Protein AF-E2AI70-F1 (afdb_monomer_lite)

Radius of gyration: 27.31 Å; chains: 1; bounding box: 65×40×86 Å

Organism: Camponotus floridanus (NCBI:txid104421)

Secondary structure (DSSP, 8-state):
-HHHHHH-TTTTSHHHHHHHHHHHHHHHHHH-TT-HHHHHHHHHHHHH---HHHHHHHHHHHIIIIIHHHHHHHHHHHHHHSSPPPHHHHHHHTSS-HHHHHHHHHHHHHHHHHHHHS------TT------GGGTT-TTSPPPHHHHHHTSPPPPHHHHHHHHHHHHHHHHHHHTT---SSHHHHHS-GGGGGGTT--TTS---------HHHHHHHHHHHHHHHHHHGGG-EE-TTTSSPEE-HHHHHHHHHHHHHHHHTT--HHHHHHHHHHHHHHTT-HHHHHHHHTT-S-HHHHHHHHHHHHHHHHHHHHTTSTTHHHHHHHS-HHHHHHHHHH--TT----S--HHHHHHHHHHHHHHS-TTSTTHHHHHHHHHGGGGGTTT-

pLDDT: mean 89.43, std 11.58, range [38.06, 98.75]

Foldseek 3Di:
DVVVCVQWVPCPPLLNVLLVQLVVLQVVCQVPVQPCVSLVVSLVSLLVRPDLLLSLLSLLCCCVPHQLVLLVQLLVVCLAQQFQDAQVVCCVRRVYGLVSVLSSLVSLLSSLCSNQVSPPDDPPDDPDDDGRVVPVPCPPDDDRSSVSSSPDQGFDNVLSVVSNLSSLLSSLRSVLVDGDHRCCPLQDDPLCVVSRSDNRNDDDDDDLDDDPNSLVVLLVSLLSSLLSLVVVWDQDPPPSPDIDSPSSVVSLVSSLVSCVVNVHDSLSSLLSNLLSCQLAQVNVVSVVSLVVHDCLQVSLVSLLLSLLQVVLVVLVPDPPNVVLLVPADPVLSVVSVVSPDPPRHRPDHDLVSSLVSLVSSLVRHDPPDPCNVSSVSSNVSSCVNVPPD

InterPro domains:
  IPR029257 Rab3GAP regulatory subunit, C-terminal [PF14656] (3-366)

Structure (mmCIF, N/CA/C/O backbone):
data_AF-E2AI70-F1
#
_entry.id   AF-E2AI70-F1
#
loop_
_atom_site.group_PDB
_atom_site.id
_atom_site.type_symbol
_atom_site.label_atom_id
_atom_site.label_alt_id
_atom_site.label_comp_id
_atom_site.label_asym_id
_atom_site.label_entity_id
_atom_site.label_seq_id
_atom_site.pdbx_PDB_ins_code
_atom_site.Cartn_x
_atom_site.Cartn_y
_atom_site.Cartn_z
_atom_site.occupancy
_atom_site.B_iso_or_equiv
_atom_site.auth_seq_id
_atom_site.auth_comp_id
_atom_site.auth_asym_id
_atom_site.auth_atom_id
_atom_site.pdbx_PDB_model_num
ATOM 1 N N . MET A 1 1 ? 0.900 7.758 -43.934 1.00 62.84 1 MET A N 1
ATOM 2 C CA . MET A 1 1 ? 1.069 6.686 -42.921 1.00 62.84 1 MET A CA 1
ATOM 3 C C . MET A 1 1 ? 1.049 5.273 -43.522 1.00 62.84 1 MET A C 1
ATOM 5 O O . MET A 1 1 ? 1.915 4.486 -43.168 1.00 62.84 1 MET A O 1
ATOM 9 N N . ILE A 1 2 ? 0.138 4.951 -44.454 1.00 80.44 2 ILE A N 1
ATOM 10 C CA . ILE A 1 2 ? 0.057 3.621 -45.108 1.00 80.44 2 ILE A CA 1
ATOM 11 C C . ILE A 1 2 ? 1.351 3.249 -45.855 1.00 80.44 2 ILE A C 1
ATOM 13 O O . ILE A 1 2 ? 1.856 2.144 -45.692 1.00 80.44 2 ILE A O 1
ATOM 17 N N . LEU A 1 3 ? 1.932 4.191 -46.607 1.00 86.50 3 LEU A N 1
ATOM 18 C CA . LEU A 1 3 ? 3.192 3.972 -47.328 1.00 86.50 3 LEU A CA 1
ATOM 19 C C . LEU A 1 3 ? 4.359 3.647 -46.378 1.00 86.50 3 LEU A C 1
ATOM 21 O O . LEU A 1 3 ? 5.107 2.710 -46.621 1.00 86.50 3 LEU A O 1
ATOM 25 N N . LEU A 1 4 ? 4.468 4.364 -45.254 1.00 85.44 4 LEU A N 1
ATOM 26 C CA . LEU A 1 4 ? 5.532 4.152 -44.266 1.00 85.44 4 LEU A CA 1
ATOM 27 C C . LEU A 1 4 ? 5.428 2.763 -43.615 1.00 85.44 4 LEU A C 1
ATOM 29 O O . LEU A 1 4 ? 6.420 2.053 -43.532 1.00 85.44 4 LEU A O 1
ATOM 33 N N . LYS A 1 5 ? 4.214 2.335 -43.239 1.00 84.12 5 LYS A N 1
ATOM 34 C CA . LYS A 1 5 ? 3.962 0.987 -42.697 1.00 84.12 5 LYS A CA 1
ATOM 35 C C . LYS A 1 5 ? 4.274 -0.135 -43.688 1.00 84.12 5 LYS A C 1
ATOM 37 O O . LYS A 1 5 ? 4.626 -1.225 -43.261 1.00 84.12 5 LYS A O 1
ATOM 42 N N . ARG A 1 6 ? 4.154 0.121 -44.994 1.00 85.06 6 ARG A N 1
ATOM 43 C CA . ARG A 1 6 ? 4.525 -0.849 -46.033 1.00 85.06 6 ARG A CA 1
ATOM 44 C C . ARG A 1 6 ? 6.040 -1.049 -46.116 1.00 85.06 6 ARG A C 1
ATOM 46 O O . ARG A 1 6 ? 6.473 -2.166 -46.365 1.00 85.06 6 ARG A O 1
ATOM 53 N N . HIS A 1 7 ? 6.818 0.015 -45.924 1.00 86.19 7 HIS A N 1
ATOM 54 C CA . HIS A 1 7 ? 8.282 -0.042 -45.985 1.00 86.19 7 HIS A CA 1
ATOM 55 C C . HIS A 1 7 ? 8.934 -0.416 -44.648 1.00 86.19 7 HIS A C 1
ATOM 57 O O . HIS A 1 7 ? 10.004 -1.008 -44.660 1.00 86.19 7 HIS A O 1
ATOM 63 N N . PHE A 1 8 ? 8.277 -0.121 -43.522 1.00 88.62 8 PHE A N 1
ATOM 64 C CA . PHE A 1 8 ? 8.762 -0.418 -42.170 1.00 88.62 8 PHE A CA 1
ATOM 65 C C . PHE A 1 8 ? 7.737 -1.229 -41.359 1.00 88.62 8 PHE A C 1
ATOM 67 O O . PHE A 1 8 ? 7.207 -0.739 -40.353 1.00 88.62 8 PHE A O 1
ATOM 74 N N . PRO A 1 9 ? 7.378 -2.443 -41.816 1.00 86.75 9 PRO A N 1
ATOM 75 C CA . PRO A 1 9 ? 6.335 -3.247 -41.187 1.00 86.75 9 PRO A CA 1
ATOM 76 C C . PRO A 1 9 ? 6.704 -3.744 -39.784 1.00 86.75 9 PRO A C 1
ATOM 78 O O . PRO A 1 9 ? 5.795 -4.079 -39.026 1.00 86.75 9 PRO A O 1
ATOM 81 N N . TYR A 1 10 ? 7.990 -3.787 -39.422 1.00 87.88 10 TYR A N 1
ATOM 82 C CA . TYR A 1 10 ? 8.460 -4.313 -38.140 1.00 87.88 10 TYR A CA 1
ATOM 83 C C . TYR A 1 10 ? 8.815 -3.196 -37.154 1.00 87.88 10 TYR A C 1
ATOM 85 O O . TYR A 1 10 ? 8.355 -3.205 -36.009 1.00 87.88 10 TYR A O 1
ATOM 93 N N . SER A 1 11 ? 9.541 -2.178 -37.615 1.00 87.25 11 SER A N 1
ATOM 94 C CA . SER A 1 11 ? 9.932 -1.017 -36.810 1.00 87.25 11 SER A CA 1
ATOM 95 C C . SER A 1 11 ? 8.734 -0.163 -36.378 1.00 87.25 11 SER A C 1
ATOM 97 O O . SER A 1 11 ? 8.759 0.450 -35.314 1.00 87.25 11 SER A O 1
ATOM 99 N N . LEU A 1 12 ? 7.654 -0.144 -37.172 1.00 89.56 12 LEU A N 1
ATOM 100 C CA . LEU A 1 12 ? 6.421 0.587 -36.851 1.00 89.56 12 LEU A CA 1
ATOM 101 C C . LEU A 1 12 ? 5.353 -0.280 -36.170 1.00 89.56 12 LEU A C 1
ATOM 103 O O . LEU A 1 12 ? 4.186 0.124 -36.095 1.00 89.56 12 LEU A O 1
ATOM 107 N N . THR A 1 13 ? 5.719 -1.469 -35.683 1.00 91.00 13 THR A N 1
ATOM 108 C CA . THR A 1 13 ? 4.822 -2.246 -34.821 1.00 91.00 13 THR A CA 1
ATOM 109 C C . THR A 1 13 ? 4.569 -1.498 -33.516 1.00 91.00 13 THR A C 1
ATOM 111 O O . THR A 1 13 ? 5.444 -0.808 -32.987 1.00 91.00 13 THR A O 1
ATOM 114 N N . SER A 1 14 ? 3.359 -1.640 -32.970 1.00 92.38 14 SER A N 1
ATOM 115 C CA . SER A 1 14 ? 2.953 -0.896 -31.775 1.00 92.38 14 SER A CA 1
ATOM 116 C C . SER A 1 14 ? 3.891 -1.141 -30.594 1.00 92.38 14 SER A C 1
ATOM 118 O O . SER A 1 14 ? 4.254 -0.195 -29.907 1.00 92.38 14 SER A O 1
ATOM 120 N N . SER A 1 15 ? 4.330 -2.383 -30.369 1.00 92.88 15 SER A N 1
ATOM 121 C CA . SER A 1 15 ? 5.247 -2.698 -29.270 1.00 92.88 15 SER A CA 1
ATOM 122 C C . SER A 1 15 ? 6.613 -2.046 -29.439 1.00 92.88 15 SER A C 1
ATOM 124 O O . SER A 1 15 ? 7.088 -1.442 -28.485 1.00 92.88 15 SER A O 1
ATOM 126 N N . VAL A 1 16 ? 7.205 -2.086 -30.640 1.00 93.25 16 VAL A N 1
ATOM 127 C CA . VAL A 1 16 ? 8.501 -1.440 -30.904 1.00 93.25 16 VAL A CA 1
ATOM 128 C C . VAL A 1 16 ? 8.404 0.069 -30.685 1.00 93.25 16 VAL A C 1
ATOM 130 O O . VAL A 1 16 ? 9.244 0.641 -29.991 1.00 93.25 16 VAL A O 1
ATOM 133 N N . LEU A 1 17 ? 7.365 0.717 -31.218 1.00 94.69 17 LEU A N 1
ATOM 134 C CA . LEU A 1 17 ? 7.170 2.159 -31.054 1.00 94.69 17 LEU A CA 1
ATOM 135 C C . LEU A 1 17 ? 6.955 2.553 -29.590 1.00 94.69 17 LEU A C 1
ATOM 137 O O . LEU A 1 17 ? 7.599 3.482 -29.110 1.00 94.69 17 LEU A O 1
ATOM 141 N N . LEU A 1 18 ? 6.083 1.841 -28.872 1.00 96.81 18 LEU A N 1
ATOM 142 C CA . LEU A 1 18 ? 5.790 2.131 -27.468 1.00 96.81 18 LEU A CA 1
ATOM 143 C C . LEU A 1 18 ? 6.990 1.835 -26.561 1.00 96.81 18 LEU A C 1
ATOM 145 O O . LEU A 1 18 ? 7.245 2.603 -25.640 1.00 96.81 18 LEU A O 1
ATOM 149 N N . ALA A 1 19 ? 7.767 0.784 -26.836 1.00 96.31 19 ALA A N 1
ATOM 150 C CA . ALA A 1 19 ? 8.992 0.492 -26.097 1.00 96.31 19 ALA A CA 1
ATOM 151 C C . ALA A 1 19 ? 10.021 1.621 -26.248 1.00 96.31 19 ALA A C 1
ATOM 153 O O . ALA A 1 19 ? 10.526 2.117 -25.244 1.00 96.31 19 ALA A O 1
ATOM 154 N N . ASN A 1 20 ? 10.278 2.078 -27.480 1.00 95.75 20 ASN A N 1
ATOM 155 C CA . ASN A 1 20 ? 11.178 3.210 -27.717 1.00 95.75 20 ASN A CA 1
ATOM 156 C C . ASN A 1 20 ? 10.644 4.499 -27.073 1.00 95.75 20 ASN A C 1
ATOM 158 O O . ASN A 1 20 ? 11.392 5.194 -26.396 1.00 95.75 20 ASN A O 1
ATOM 162 N N . LEU A 1 21 ? 9.348 4.796 -27.207 1.00 97.44 21 LEU A N 1
ATOM 163 C CA . LEU A 1 21 ? 8.745 5.987 -26.602 1.00 97.44 21 LEU A CA 1
ATOM 164 C C . LEU A 1 21 ? 8.841 5.974 -25.068 1.00 97.44 21 LEU A C 1
ATOM 166 O O . LEU A 1 21 ? 9.202 6.980 -24.461 1.00 97.44 21 LEU A O 1
ATOM 170 N N . CYS A 1 22 ? 8.549 4.833 -24.440 1.00 98.19 22 CYS A N 1
ATOM 171 C CA . CYS A 1 22 ? 8.723 4.637 -23.002 1.00 98.19 22 CYS A CA 1
ATOM 172 C C . CYS A 1 22 ? 10.175 4.904 -22.585 1.00 98.19 22 CYS A C 1
ATOM 174 O O . CYS A 1 22 ? 10.420 5.578 -21.583 1.00 98.19 22 CYS A O 1
ATOM 176 N N . TRP A 1 23 ? 11.131 4.379 -23.354 1.00 97.69 23 TRP A N 1
ATOM 177 C CA . TRP A 1 23 ? 12.553 4.545 -23.086 1.00 97.69 23 TRP A CA 1
ATOM 178 C C . TRP A 1 23 ? 13.006 6.000 -23.206 1.00 97.69 23 TRP A C 1
ATOM 180 O O . TRP A 1 23 ? 13.725 6.480 -22.337 1.00 97.69 23 TRP A O 1
ATOM 190 N N . GLU A 1 24 ? 12.537 6.733 -24.215 1.00 97.12 24 GLU A N 1
ATOM 191 C CA . GLU A 1 24 ? 12.862 8.154 -24.384 1.00 97.12 24 GLU A CA 1
ATOM 192 C C . GLU A 1 24 ? 12.335 9.013 -23.228 1.00 97.12 24 GLU A C 1
ATOM 194 O O . GLU A 1 24 ? 13.057 9.875 -22.714 1.00 97.12 24 GLU A O 1
ATOM 199 N N . PHE A 1 25 ? 11.113 8.751 -22.748 1.00 98.31 25 PHE A N 1
ATOM 200 C CA . PHE A 1 25 ? 10.596 9.409 -21.544 1.00 98.31 25 PHE A CA 1
ATOM 201 C C . PHE A 1 25 ? 11.452 9.091 -20.311 1.00 98.31 25 PHE A C 1
ATOM 203 O O . PHE A 1 25 ? 11.839 10.005 -19.580 1.00 98.31 25 PHE A O 1
ATOM 210 N N . ALA A 1 26 ? 11.815 7.822 -20.108 1.00 97.62 26 ALA A N 1
ATOM 211 C CA . ALA A 1 26 ? 12.660 7.405 -18.991 1.00 97.62 26 ALA A CA 1
ATOM 212 C C . ALA A 1 26 ? 14.079 7.998 -19.060 1.00 97.62 26 ALA A C 1
ATOM 214 O O . ALA A 1 26 ? 14.616 8.435 -18.044 1.00 97.62 26 ALA A O 1
ATOM 215 N N . MET A 1 27 ? 14.675 8.075 -20.251 1.00 96.38 27 MET 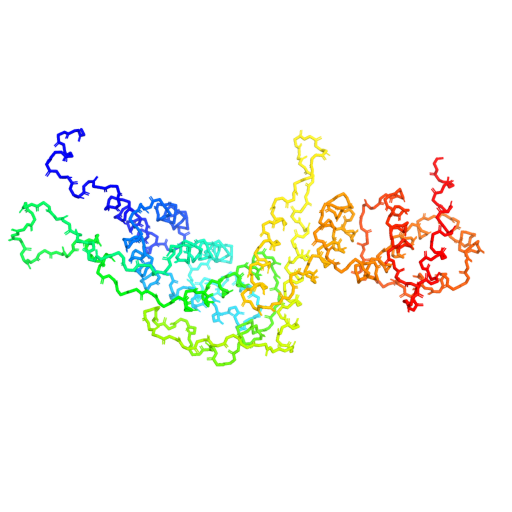A N 1
ATOM 216 C CA . MET A 1 27 ? 15.980 8.697 -20.479 1.00 96.38 27 MET A CA 1
ATOM 217 C C . MET A 1 27 ? 15.944 10.204 -20.233 1.00 96.38 27 MET A C 1
ATOM 219 O O . MET A 1 27 ? 16.897 10.763 -19.689 1.00 96.38 27 MET A O 1
ATOM 223 N N . SER A 1 28 ? 14.845 10.858 -20.607 1.00 97.19 28 SER A N 1
ATOM 224 C CA . SER A 1 28 ? 14.633 12.286 -20.365 1.00 97.19 28 SER A CA 1
ATOM 225 C C . SER A 1 28 ? 14.475 12.568 -18.870 1.00 97.19 28 SER A C 1
ATOM 227 O O . SER A 1 28 ? 15.169 13.435 -18.343 1.00 97.19 28 SER A O 1
ATOM 229 N N . TRP A 1 29 ? 13.689 11.750 -18.161 1.00 97.50 29 TRP A N 1
ATOM 230 C CA . TRP A 1 29 ? 13.629 11.763 -16.697 1.00 97.50 29 TRP A CA 1
ATOM 231 C C . TRP A 1 29 ? 14.994 11.483 -16.051 1.00 97.50 29 TRP A C 1
ATOM 233 O O . TRP A 1 29 ? 15.366 12.106 -15.066 1.00 97.50 29 TRP A O 1
ATOM 243 N N . ASN A 1 30 ? 15.802 10.574 -16.597 1.00 94.94 30 ASN A N 1
ATOM 244 C CA . ASN A 1 30 ? 17.109 10.268 -16.017 1.00 94.94 30 ASN A CA 1
ATOM 245 C C . ASN A 1 30 ? 18.107 11.441 -16.109 1.00 94.94 30 ASN A C 1
ATOM 247 O O . ASN A 1 30 ? 19.029 11.505 -15.295 1.00 94.94 30 ASN A O 1
ATOM 251 N N . LYS A 1 31 ? 17.939 12.356 -17.076 1.00 95.81 31 LYS A N 1
ATOM 252 C CA . LYS A 1 31 ? 18.736 13.593 -17.174 1.00 95.81 31 LYS A CA 1
ATOM 253 C C . LYS A 1 31 ? 18.362 14.600 -16.086 1.00 95.81 31 LYS A C 1
ATOM 255 O O . LYS A 1 31 ? 19.244 15.295 -15.590 1.00 95.81 31 LYS A O 1
ATOM 260 N N . ASP A 1 32 ? 17.086 14.657 -15.717 1.00 95.44 32 ASP A N 1
ATOM 261 C CA . ASP A 1 32 ? 16.565 15.497 -14.640 1.00 95.44 32 ASP A CA 1
ATOM 262 C C . ASP A 1 32 ? 15.496 14.738 -13.845 1.00 95.44 32 ASP A C 1
ATOM 264 O O . ASP A 1 32 ? 14.312 14.702 -14.190 1.00 95.44 32 ASP A O 1
ATOM 268 N N . VAL A 1 33 ? 15.940 14.125 -12.747 1.00 95.00 33 VAL A N 1
ATOM 269 C CA . VAL A 1 33 ? 15.117 13.217 -11.936 1.00 95.00 33 VAL A CA 1
ATOM 270 C C . VAL A 1 33 ? 13.951 13.913 -11.241 1.00 95.00 33 VAL A C 1
ATOM 272 O O . VAL A 1 33 ? 13.034 13.235 -10.775 1.00 95.00 33 VAL A O 1
ATOM 275 N N . THR A 1 34 ? 13.978 15.245 -11.181 1.00 95.88 34 THR A N 1
ATOM 276 C CA . THR A 1 34 ? 12.924 16.056 -10.571 1.00 95.88 34 THR A CA 1
ATOM 277 C C . THR A 1 34 ? 11.664 16.119 -11.440 1.00 95.88 34 THR A C 1
ATOM 279 O O . THR A 1 34 ? 10.573 16.349 -10.916 1.00 95.88 34 THR A O 1
ATOM 282 N N . GLN A 1 35 ? 11.782 15.836 -12.746 1.00 97.00 35 GLN A N 1
ATOM 283 C CA . GLN A 1 35 ? 10.675 15.827 -13.709 1.00 97.00 35 GLN A CA 1
ATOM 284 C C . GLN A 1 35 ? 9.889 14.513 -13.654 1.00 97.00 35 GLN A C 1
ATOM 286 O O . GLN A 1 35 ? 9.910 13.699 -14.579 1.00 97.00 35 GLN A O 1
ATOM 291 N N . LEU A 1 36 ? 9.194 14.285 -12.541 1.00 97.69 36 LEU A N 1
ATOM 292 C CA . LEU A 1 36 ? 8.466 13.038 -12.291 1.00 97.69 36 LEU A CA 1
ATOM 293 C C . LEU A 1 36 ? 7.308 12.793 -13.269 1.00 97.69 36 LEU A C 1
ATOM 295 O O . LEU A 1 36 ? 6.988 11.637 -13.530 1.00 97.69 36 LEU A O 1
ATOM 299 N N . ASP A 1 37 ? 6.766 13.836 -13.901 1.00 97.94 37 ASP A N 1
ATOM 300 C CA . ASP A 1 37 ? 5.758 13.698 -14.961 1.00 97.94 37 ASP A CA 1
ATOM 301 C C . ASP A 1 37 ? 6.278 12.894 -16.163 1.00 97.94 37 ASP A C 1
ATOM 303 O O . ASP A 1 37 ? 5.529 12.136 -16.781 1.00 97.94 37 ASP A O 1
ATOM 307 N N . LEU A 1 38 ? 7.578 12.991 -16.473 1.00 98.25 38 LEU A N 1
ATOM 308 C CA . LEU A 1 38 ? 8.202 12.184 -17.525 1.00 98.25 38 LEU A CA 1
ATOM 309 C C . LEU A 1 38 ? 8.271 10.707 -17.128 1.00 98.25 38 LEU A C 1
ATOM 311 O O . LEU A 1 38 ? 8.020 9.835 -17.960 1.00 98.25 38 LEU A O 1
ATOM 315 N N . LEU A 1 39 ? 8.559 10.412 -15.857 1.00 98.19 39 LEU A N 1
ATOM 316 C CA . LEU A 1 39 ? 8.493 9.044 -15.348 1.00 98.19 39 LEU A CA 1
ATOM 317 C C . LEU A 1 39 ? 7.048 8.527 -15.386 1.00 98.19 39 LEU A C 1
ATOM 319 O O . LEU A 1 39 ? 6.813 7.418 -15.859 1.00 98.19 39 LEU A O 1
ATOM 323 N N . ALA A 1 40 ? 6.069 9.332 -14.969 1.00 98.38 40 ALA A N 1
ATOM 324 C CA . ALA A 1 40 ? 4.652 8.984 -15.050 1.00 98.38 40 ALA A CA 1
ATOM 325 C C . ALA A 1 40 ? 4.207 8.686 -16.496 1.00 98.38 40 ALA A C 1
ATOM 327 O O . ALA A 1 40 ? 3.505 7.698 -16.747 1.00 98.38 40 ALA A O 1
ATOM 328 N N . ALA A 1 41 ? 4.660 9.492 -17.462 1.00 98.50 41 ALA A N 1
ATOM 329 C CA . ALA A 1 41 ? 4.426 9.268 -18.884 1.00 98.50 41 ALA A CA 1
ATOM 330 C C . ALA A 1 41 ? 5.072 7.959 -19.363 1.00 98.50 41 ALA A C 1
ATOM 332 O O . ALA A 1 41 ? 4.399 7.154 -20.011 1.00 98.50 41 ALA A O 1
ATOM 333 N N . ALA A 1 42 ? 6.326 7.691 -18.980 1.00 98.50 42 ALA A N 1
ATOM 334 C CA . ALA A 1 42 ? 7.005 6.434 -19.292 1.00 98.50 42 ALA A CA 1
ATOM 335 C C . ALA A 1 42 ? 6.204 5.223 -18.788 1.00 98.50 42 ALA A C 1
ATOM 337 O O . ALA A 1 42 ? 5.941 4.303 -19.557 1.00 98.50 42 ALA A O 1
ATOM 338 N N . LEU A 1 43 ? 5.737 5.244 -17.535 1.00 98.31 43 LEU A N 1
ATOM 339 C CA . LEU A 1 43 ? 4.942 4.153 -16.953 1.00 98.31 43 LEU A CA 1
ATOM 340 C C . LEU A 1 43 ? 3.578 3.981 -17.631 1.00 98.31 43 LEU A C 1
ATOM 342 O O . LEU A 1 43 ? 3.110 2.856 -17.818 1.00 98.31 43 LEU A O 1
ATOM 346 N N . THR A 1 44 ? 2.954 5.085 -18.044 1.00 98.06 44 THR A N 1
ATOM 347 C CA . THR A 1 44 ? 1.705 5.048 -18.813 1.00 98.06 44 THR A CA 1
ATOM 348 C C . THR A 1 44 ? 1.919 4.344 -20.150 1.00 98.06 44 THR A C 1
ATOM 350 O O . THR A 1 44 ? 1.141 3.459 -20.497 1.00 98.06 44 THR A O 1
ATOM 353 N N . VAL A 1 45 ? 2.996 4.674 -20.870 1.00 98.06 45 VAL A N 1
ATOM 354 C CA . VAL A 1 45 ? 3.354 4.026 -22.142 1.00 98.06 45 VAL A CA 1
ATOM 355 C C . VAL A 1 45 ? 3.743 2.560 -21.932 1.00 98.06 45 VAL A C 1
ATOM 357 O O . VAL A 1 45 ? 3.267 1.696 -22.668 1.00 98.06 45 VAL A O 1
ATOM 360 N N . LEU A 1 46 ? 4.544 2.261 -20.904 1.00 97.44 46 LEU A N 1
ATOM 361 C CA . LEU A 1 46 ? 4.984 0.911 -20.540 1.00 97.44 46 LEU A CA 1
ATOM 362 C C . LEU A 1 46 ? 3.800 -0.050 -20.389 1.00 97.44 46 LEU A C 1
ATOM 364 O O . LEU A 1 46 ? 3.797 -1.140 -20.966 1.00 97.44 46 LEU A O 1
ATOM 368 N N . ARG A 1 47 ? 2.756 0.376 -19.666 1.00 96.12 47 ARG A N 1
ATOM 369 C CA . ARG A 1 47 ? 1.543 -0.426 -19.448 1.00 96.12 47 ARG A CA 1
ATOM 370 C C . ARG A 1 47 ? 0.863 -0.818 -20.763 1.00 96.12 47 ARG A C 1
ATOM 372 O O . ARG A 1 47 ? 0.333 -1.925 -20.859 1.00 96.12 47 ARG A O 1
ATOM 379 N N . GLN A 1 48 ? 0.925 0.052 -21.771 1.00 96.12 48 GLN A N 1
ATOM 380 C CA . GLN A 1 48 ? 0.266 -0.133 -23.065 1.00 96.12 48 GLN A CA 1
ATOM 381 C C . GLN A 1 48 ? 1.038 -1.022 -24.042 1.00 96.12 48 GLN A C 1
ATOM 383 O O . GLN A 1 48 ? 0.480 -1.359 -25.082 1.00 96.12 48 GLN A O 1
ATOM 388 N N . ILE A 1 49 ? 2.290 -1.412 -23.758 1.00 94.25 49 ILE A N 1
ATOM 389 C CA . ILE A 1 49 ? 3.075 -2.274 -24.660 1.00 94.25 49 ILE A CA 1
ATOM 390 C C . ILE A 1 49 ? 2.354 -3.629 -24.832 1.00 94.25 49 ILE A C 1
ATOM 392 O O . ILE A 1 49 ? 2.192 -4.351 -23.850 1.00 94.25 49 ILE A O 1
ATOM 396 N N . PRO A 1 50 ? 1.924 -4.021 -26.049 1.00 91.31 50 PRO A N 1
ATOM 397 C CA . PRO A 1 50 ? 1.153 -5.260 -26.212 1.00 91.31 50 PRO A CA 1
ATOM 398 C C . PRO A 1 50 ? 1.974 -6.548 -26.048 1.00 91.31 50 PRO A C 1
ATOM 400 O O . PRO A 1 50 ? 1.494 -7.524 -25.481 1.00 91.31 50 PRO A O 1
ATOM 403 N N . MET A 1 51 ? 3.212 -6.568 -26.552 1.00 89.56 51 MET A N 1
ATOM 404 C CA . MET A 1 51 ? 4.107 -7.722 -26.450 1.00 89.56 51 MET A CA 1
ATOM 405 C C . MET A 1 51 ? 4.664 -7.852 -25.030 1.00 89.56 51 MET A C 1
ATOM 407 O O . MET A 1 51 ? 5.504 -7.047 -24.624 1.00 89.56 51 MET A O 1
ATOM 411 N N . LYS A 1 52 ? 4.229 -8.895 -24.312 1.00 88.88 52 LYS A N 1
ATOM 412 C CA . LYS A 1 52 ? 4.638 -9.202 -22.929 1.00 88.88 52 LYS A CA 1
ATOM 413 C C . LYS A 1 52 ? 6.159 -9.299 -22.769 1.00 88.88 52 LYS A C 1
ATOM 415 O O . LYS A 1 52 ? 6.765 -8.521 -22.049 1.00 88.88 52 LYS A O 1
ATOM 420 N N . ASN A 1 53 ? 6.824 -10.140 -23.567 1.00 87.31 53 ASN A N 1
ATOM 421 C CA . ASN A 1 53 ? 8.285 -10.302 -23.508 1.00 87.31 53 ASN A CA 1
ATOM 422 C C . ASN A 1 53 ? 9.067 -8.986 -23.703 1.00 87.31 53 ASN A C 1
ATOM 424 O O . ASN A 1 53 ? 10.075 -8.762 -23.038 1.00 87.31 53 ASN A O 1
ATOM 428 N N . MET A 1 54 ? 8.596 -8.104 -24.590 1.00 91.38 54 MET A N 1
ATOM 429 C CA . MET A 1 54 ? 9.183 -6.782 -24.780 1.00 91.38 54 MET A CA 1
ATOM 430 C C . MET A 1 54 ? 8.919 -5.886 -23.571 1.00 91.38 54 MET A C 1
ATOM 432 O O . MET A 1 54 ? 9.851 -5.249 -23.097 1.00 91.38 54 MET A O 1
ATOM 436 N N . LYS A 1 55 ? 7.683 -5.850 -23.056 1.00 93.81 55 LYS A N 1
ATOM 437 C CA . LYS A 1 55 ? 7.327 -5.085 -21.853 1.00 93.81 55 LYS A CA 1
ATOM 438 C C . LYS A 1 55 ? 8.186 -5.504 -20.662 1.00 93.81 55 LYS A C 1
ATOM 440 O O . LYS A 1 55 ? 8.819 -4.643 -20.061 1.00 93.81 55 LYS A O 1
ATOM 445 N N . HIS A 1 56 ? 8.283 -6.804 -20.397 1.00 92.81 56 HIS A N 1
ATOM 446 C CA . HIS A 1 56 ? 9.143 -7.375 -19.361 1.00 92.81 56 HIS A CA 1
ATOM 447 C C . HIS A 1 56 ? 10.607 -6.969 -19.535 1.00 92.81 56 HIS A C 1
ATOM 449 O O . HIS A 1 56 ? 11.248 -6.514 -18.592 1.00 92.81 56 HIS A O 1
ATOM 455 N N . GLY A 1 57 ? 11.130 -7.057 -20.759 1.00 93.56 57 GLY A N 1
ATOM 456 C CA . GLY A 1 57 ? 12.480 -6.608 -21.080 1.00 93.56 57 GLY A CA 1
ATOM 457 C C . GLY A 1 57 ? 12.714 -5.121 -20.812 1.00 93.56 57 GLY A C 1
ATOM 458 O O . GLY A 1 57 ? 13.731 -4.739 -20.232 1.00 93.56 57 GLY A O 1
ATOM 459 N N . VAL A 1 58 ? 11.747 -4.271 -21.173 1.00 96.38 58 VAL A N 1
ATOM 460 C CA . VAL A 1 58 ? 11.776 -2.843 -20.832 1.00 96.38 58 VAL A CA 1
ATOM 461 C C . VAL A 1 58 ? 11.733 -2.658 -19.312 1.00 96.38 58 VAL A C 1
ATOM 463 O O . VAL A 1 58 ? 12.507 -1.857 -18.795 1.00 96.38 58 VAL A O 1
ATOM 466 N N . CYS A 1 59 ? 10.918 -3.419 -18.575 1.00 96.81 59 CYS A N 1
ATOM 467 C CA . CYS A 1 59 ? 10.908 -3.389 -17.111 1.00 96.81 59 CYS A CA 1
ATOM 468 C C . CYS A 1 59 ? 12.275 -3.755 -16.513 1.00 96.81 59 CYS A C 1
ATOM 470 O O . CYS A 1 59 ? 12.783 -3.007 -15.679 1.00 96.81 59 CYS A O 1
ATOM 472 N N . CYS A 1 60 ? 12.911 -4.839 -16.968 1.00 95.81 60 CYS A N 1
ATOM 473 C CA . CYS A 1 60 ? 14.261 -5.223 -16.545 1.00 95.81 60 CYS A CA 1
ATOM 474 C C . CYS A 1 60 ? 15.269 -4.080 -16.753 1.00 95.81 60 CYS A C 1
ATOM 476 O O . CYS A 1 60 ? 16.018 -3.738 -15.835 1.00 95.81 60 CYS A O 1
ATOM 478 N N . LEU A 1 61 ? 15.256 -3.446 -17.930 1.00 96.88 61 LEU A N 1
ATOM 479 C CA . LEU A 1 61 ? 16.151 -2.331 -18.247 1.00 96.88 61 LEU A CA 1
ATOM 480 C C . LEU A 1 61 ? 15.861 -1.091 -17.389 1.00 96.88 61 LEU A C 1
ATOM 482 O O . LEU A 1 61 ? 16.788 -0.518 -16.817 1.00 96.88 61 LEU A O 1
ATOM 486 N N . LEU A 1 62 ? 14.592 -0.691 -17.250 1.00 97.62 62 LEU A N 1
ATOM 487 C CA . LEU A 1 62 ? 14.181 0.451 -16.421 1.00 97.62 62 LEU A CA 1
ATOM 488 C C . LEU A 1 62 ? 14.567 0.252 -14.952 1.00 97.62 62 LEU A C 1
ATOM 490 O O . LEU A 1 62 ? 15.086 1.175 -14.314 1.00 97.62 62 LEU A O 1
ATOM 494 N N . TRP A 1 63 ? 14.343 -0.955 -14.425 1.00 97.62 63 TRP A N 1
ATOM 495 C CA . TRP A 1 63 ? 14.739 -1.329 -13.074 1.00 97.62 63 TRP A CA 1
ATOM 496 C C . TRP A 1 63 ? 16.241 -1.143 -12.885 1.00 97.62 63 TRP A C 1
ATOM 498 O O . TRP A 1 63 ? 16.658 -0.332 -12.057 1.00 97.62 63 TRP A O 1
ATOM 508 N N . THR A 1 64 ? 17.046 -1.845 -13.684 1.00 95.50 64 THR A N 1
ATOM 509 C CA . THR A 1 64 ? 18.502 -1.900 -13.525 1.00 95.50 64 THR A CA 1
ATOM 510 C C . THR A 1 64 ? 19.168 -0.547 -13.762 1.00 95.50 64 THR A C 1
ATOM 512 O O . THR A 1 64 ? 20.093 -0.189 -13.031 1.00 95.50 64 THR A O 1
ATOM 515 N N . LEU A 1 65 ? 18.697 0.228 -14.743 1.00 95.19 65 LEU A N 1
ATOM 516 C CA . LEU A 1 65 ? 19.385 1.441 -15.190 1.00 95.19 65 LEU A CA 1
ATOM 517 C C . LEU A 1 65 ? 18.878 2.729 -14.530 1.00 95.19 65 LEU A C 1
ATOM 519 O O . LEU A 1 65 ? 19.666 3.662 -14.363 1.00 95.19 65 LEU A O 1
ATOM 523 N N . HIS A 1 66 ? 17.601 2.811 -14.136 1.00 93.88 66 HIS A N 1
ATOM 524 C CA . HIS A 1 66 ? 17.003 4.098 -13.751 1.00 93.88 66 HIS A CA 1
ATOM 525 C C . HIS A 1 66 ? 16.288 4.113 -12.394 1.00 93.88 66 HIS A C 1
ATOM 527 O O . HIS A 1 66 ? 16.321 5.145 -11.715 1.00 93.88 66 HIS A O 1
ATOM 533 N N . ILE A 1 67 ? 15.659 3.007 -11.983 1.00 97.25 67 ILE A N 1
ATOM 534 C CA . ILE A 1 67 ? 14.795 2.971 -10.788 1.00 97.25 67 ILE A CA 1
ATOM 535 C C . ILE A 1 67 ? 15.538 2.424 -9.563 1.00 97.25 67 ILE A C 1
ATOM 537 O O . ILE A 1 67 ? 15.537 3.068 -8.509 1.00 97.25 67 ILE A O 1
ATOM 541 N N . LYS A 1 68 ? 16.214 1.273 -9.700 1.00 97.56 68 LYS A N 1
ATOM 542 C CA . LYS A 1 68 ? 16.801 0.495 -8.594 1.00 97.56 68 LYS A CA 1
ATOM 543 C C . LYS A 1 68 ? 17.644 1.344 -7.646 1.00 97.56 68 LYS A C 1
ATOM 545 O O . LYS A 1 68 ? 17.373 1.375 -6.451 1.00 97.56 68 LYS A O 1
ATOM 550 N N . LYS A 1 69 ? 18.628 2.080 -8.175 1.00 96.06 69 LYS A N 1
ATOM 551 C CA . LYS A 1 69 ? 19.578 2.867 -7.367 1.00 96.06 69 LYS A CA 1
ATOM 552 C C . LYS A 1 69 ? 18.887 3.931 -6.506 1.00 96.06 69 LYS A C 1
ATOM 554 O O . LYS A 1 69 ? 19.281 4.152 -5.363 1.00 96.06 69 LYS A O 1
ATOM 559 N N . ARG A 1 70 ? 17.867 4.602 -7.048 1.00 96.25 70 ARG A N 1
ATOM 560 C CA . ARG A 1 70 ? 17.128 5.654 -6.331 1.00 96.25 70 ARG A CA 1
ATOM 561 C C . ARG A 1 70 ? 16.194 5.066 -5.280 1.00 96.25 70 ARG A C 1
ATOM 563 O O . ARG A 1 70 ? 16.178 5.557 -4.154 1.00 96.25 70 ARG A O 1
ATOM 570 N N . LEU A 1 71 ? 15.484 3.985 -5.610 1.00 98.38 71 LEU A N 1
ATOM 571 C CA . LEU A 1 71 ? 14.662 3.269 -4.633 1.00 98.38 71 LEU A CA 1
ATOM 572 C C . LEU A 1 71 ? 15.518 2.689 -3.495 1.00 98.38 71 LEU A C 1
ATOM 574 O O . LEU A 1 71 ? 15.127 2.777 -2.337 1.00 98.38 71 LEU A O 1
ATOM 578 N N . GLU A 1 72 ? 16.711 2.174 -3.798 1.00 98.25 72 GLU A N 1
ATOM 579 C CA . GLU A 1 72 ? 17.669 1.684 -2.804 1.00 98.25 72 GLU A CA 1
ATOM 580 C C . GLU A 1 72 ? 18.145 2.789 -1.853 1.00 98.25 72 GLU A C 1
ATOM 582 O O . GLU A 1 72 ? 18.171 2.590 -0.636 1.00 98.25 72 GLU A O 1
ATOM 587 N N . ALA A 1 73 ? 18.490 3.968 -2.381 1.00 97.88 73 ALA A N 1
ATOM 588 C CA . ALA A 1 73 ? 18.880 5.117 -1.565 1.00 97.88 73 ALA A CA 1
ATOM 589 C C . ALA A 1 73 ? 17.739 5.559 -0.631 1.00 97.88 73 ALA A C 1
ATOM 591 O O . ALA A 1 73 ? 17.952 5.720 0.575 1.00 97.88 73 ALA A O 1
ATOM 592 N N . ALA A 1 74 ? 16.516 5.663 -1.164 1.00 98.25 74 ALA A N 1
ATOM 593 C CA . ALA A 1 74 ? 15.319 5.962 -0.383 1.00 98.25 74 ALA A CA 1
ATOM 594 C C . ALA A 1 74 ? 15.080 4.920 0.718 1.00 98.25 74 ALA A C 1
ATOM 596 O O . ALA A 1 74 ? 14.902 5.274 1.885 1.00 98.25 74 ALA A O 1
ATOM 597 N N . ALA A 1 75 ? 15.155 3.635 0.368 1.00 98.38 75 ALA A N 1
ATOM 598 C CA . ALA A 1 75 ? 14.967 2.525 1.289 1.00 98.38 75 ALA A CA 1
ATOM 599 C C . ALA A 1 75 ? 15.993 2.553 2.429 1.00 98.38 75 ALA A C 1
ATOM 601 O O . ALA A 1 75 ? 15.613 2.453 3.594 1.00 98.38 75 ALA A O 1
ATOM 602 N N . LYS A 1 76 ? 17.282 2.759 2.128 1.00 97.88 76 LYS A N 1
ATOM 603 C CA . LYS A 1 76 ? 18.345 2.859 3.143 1.00 97.88 76 LYS A CA 1
ATOM 604 C C . LYS A 1 76 ? 18.131 4.048 4.080 1.00 97.88 76 LYS A C 1
ATOM 606 O O . LYS A 1 76 ? 18.231 3.888 5.300 1.00 97.88 76 LYS A O 1
ATOM 611 N N . LEU A 1 77 ? 17.811 5.222 3.535 1.00 97.81 77 LEU A N 1
ATOM 612 C CA . LEU A 1 77 ? 17.623 6.436 4.327 1.00 97.81 77 LEU A CA 1
ATOM 613 C C . LEU A 1 77 ? 16.378 6.343 5.221 1.00 97.81 77 LEU A C 1
ATOM 615 O O . LEU A 1 77 ? 16.461 6.600 6.424 1.00 97.81 77 LEU A O 1
ATOM 619 N N . MET A 1 78 ? 15.246 5.899 4.673 1.00 98.31 78 MET A N 1
ATOM 620 C CA . MET A 1 78 ? 14.017 5.682 5.441 1.00 98.31 78 MET A CA 1
ATOM 621 C C . MET A 1 78 ? 14.168 4.548 6.455 1.00 98.31 78 MET A C 1
ATOM 623 O O . MET A 1 78 ? 13.643 4.657 7.561 1.00 98.31 78 MET A O 1
ATOM 627 N N . ASN A 1 79 ? 14.941 3.500 6.149 1.00 97.88 79 ASN A N 1
ATOM 628 C CA . ASN A 1 79 ? 15.246 2.448 7.115 1.00 97.88 79 ASN A CA 1
ATOM 629 C C . ASN A 1 79 ? 16.034 2.984 8.317 1.00 97.88 79 ASN A C 1
ATOM 631 O O . ASN A 1 79 ? 15.750 2.640 9.464 1.00 97.88 79 ASN A O 1
ATOM 635 N N . LYS A 1 80 ? 16.996 3.875 8.063 1.00 97.38 80 LYS A N 1
ATOM 636 C CA . LYS A 1 80 ? 17.789 4.528 9.108 1.00 97.38 80 LYS A CA 1
ATOM 637 C C . LYS A 1 80 ? 16.956 5.488 9.961 1.00 97.38 80 LYS A C 1
ATOM 639 O O . LYS A 1 80 ? 17.098 5.486 11.180 1.00 97.38 80 LYS A O 1
ATOM 644 N N . LEU A 1 81 ? 16.123 6.321 9.336 1.00 97.38 81 LEU A N 1
ATOM 645 C CA . LEU A 1 81 ? 15.365 7.377 10.024 1.00 97.38 81 LEU A CA 1
ATOM 646 C C . LEU A 1 81 ? 14.042 6.895 10.626 1.00 97.38 81 LEU A C 1
ATOM 648 O O . LEU A 1 81 ? 13.526 7.515 11.554 1.00 97.38 81 LEU A O 1
ATOM 652 N N . GLY A 1 82 ? 13.480 5.823 10.075 1.00 97.88 82 GLY A N 1
ATOM 653 C CA . GLY A 1 82 ? 12.188 5.269 10.451 1.00 97.88 82 GLY A CA 1
ATOM 654 C C . GLY A 1 82 ? 10.976 6.122 10.066 1.00 97.88 82 GLY A C 1
ATOM 655 O O . GLY A 1 82 ? 9.931 6.012 10.700 1.00 97.88 82 GLY A O 1
ATOM 656 N N . LYS A 1 83 ? 11.117 7.022 9.088 1.00 97.50 83 LYS A N 1
ATOM 657 C CA . LYS A 1 83 ? 10.070 7.923 8.572 1.00 97.50 83 LYS A CA 1
ATOM 658 C C . LYS A 1 83 ? 10.527 8.568 7.260 1.00 97.50 83 LYS A C 1
ATOM 660 O O . LYS A 1 83 ? 11.692 8.405 6.886 1.00 97.50 83 LYS A O 1
ATOM 665 N N . LEU A 1 84 ? 9.651 9.346 6.617 1.00 96.75 84 LEU A N 1
ATOM 666 C CA . LEU A 1 84 ? 10.030 10.214 5.499 1.00 96.75 84 LEU A CA 1
ATOM 667 C C . LEU A 1 84 ? 11.168 11.169 5.931 1.00 96.75 84 LEU A C 1
ATOM 669 O O . LEU A 1 84 ? 11.052 11.821 6.981 1.00 96.75 84 LEU A O 1
ATOM 673 N N . PRO A 1 85 ? 12.294 11.234 5.198 1.00 95.25 85 PRO A N 1
ATOM 674 C CA . PRO A 1 85 ? 13.376 12.155 5.517 1.00 95.25 85 PRO A CA 1
ATOM 675 C C . PRO A 1 85 ? 12.926 13.600 5.276 1.00 95.25 85 PRO A C 1
ATOM 677 O O . PRO A 1 85 ? 12.061 13.868 4.450 1.00 95.25 85 PRO A O 1
ATOM 680 N N . LYS A 1 86 ? 13.519 14.552 6.004 1.00 93.75 86 LYS A N 1
ATOM 681 C CA . LYS A 1 86 ? 13.270 15.977 5.741 1.00 93.75 86 LYS A CA 1
ATOM 682 C C . LYS A 1 86 ? 13.888 16.373 4.402 1.00 93.75 86 LYS A C 1
ATOM 684 O O . LYS A 1 86 ? 14.956 15.862 4.066 1.00 93.75 86 LYS A O 1
ATOM 689 N N . GLU A 1 87 ? 13.296 17.360 3.738 1.00 93.62 87 GLU A N 1
ATOM 690 C CA . GLU A 1 87 ? 13.690 17.847 2.410 1.00 93.62 87 GLU A CA 1
ATOM 691 C C . GLU A 1 87 ? 15.210 17.962 2.201 1.00 93.62 87 GLU A C 1
ATOM 693 O O . GLU A 1 87 ? 15.742 17.384 1.259 1.00 93.62 87 GLU A O 1
ATOM 698 N N . ARG A 1 88 ? 15.945 18.608 3.120 1.00 94.56 88 ARG A N 1
ATOM 699 C CA . ARG A 1 88 ? 17.412 18.746 3.019 1.00 94.56 88 ARG A CA 1
ATOM 700 C C . ARG A 1 88 ? 18.142 17.404 2.867 1.00 94.56 88 ARG A C 1
ATOM 702 O O . ARG A 1 88 ? 19.079 17.315 2.083 1.00 94.56 88 ARG A O 1
ATOM 709 N N . LEU A 1 89 ? 17.746 16.388 3.635 1.00 93.00 89 LEU A N 1
ATOM 710 C CA . LEU A 1 89 ? 18.356 15.056 3.565 1.00 93.00 89 LEU A CA 1
ATOM 711 C C . LEU A 1 89 ? 17.905 14.304 2.307 1.00 93.00 89 LEU A C 1
ATOM 713 O O . LEU A 1 89 ? 18.728 13.635 1.693 1.00 93.00 89 LEU A O 1
ATOM 717 N N . CYS A 1 90 ? 16.639 14.443 1.893 1.00 92.81 90 CYS A N 1
ATOM 718 C CA . CYS A 1 90 ? 16.158 13.874 0.628 1.00 92.81 90 CYS A CA 1
ATOM 719 C C . CYS A 1 90 ? 16.950 14.427 -0.565 1.00 92.81 90 CYS A C 1
ATOM 721 O O . CYS A 1 90 ? 17.461 13.658 -1.380 1.00 92.81 90 CYS A O 1
ATOM 723 N N . MET A 1 91 ? 17.124 15.750 -0.627 1.00 94.12 91 MET A N 1
ATOM 724 C CA . MET A 1 91 ? 17.875 16.410 -1.695 1.00 94.12 91 MET A CA 1
ATOM 725 C C . MET A 1 91 ? 19.338 15.968 -1.715 1.00 94.12 91 MET A C 1
ATOM 727 O O . MET A 1 91 ? 19.891 15.741 -2.786 1.00 94.12 91 MET A O 1
ATOM 731 N N . GLN A 1 92 ? 19.957 15.812 -0.543 1.00 93.94 92 GLN A N 1
ATOM 732 C CA . GLN A 1 92 ? 21.357 15.408 -0.428 1.00 93.94 92 GLN A CA 1
ATOM 733 C C . GLN A 1 92 ? 21.600 13.953 -0.861 1.00 93.94 92 GLN A C 1
ATOM 735 O O . GLN A 1 92 ? 22.537 13.694 -1.614 1.00 93.94 92 GLN A O 1
ATOM 740 N N . ASP A 1 93 ? 20.784 13.012 -0.382 1.00 92.69 93 ASP A N 1
ATOM 741 C CA . ASP A 1 93 ? 21.062 11.576 -0.531 1.00 92.69 93 ASP A CA 1
ATOM 742 C C . ASP A 1 93 ? 20.350 10.947 -1.743 1.00 92.69 93 ASP A C 1
ATOM 744 O O . ASP A 1 93 ? 20.793 9.919 -2.258 1.00 92.69 93 ASP A O 1
ATOM 748 N N . ILE A 1 94 ? 19.237 11.538 -2.191 1.00 94.75 94 ILE A N 1
ATOM 749 C CA . ILE A 1 94 ? 18.360 10.984 -3.239 1.00 94.75 94 ILE A CA 1
ATOM 750 C C . ILE A 1 94 ? 18.254 11.931 -4.446 1.00 94.75 94 ILE A C 1
ATOM 752 O O . ILE A 1 94 ? 18.039 11.465 -5.567 1.00 94.75 94 ILE A O 1
ATOM 756 N N . GLY A 1 95 ? 18.440 13.240 -4.245 1.00 94.75 95 GLY A N 1
ATOM 757 C CA . GLY A 1 95 ? 18.310 14.256 -5.297 1.00 94.75 95 GLY A CA 1
ATOM 758 C C . GLY A 1 95 ? 16.866 14.680 -5.587 1.00 94.75 95 GLY A C 1
ATOM 759 O O . GLY A 1 95 ? 16.601 15.214 -6.658 1.00 94.75 95 GLY A O 1
ATOM 760 N N . LEU A 1 96 ? 15.939 14.417 -4.661 1.00 96.50 96 LEU A N 1
ATOM 761 C CA . LEU A 1 96 ? 14.518 14.781 -4.743 1.00 96.50 96 LEU A CA 1
ATOM 762 C C . LEU A 1 96 ? 14.096 15.501 -3.458 1.00 96.50 96 LEU A C 1
ATOM 764 O O . LEU A 1 96 ? 14.642 15.203 -2.394 1.00 96.50 96 LEU A O 1
ATOM 768 N N . SER A 1 97 ? 13.102 16.390 -3.522 1.00 96.94 97 SER A N 1
ATOM 769 C CA . SER A 1 97 ? 12.444 16.898 -2.309 1.00 96.94 97 SER A CA 1
ATOM 770 C C . SER A 1 97 ? 11.666 15.781 -1.595 1.00 96.94 97 SER A C 1
ATOM 772 O O . SER A 1 97 ? 11.510 14.676 -2.112 1.00 96.94 97 SER A O 1
ATOM 774 N N . ASP A 1 98 ? 11.164 16.031 -0.389 1.00 95.06 98 ASP A N 1
ATOM 775 C CA . ASP A 1 98 ? 10.317 15.080 0.346 1.00 95.06 98 ASP A CA 1
ATOM 776 C C . ASP A 1 98 ? 8.967 14.812 -0.351 1.00 95.06 98 ASP A C 1
ATOM 778 O O . ASP A 1 98 ? 8.526 13.660 -0.443 1.00 95.06 98 ASP A O 1
ATOM 782 N N . ILE A 1 99 ? 8.355 15.847 -0.931 1.00 96.38 99 ILE A N 1
ATOM 783 C CA . ILE A 1 99 ? 7.136 15.730 -1.749 1.00 96.38 99 ILE A CA 1
ATOM 784 C C . ILE A 1 99 ? 7.418 14.918 -3.025 1.00 96.38 99 ILE A C 1
ATOM 786 O O . ILE A 1 99 ? 6.680 13.988 -3.370 1.00 96.38 99 ILE A O 1
ATOM 790 N N . GLN A 1 100 ? 8.524 15.220 -3.711 1.00 97.75 100 GLN A N 1
ATOM 791 C CA . GLN A 1 100 ? 8.940 14.489 -4.909 1.00 97.75 100 GLN A CA 1
ATOM 792 C C . GLN A 1 100 ? 9.312 13.041 -4.591 1.00 97.75 100 GLN A C 1
ATOM 794 O O . GLN A 1 100 ? 8.966 12.145 -5.353 1.00 97.75 100 GLN A O 1
ATOM 799 N N . LEU A 1 101 ? 9.961 12.776 -3.456 1.00 98.25 101 LEU A N 1
ATOM 800 C CA . LEU A 1 101 ? 10.270 11.419 -3.012 1.00 98.25 101 LEU A CA 1
ATOM 801 C C . LEU A 1 101 ? 8.994 10.596 -2.811 1.00 98.25 101 LEU A C 1
ATOM 803 O O . LEU A 1 101 ? 8.929 9.450 -3.248 1.00 98.25 101 LEU A O 1
ATOM 807 N N . THR A 1 102 ? 7.964 11.184 -2.202 1.00 98.25 102 THR A N 1
ATOM 808 C CA . THR A 1 102 ? 6.663 10.523 -2.024 1.00 98.25 102 THR A CA 1
ATOM 809 C C . THR A 1 102 ? 6.039 10.154 -3.375 1.00 98.25 102 THR A C 1
ATOM 811 O O . THR A 1 102 ? 5.602 9.019 -3.570 1.00 98.25 102 THR A O 1
ATOM 814 N N . THR A 1 103 ? 6.089 11.075 -4.339 1.00 98.44 103 THR A N 1
ATOM 815 C CA . THR A 1 103 ? 5.595 10.860 -5.712 1.00 98.44 103 THR A CA 1
ATOM 816 C C . THR A 1 103 ? 6.429 9.810 -6.462 1.00 98.44 103 THR A C 1
ATOM 818 O O . THR A 1 103 ? 5.894 8.912 -7.110 1.00 98.44 103 THR A O 1
ATOM 821 N N . PHE A 1 104 ? 7.755 9.836 -6.317 1.00 98.62 104 PHE A N 1
ATOM 822 C CA . PHE A 1 104 ? 8.650 8.827 -6.880 1.00 98.62 104 PHE A CA 1
ATOM 823 C C . PHE A 1 104 ? 8.369 7.425 -6.317 1.00 98.62 104 PHE A C 1
ATOM 825 O O . PHE A 1 104 ? 8.347 6.456 -7.075 1.00 98.62 104 PHE A O 1
ATOM 832 N N . LEU A 1 105 ? 8.108 7.298 -5.011 1.00 98.75 105 LEU A N 1
ATOM 833 C CA . LEU A 1 105 ? 7.730 6.025 -4.390 1.00 98.75 105 LEU A CA 1
ATOM 834 C C . LEU A 1 105 ? 6.393 5.504 -4.938 1.00 98.75 105 LEU A C 1
ATOM 836 O O . LEU A 1 105 ? 6.278 4.311 -5.214 1.00 98.75 105 LEU A O 1
ATOM 840 N N . GLN A 1 106 ? 5.419 6.385 -5.188 1.00 98.56 106 GLN A N 1
ATOM 841 C CA . GLN A 1 106 ? 4.170 6.023 -5.868 1.00 98.56 106 GLN A CA 1
ATOM 842 C C . GLN A 1 106 ? 4.423 5.486 -7.286 1.00 98.56 106 GLN A C 1
ATOM 844 O O . GLN A 1 106 ? 3.840 4.476 -7.693 1.00 98.56 106 GLN A O 1
ATOM 849 N N . HIS A 1 107 ? 5.313 6.132 -8.045 1.00 98.69 107 HIS A N 1
ATOM 850 C CA . HIS A 1 107 ? 5.719 5.655 -9.366 1.00 98.69 107 HIS A CA 1
ATOM 851 C C . HIS A 1 107 ? 6.474 4.325 -9.293 1.00 98.69 107 HIS A C 1
ATOM 853 O O . HIS A 1 107 ? 6.246 3.469 -10.140 1.00 98.69 107 HIS A O 1
ATOM 859 N N . CYS A 1 108 ? 7.296 4.094 -8.266 1.00 98.75 108 CYS A N 1
ATOM 860 C CA . CYS A 1 108 ? 7.942 2.797 -8.042 1.00 98.75 108 CYS A CA 1
ATOM 861 C C . CYS A 1 108 ? 6.921 1.686 -7.788 1.00 98.75 108 CYS A C 1
ATOM 863 O O . CYS A 1 108 ? 7.049 0.614 -8.369 1.00 98.75 108 CYS A O 1
ATOM 865 N N . VAL A 1 109 ? 5.899 1.945 -6.963 1.00 98.44 109 VAL A N 1
ATOM 866 C CA . VAL A 1 109 ? 4.786 1.004 -6.755 1.00 98.44 109 VAL A CA 1
ATOM 867 C C . VAL A 1 109 ? 4.089 0.718 -8.084 1.00 98.44 109 VAL A C 1
ATOM 869 O O . VAL A 1 109 ? 3.987 -0.433 -8.479 1.00 98.44 109 VAL A O 1
ATOM 872 N N . THR A 1 110 ? 3.723 1.759 -8.834 1.00 97.88 110 THR A N 1
ATOM 873 C CA . THR A 1 110 ? 3.063 1.618 -10.145 1.00 97.88 110 THR A CA 1
ATOM 874 C C . THR A 1 110 ? 3.909 0.821 -11.143 1.00 97.88 110 THR A C 1
ATOM 876 O O . THR A 1 110 ? 3.386 -0.007 -11.884 1.00 97.88 110 THR A O 1
ATOM 879 N N . PHE A 1 111 ? 5.216 1.078 -11.179 1.00 98.25 111 PHE A N 1
ATOM 880 C CA . PHE A 1 111 ? 6.170 0.361 -12.017 1.00 98.25 111 PHE A CA 1
ATOM 881 C C . PHE A 1 111 ? 6.245 -1.122 -11.646 1.00 98.25 111 PHE A C 1
ATOM 883 O O . PHE A 1 111 ? 6.190 -1.971 -12.529 1.00 98.25 111 PHE A O 1
ATOM 890 N N . LEU A 1 112 ? 6.366 -1.430 -10.354 1.00 97.25 112 LEU A N 1
ATOM 891 C CA . LEU A 1 112 ? 6.478 -2.801 -9.865 1.00 97.25 112 LEU A CA 1
ATOM 892 C C . LEU A 1 112 ? 5.167 -3.577 -10.016 1.00 97.25 112 LEU A C 1
ATOM 894 O O . LEU A 1 112 ? 5.228 -4.761 -10.322 1.00 97.25 112 LEU A O 1
ATOM 898 N N . ASP A 1 113 ? 4.014 -2.912 -9.898 1.00 94.81 113 ASP A N 1
ATOM 899 C CA . ASP A 1 113 ? 2.707 -3.492 -10.226 1.00 94.81 113 ASP A CA 1
ATOM 900 C C . ASP A 1 113 ? 2.668 -3.892 -11.717 1.00 94.81 113 ASP A C 1
ATOM 902 O O . ASP A 1 113 ? 2.343 -5.025 -12.049 1.00 94.81 113 ASP A O 1
ATOM 906 N N . ILE A 1 114 ? 3.131 -3.023 -12.632 1.00 95.50 114 ILE A N 1
ATOM 907 C CA . ILE A 1 114 ? 3.262 -3.378 -14.063 1.00 95.50 114 ILE A CA 1
ATOM 908 C C . ILE A 1 114 ? 4.250 -4.539 -14.269 1.00 95.50 114 ILE A C 1
ATOM 910 O O . ILE A 1 114 ? 4.039 -5.376 -15.144 1.00 95.50 114 ILE A O 1
ATOM 914 N N . PHE A 1 115 ? 5.340 -4.575 -13.498 1.00 94.25 115 PHE A N 1
ATOM 915 C CA . PHE A 1 115 ? 6.386 -5.587 -13.634 1.00 94.25 115 PHE A CA 1
ATOM 916 C C . PHE A 1 115 ? 5.942 -6.964 -13.115 1.00 94.25 115 PHE A C 1
ATOM 918 O O . PHE A 1 115 ? 6.362 -7.980 -13.661 1.00 94.25 115 PHE A O 1
ATOM 925 N N . VAL A 1 116 ? 5.101 -7.013 -12.077 1.00 90.25 116 VAL A N 1
ATOM 926 C CA . VAL A 1 116 ? 4.590 -8.272 -11.513 1.00 90.25 116 VAL A CA 1
ATOM 927 C C . VAL A 1 116 ? 3.357 -8.794 -12.261 1.00 90.25 116 VAL A C 1
ATOM 929 O O . VAL A 1 116 ? 3.223 -10.007 -12.403 1.00 90.25 116 VAL A O 1
ATOM 932 N N . ASP A 1 117 ? 2.495 -7.902 -12.774 1.00 80.81 117 ASP A N 1
ATOM 933 C CA . ASP A 1 117 ? 1.248 -8.249 -13.481 1.00 80.81 117 ASP A CA 1
ATOM 934 C C . ASP A 1 117 ? 1.482 -8.941 -14.834 1.00 80.81 117 ASP A C 1
ATOM 936 O O . ASP A 1 117 ? 0.582 -9.603 -15.359 1.00 80.81 117 ASP A O 1
ATOM 940 N N . ASP A 1 118 ? 2.671 -8.801 -15.428 1.00 64.25 118 ASP A N 1
ATOM 941 C CA . ASP A 1 118 ? 3.016 -9.469 -16.684 1.00 64.25 118 ASP A CA 1
ATOM 942 C C . ASP A 1 118 ? 3.324 -10.951 -16.419 1.00 64.25 118 ASP A C 1
ATOM 944 O O . ASP A 1 118 ? 4.482 -11.349 -16.406 1.00 64.25 118 ASP A O 1
ATOM 948 N N . GLU A 1 119 ? 2.270 -11.733 -16.133 1.00 54.41 119 GLU A N 1
ATOM 949 C CA . GLU A 1 119 ? 2.227 -13.191 -15.917 1.00 54.41 119 GLU A CA 1
ATOM 950 C C . GLU A 1 119 ? 3.559 -13.887 -16.207 1.00 54.41 119 GLU A C 1
ATOM 952 O O . GLU A 1 119 ? 3.847 -14.350 -17.318 1.00 54.41 119 GLU A O 1
ATOM 957 N N . ILE A 1 120 ? 4.392 -13.920 -15.172 1.00 53.16 120 ILE A N 1
ATOM 958 C CA . ILE A 1 120 ? 5.731 -14.467 -15.234 1.00 53.16 120 ILE A CA 1
ATOM 959 C C . ILE A 1 120 ? 5.625 -15.961 -15.586 1.00 53.16 120 ILE A C 1
ATOM 961 O O . ILE A 1 120 ? 5.167 -16.782 -14.796 1.00 53.16 120 ILE A O 1
ATOM 965 N N . LEU A 1 121 ? 6.103 -16.275 -16.798 1.00 52.75 121 LEU A N 1
ATOM 966 C CA . LEU A 1 121 ? 6.459 -17.589 -17.350 1.00 52.75 121 LEU A CA 1
ATOM 967 C C . LEU A 1 121 ? 5.315 -18.504 -17.833 1.00 52.75 121 LEU A C 1
ATOM 969 O O . LEU A 1 121 ? 5.095 -19.594 -17.313 1.00 52.75 121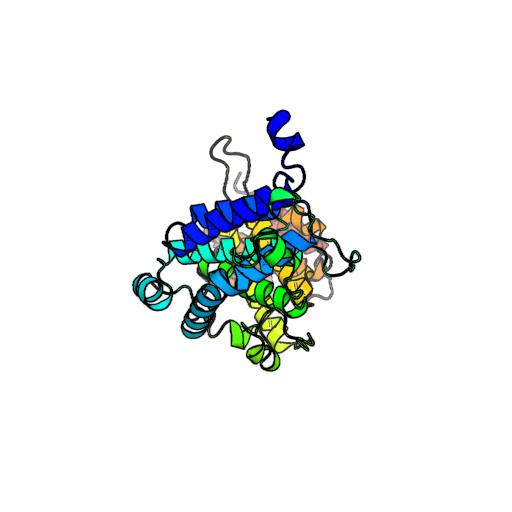 LEU A O 1
ATOM 973 N N . GLN A 1 122 ? 4.799 -18.214 -19.028 1.00 47.06 122 GLN A N 1
ATOM 974 C CA . GLN A 1 122 ? 4.976 -19.205 -20.095 1.00 47.06 122 GLN A CA 1
ATOM 975 C C . GLN A 1 122 ? 6.032 -18.665 -21.053 1.00 47.06 122 GLN A C 1
ATOM 977 O O . GLN A 1 122 ? 5.875 -17.579 -21.612 1.00 47.06 122 GLN A O 1
ATOM 982 N N . ARG A 1 123 ? 7.138 -19.404 -21.219 1.00 50.81 123 ARG A N 1
ATOM 983 C CA . ARG A 1 123 ? 8.032 -19.228 -22.369 1.00 50.81 123 ARG A CA 1
ATOM 984 C C . ARG A 1 123 ? 7.162 -19.385 -23.617 1.00 50.81 123 ARG A C 1
ATOM 986 O O . ARG A 1 123 ? 6.911 -20.500 -24.051 1.00 50.81 123 ARG A O 1
ATOM 993 N N . GLY A 1 124 ? 6.678 -18.276 -24.167 1.00 47.84 124 GLY A N 1
ATOM 994 C CA . GLY A 1 124 ? 6.307 -18.237 -25.569 1.00 47.84 124 GLY A CA 1
ATOM 995 C C . GLY A 1 124 ? 7.602 -18.438 -26.338 1.00 47.84 124 GLY A C 1
ATOM 996 O O . GLY A 1 124 ? 8.507 -17.606 -26.229 1.00 47.84 124 GLY A O 1
ATOM 997 N N . ASP A 1 125 ? 7.720 -19.582 -27.005 1.00 45.25 125 ASP A N 1
ATOM 998 C CA . ASP A 1 125 ? 8.885 -19.966 -27.791 1.00 45.25 125 ASP A CA 1
ATOM 999 C C . ASP A 1 125 ? 9.417 -18.784 -28.610 1.00 45.25 125 ASP A C 1
ATOM 1001 O O . ASP A 1 125 ? 8.677 -18.147 -29.356 1.00 45.25 125 ASP A O 1
ATOM 1005 N N . GLY A 1 126 ? 10.706 -18.480 -28.424 1.00 55.38 126 GLY A N 1
ATOM 1006 C CA . GLY A 1 126 ? 11.554 -17.714 -29.340 1.00 55.38 126 GLY A CA 1
ATOM 1007 C C . GLY A 1 126 ? 10.877 -16.615 -30.162 1.00 55.38 126 GLY A C 1
ATOM 1008 O O . GLY A 1 126 ? 10.979 -16.640 -31.385 1.00 55.38 126 GLY A O 1
ATOM 1009 N N . THR A 1 127 ? 10.209 -15.643 -29.530 1.00 60.81 127 THR A N 1
ATOM 1010 C CA . THR A 1 127 ? 9.641 -14.507 -30.279 1.00 60.81 127 THR A CA 1
ATOM 1011 C C . THR A 1 127 ? 10.771 -13.641 -30.852 1.00 60.81 127 THR A C 1
ATOM 1013 O O . THR A 1 127 ? 11.271 -12.722 -30.203 1.00 60.81 127 THR A O 1
ATOM 1016 N N . THR A 1 128 ? 11.188 -13.921 -32.083 1.00 67.56 128 THR A N 1
ATOM 1017 C CA . THR A 1 128 ? 12.175 -13.127 -32.820 1.00 67.56 128 THR A CA 1
ATOM 1018 C C . THR A 1 128 ? 11.532 -11.863 -33.402 1.00 67.56 128 THR A C 1
ATOM 1020 O O . THR A 1 128 ? 10.793 -11.927 -34.381 1.00 67.56 128 THR A O 1
ATOM 1023 N N . ILE A 1 129 ? 11.804 -10.707 -32.791 1.00 74.06 129 ILE A N 1
ATOM 1024 C CA . ILE A 1 129 ? 12.674 -9.671 -33.381 1.00 74.06 129 ILE A CA 1
ATOM 1025 C C . ILE A 1 129 ? 12.880 -9.660 -34.906 1.00 74.06 129 ILE A C 1
ATOM 1027 O O . ILE A 1 129 ? 14.022 -9.844 -35.303 1.00 74.06 129 ILE A O 1
ATOM 1031 N N . LYS A 1 130 ? 11.869 -9.464 -35.766 1.00 79.75 130 LYS A N 1
ATOM 1032 C CA . LYS A 1 130 ? 12.126 -9.209 -37.201 1.00 79.75 130 LYS A CA 1
ATOM 1033 C C . LYS A 1 130 ? 12.557 -7.756 -37.436 1.00 79.75 130 LYS A C 1
ATOM 1035 O O . LYS A 1 130 ? 11.932 -6.845 -36.902 1.00 79.75 130 LYS A O 1
ATOM 1040 N N . SER A 1 131 ? 13.585 -7.547 -38.248 1.00 81.75 131 SER A N 1
ATOM 1041 C CA . SER A 1 131 ? 14.025 -6.243 -38.763 1.00 81.75 131 SER A CA 1
ATOM 1042 C C . SER A 1 131 ? 13.680 -6.108 -40.244 1.00 81.75 131 SER A C 1
ATOM 1044 O O . SER A 1 131 ? 13.463 -7.098 -40.942 1.00 81.75 131 SER A O 1
ATOM 1046 N N . GLU A 1 132 ? 13.576 -4.875 -40.741 1.00 85.12 132 GLU A N 1
ATOM 1047 C CA . GLU A 1 132 ? 13.595 -4.642 -42.186 1.00 85.12 132 GLU A CA 1
ATOM 1048 C C . GLU A 1 132 ? 14.971 -4.992 -42.775 1.00 85.12 132 GLU A C 1
ATOM 1050 O O . GLU A 1 132 ? 15.990 -4.659 -42.175 1.00 85.12 132 GLU A O 1
ATOM 1055 N N . GLU A 1 133 ? 15.001 -5.553 -43.990 1.00 79.06 133 GLU A N 1
ATOM 1056 C CA . GLU A 1 133 ? 16.240 -5.904 -44.718 1.00 79.06 133 GLU A CA 1
ATOM 1057 C C . GLU A 1 133 ? 17.199 -4.712 -44.879 1.00 79.06 133 GLU A C 1
ATOM 1059 O O . GLU A 1 133 ? 18.412 -4.881 -44.938 1.00 79.06 133 GLU A O 1
ATOM 1064 N N . LEU A 1 134 ? 16.660 -3.487 -44.896 1.00 76.88 134 LEU A N 1
ATOM 1065 C CA . LEU A 1 134 ? 17.425 -2.233 -44.909 1.00 76.88 134 LEU A CA 1
ATOM 1066 C C . LEU A 1 134 ? 18.416 -2.118 -43.737 1.00 76.88 134 LEU A C 1
ATOM 1068 O O . LEU A 1 134 ? 19.404 -1.393 -43.848 1.00 76.88 134 LEU A O 1
ATOM 1072 N N . TRP A 1 135 ? 18.147 -2.801 -42.622 1.00 74.81 135 TRP A N 1
ATOM 1073 C CA . TRP A 1 135 ? 18.995 -2.810 -41.430 1.00 74.81 135 TRP A CA 1
ATOM 1074 C C . TRP A 1 135 ? 19.966 -4.002 -41.395 1.00 74.81 135 TRP A C 1
ATOM 1076 O O . TRP A 1 135 ? 20.968 -3.951 -40.674 1.00 74.81 135 TRP A O 1
ATOM 1086 N N . ASP A 1 136 ? 19.725 -5.039 -42.202 1.00 66.25 136 ASP A N 1
ATOM 1087 C CA . ASP A 1 136 ? 20.512 -6.274 -42.264 1.00 66.25 136 ASP A CA 1
ATOM 1088 C C . ASP A 1 136 ? 21.774 -6.056 -43.126 1.00 66.25 136 ASP A C 1
ATOM 1090 O O . ASP A 1 136 ? 21.899 -6.525 -44.254 1.00 66.25 136 ASP A O 1
ATOM 1094 N N . GLY A 1 137 ? 22.727 -5.275 -42.614 1.00 58.25 137 GLY A N 1
ATOM 1095 C CA . GLY A 1 137 ? 23.955 -4.955 -43.358 1.00 58.25 137 GLY A CA 1
ATOM 1096 C C . GLY A 1 137 ? 24.915 -3.969 -42.695 1.00 58.25 137 GLY A C 1
ATOM 1097 O O . GLY A 1 137 ? 26.012 -3.754 -43.209 1.00 58.25 137 GLY A O 1
ATOM 1098 N N . HIS A 1 138 ? 24.553 -3.395 -41.543 1.00 61.06 138 HIS A N 1
ATOM 1099 C CA . HIS A 1 138 ? 25.417 -2.489 -40.780 1.00 61.06 138 HIS A CA 1
ATOM 1100 C C . HIS A 1 138 ? 25.920 -3.141 -39.475 1.00 61.06 138 HIS A C 1
ATOM 1102 O O . HIS A 1 138 ? 25.392 -2.860 -38.399 1.00 61.06 138 HIS A O 1
ATOM 1108 N N . PRO A 1 139 ? 26.981 -3.974 -39.520 1.00 59.75 139 PRO A N 1
ATOM 1109 C CA . PRO A 1 139 ? 27.507 -4.680 -38.342 1.00 59.75 139 PRO A CA 1
ATOM 1110 C C . PRO A 1 139 ? 28.150 -3.768 -37.276 1.00 59.75 139 PRO A C 1
ATOM 1112 O O . PRO A 1 139 ? 28.549 -4.259 -36.226 1.00 59.75 139 PRO A O 1
ATOM 1115 N N . GLY A 1 140 ? 28.270 -2.458 -37.530 1.00 64.25 140 GLY A N 1
ATOM 1116 C CA . GLY A 1 140 ? 28.876 -1.478 -36.616 1.00 64.25 140 GLY A CA 1
ATOM 1117 C C . GLY A 1 140 ? 27.905 -0.468 -35.990 1.00 64.25 140 GLY A C 1
ATOM 1118 O O . GLY A 1 140 ? 28.362 0.463 -35.331 1.00 64.25 140 GLY A O 1
ATOM 1119 N N . GLY A 1 141 ? 26.594 -0.592 -36.226 1.00 67.19 141 GLY A N 1
ATOM 1120 C CA . GLY A 1 141 ? 25.588 0.303 -35.641 1.00 67.19 141 GLY A CA 1
ATOM 1121 C C . GLY A 1 141 ? 25.226 -0.062 -34.191 1.00 67.19 141 GLY A C 1
ATOM 1122 O O . GLY A 1 141 ? 25.410 -1.212 -33.788 1.00 67.19 141 GLY A O 1
ATOM 1123 N N . PRO A 1 142 ? 24.695 0.883 -33.389 1.00 73.06 142 PRO A N 1
ATOM 1124 C CA . PRO A 1 142 ? 24.165 0.566 -32.066 1.00 73.06 142 PRO A CA 1
ATOM 1125 C C . PRO A 1 142 ? 22.990 -0.414 -32.184 1.00 73.06 142 PRO A C 1
ATOM 1127 O O . PRO A 1 142 ? 22.155 -0.292 -33.082 1.00 73.06 142 PRO A O 1
ATOM 1130 N N . GLN A 1 143 ? 22.919 -1.385 -31.270 1.00 81.50 143 GLN A N 1
ATOM 1131 C CA . GLN A 1 143 ? 21.834 -2.364 -31.249 1.00 81.50 143 GLN A CA 1
ATOM 1132 C C . GLN A 1 143 ? 20.477 -1.653 -31.070 1.00 81.50 143 GLN A C 1
ATOM 1134 O O . GLN A 1 143 ? 20.350 -0.823 -30.165 1.00 81.50 143 GLN A O 1
ATOM 1139 N N . PRO A 1 144 ? 19.445 -1.985 -31.871 1.00 86.44 144 PRO A N 1
ATOM 1140 C CA . PRO A 1 144 ? 18.112 -1.426 -31.684 1.00 86.44 144 PRO A CA 1
ATOM 1141 C C . PRO A 1 144 ? 17.564 -1.726 -30.286 1.00 86.44 144 PRO A C 1
ATOM 1143 O O . PRO A 1 144 ? 17.644 -2.862 -29.809 1.00 86.44 144 PRO A O 1
ATOM 1146 N N . PHE A 1 145 ? 16.942 -0.731 -29.650 1.00 91.19 145 PHE A N 1
ATOM 1147 C CA . PHE A 1 145 ? 16.428 -0.864 -28.284 1.00 91.19 145 PHE A CA 1
ATOM 1148 C C . PHE A 1 145 ? 15.419 -2.010 -28.135 1.00 91.19 145 PHE A C 1
ATOM 1150 O O . PHE A 1 145 ? 15.476 -2.764 -27.170 1.00 91.19 145 PHE A O 1
ATOM 1157 N N . ALA A 1 146 ? 14.527 -2.194 -29.113 1.00 88.94 146 ALA A N 1
ATOM 1158 C CA . ALA A 1 146 ? 13.564 -3.293 -29.094 1.00 88.94 146 ALA A CA 1
ATOM 1159 C C . ALA A 1 146 ? 14.258 -4.668 -29.035 1.00 88.94 146 ALA A C 1
ATOM 1161 O O . ALA A 1 146 ? 13.845 -5.532 -28.259 1.00 88.94 146 ALA A O 1
ATOM 1162 N N . THR A 1 147 ? 15.341 -4.848 -29.800 1.00 88.81 147 THR A N 1
ATOM 1163 C CA . THR A 1 147 ? 16.180 -6.056 -29.775 1.00 88.81 147 THR A CA 1
ATOM 1164 C C . THR A 1 147 ? 16.838 -6.241 -28.415 1.00 88.81 147 THR A C 1
ATOM 1166 O O . THR A 1 147 ? 16.792 -7.340 -27.865 1.00 88.81 147 THR A O 1
ATOM 1169 N N . LEU A 1 148 ? 17.376 -5.163 -27.836 1.00 91.31 148 LEU A N 1
ATOM 1170 C CA . LEU A 1 148 ? 17.949 -5.193 -26.492 1.00 91.31 148 LEU A CA 1
ATOM 1171 C C . LEU A 1 148 ? 16.905 -5.595 -25.436 1.00 91.31 148 LEU A C 1
ATOM 1173 O O . LEU A 1 148 ? 17.193 -6.450 -24.598 1.00 91.31 148 LEU A O 1
ATOM 1177 N N . ALA A 1 149 ? 15.694 -5.037 -25.496 1.00 92.25 149 ALA A N 1
ATOM 1178 C CA . ALA A 1 149 ? 14.609 -5.347 -24.570 1.00 92.25 149 ALA A CA 1
ATOM 1179 C C . ALA A 1 149 ? 14.220 -6.833 -24.631 1.00 92.25 149 ALA A C 1
ATOM 1181 O O . ALA A 1 149 ? 14.209 -7.505 -23.606 1.00 92.25 149 ALA A O 1
ATOM 1182 N N . ILE A 1 150 ? 13.986 -7.392 -25.822 1.00 89.62 150 ILE A N 1
ATOM 1183 C CA . ILE A 1 150 ? 13.627 -8.817 -25.944 1.00 89.62 150 ILE A CA 1
ATOM 1184 C C . ILE A 1 150 ? 14.791 -9.753 -25.571 1.00 89.62 150 ILE A C 1
ATOM 1186 O O . ILE A 1 150 ? 14.552 -10.885 -25.157 1.00 89.62 150 ILE A O 1
ATOM 1190 N N . SER A 1 151 ? 16.039 -9.287 -25.664 1.00 90.06 151 SER A N 1
ATOM 1191 C CA . SER A 1 151 ? 17.215 -10.067 -25.256 1.00 90.06 151 SER A CA 1
ATOM 1192 C C . SER A 1 151 ? 17.467 -10.109 -23.743 1.00 90.06 151 SER A C 1
ATOM 1194 O O . SER A 1 151 ? 18.388 -10.800 -23.308 1.00 90.06 151 SER A O 1
ATOM 1196 N N . GLN A 1 152 ? 16.690 -9.377 -22.935 1.00 90.62 152 GLN A N 1
ATOM 1197 C CA . GLN A 1 152 ? 16.903 -9.352 -21.490 1.00 90.62 152 GLN A CA 1
ATOM 1198 C C . GLN A 1 152 ? 16.667 -10.722 -20.854 1.00 90.62 152 GLN A C 1
ATOM 1200 O O . GLN A 1 152 ? 15.689 -11.416 -21.144 1.00 90.62 152 GLN A O 1
ATOM 1205 N N . MET A 1 153 ? 17.551 -11.074 -19.921 1.00 89.56 153 MET A N 1
ATOM 1206 C CA . MET A 1 153 ? 17.328 -12.206 -19.032 1.00 89.56 153 MET A CA 1
ATOM 1207 C C . MET A 1 153 ? 16.077 -11.938 -18.184 1.00 89.56 153 MET A C 1
ATOM 1209 O O . MET A 1 153 ? 15.944 -10.843 -17.632 1.00 89.56 153 MET A O 1
ATOM 1213 N N . PRO A 1 154 ? 15.151 -12.905 -18.060 1.00 88.56 154 PRO A N 1
ATOM 1214 C CA . PRO A 1 154 ? 13.959 -12.697 -17.259 1.00 88.56 154 PRO A CA 1
ATOM 1215 C C . PRO A 1 154 ? 14.297 -12.430 -15.789 1.00 88.56 154 PRO A C 1
ATOM 1217 O O . PRO A 1 154 ? 15.105 -13.142 -15.195 1.00 88.56 154 PRO A O 1
ATOM 1220 N N . ALA A 1 155 ? 13.635 -11.435 -15.198 1.00 91.94 155 ALA A N 1
ATOM 1221 C CA . ALA A 1 155 ? 13.641 -11.221 -13.759 1.00 91.94 155 ALA A CA 1
ATOM 1222 C C . ALA A 1 155 ? 13.125 -12.441 -12.974 1.00 91.94 155 ALA A C 1
ATOM 1224 O O . ALA A 1 155 ? 12.198 -13.137 -13.397 1.00 91.94 155 ALA A O 1
ATOM 1225 N N . TRP A 1 156 ? 13.703 -12.661 -11.798 1.00 92.00 156 TRP A N 1
ATOM 1226 C CA . TRP A 1 156 ? 13.256 -13.635 -10.821 1.00 92.00 156 TRP A CA 1
ATOM 1227 C C . TRP A 1 156 ? 12.015 -13.123 -10.092 1.00 92.00 156 TRP A C 1
ATOM 1229 O O . TRP A 1 156 ? 12.046 -12.066 -9.456 1.00 92.00 156 TRP A O 1
ATOM 1239 N N . TYR A 1 157 ? 10.929 -13.895 -10.159 1.00 91.00 157 TYR A N 1
ATOM 1240 C CA . TYR A 1 157 ? 9.620 -13.514 -9.622 1.00 91.00 157 TYR A CA 1
ATOM 1241 C C . TYR A 1 157 ? 9.689 -13.053 -8.163 1.00 91.00 157 TYR A C 1
ATOM 1243 O O . TYR A 1 157 ? 9.223 -11.964 -7.830 1.00 91.00 157 TYR A O 1
ATOM 1251 N N . ASP A 1 158 ? 10.327 -13.847 -7.299 1.00 91.31 158 ASP A N 1
ATOM 1252 C CA . ASP A 1 158 ? 10.349 -13.551 -5.866 1.00 91.31 158 ASP A CA 1
ATOM 1253 C C . ASP A 1 158 ? 11.113 -12.259 -5.554 1.00 91.31 158 ASP A C 1
ATOM 1255 O O . ASP A 1 158 ? 10.786 -11.572 -4.588 1.00 91.31 158 ASP A O 1
ATOM 1259 N N . LEU A 1 159 ? 12.100 -11.893 -6.382 1.00 94.50 159 LEU A N 1
ATOM 1260 C CA . LEU A 1 159 ? 12.799 -10.620 -6.240 1.00 94.50 159 LEU A CA 1
ATOM 1261 C C . LEU A 1 159 ? 11.893 -9.461 -6.652 1.00 94.50 159 LEU A C 1
ATOM 1263 O O . LEU A 1 159 ? 11.850 -8.461 -5.941 1.00 94.50 159 LEU A O 1
ATOM 1267 N N . VAL A 1 160 ? 11.138 -9.575 -7.747 1.00 94.81 160 VAL A N 1
ATOM 1268 C CA . VAL A 1 160 ? 10.160 -8.541 -8.132 1.00 94.81 160 VAL A CA 1
ATOM 1269 C C . VAL A 1 160 ? 9.129 -8.363 -7.015 1.00 94.81 160 VAL A C 1
ATOM 1271 O O . VAL A 1 160 ? 8.923 -7.245 -6.541 1.00 94.81 160 VAL A O 1
ATOM 1274 N N . LEU A 1 161 ? 8.575 -9.466 -6.504 1.00 94.06 161 LEU A N 1
ATOM 1275 C CA . LEU A 1 161 ? 7.598 -9.457 -5.416 1.00 94.06 161 LEU A CA 1
ATOM 1276 C C . LEU A 1 161 ? 8.171 -8.897 -4.103 1.00 94.06 161 LEU A C 1
ATOM 1278 O O . LEU A 1 161 ? 7.471 -8.194 -3.371 1.00 94.06 161 LEU A O 1
ATOM 1282 N N . LEU A 1 162 ? 9.442 -9.165 -3.789 1.00 95.56 162 LEU A N 1
ATOM 1283 C CA . LEU A 1 162 ? 10.128 -8.551 -2.649 1.00 95.56 162 LEU A CA 1
ATOM 1284 C C . LEU A 1 162 ? 10.156 -7.023 -2.786 1.00 95.56 162 LEU A C 1
ATOM 1286 O O . LEU A 1 162 ? 9.848 -6.303 -1.834 1.00 95.56 162 LEU A O 1
ATOM 1290 N N . HIS A 1 163 ? 10.486 -6.515 -3.972 1.00 97.31 163 HIS A N 1
ATOM 1291 C CA . HIS A 1 163 ? 10.546 -5.076 -4.203 1.00 97.31 163 HIS A CA 1
ATOM 1292 C C . HIS A 1 163 ? 9.153 -4.432 -4.251 1.00 97.31 163 HIS A C 1
ATOM 1294 O O . HIS A 1 163 ? 9.023 -3.309 -3.766 1.00 97.31 163 HIS A O 1
ATOM 1300 N N . VAL A 1 164 ? 8.106 -5.135 -4.716 1.00 97.00 164 VAL A N 1
ATOM 1301 C CA . VAL A 1 164 ? 6.695 -4.697 -4.586 1.00 97.00 164 VAL A CA 1
ATOM 1302 C C . VAL A 1 164 ? 6.364 -4.411 -3.120 1.00 97.00 164 VAL A C 1
ATOM 1304 O O . VAL A 1 164 ? 5.822 -3.350 -2.797 1.00 97.00 164 VAL A O 1
ATOM 1307 N N . GLN A 1 165 ? 6.731 -5.326 -2.217 1.00 97.19 165 GLN A N 1
ATOM 1308 C CA . GLN A 1 165 ? 6.496 -5.162 -0.781 1.00 97.19 165 GLN A CA 1
ATOM 1309 C C . GLN A 1 165 ? 7.268 -3.962 -0.218 1.00 97.19 165 GLN A C 1
ATOM 1311 O O . GLN A 1 165 ? 6.687 -3.124 0.470 1.00 97.19 165 GLN A O 1
ATOM 1316 N N . VAL A 1 166 ? 8.564 -3.843 -0.535 1.00 98.12 166 VAL A N 1
ATOM 1317 C CA . VAL A 1 166 ? 9.405 -2.723 -0.077 1.00 98.12 166 VAL A CA 1
ATOM 1318 C C . VAL A 1 166 ? 8.856 -1.382 -0.560 1.00 98.12 166 VAL A C 1
ATOM 1320 O O . VAL A 1 166 ? 8.695 -0.467 0.245 1.00 98.12 166 VAL A O 1
ATOM 1323 N N . ALA A 1 167 ? 8.541 -1.256 -1.849 1.00 98.56 167 ALA A N 1
ATOM 1324 C CA . ALA A 1 167 ? 8.038 -0.013 -2.420 1.00 98.56 167 ALA A CA 1
ATOM 1325 C C . ALA A 1 167 ? 6.702 0.399 -1.789 1.00 98.56 167 ALA A C 1
ATOM 1327 O O . ALA A 1 167 ? 6.550 1.564 -1.424 1.00 98.56 167 ALA A O 1
ATOM 1328 N N . ASN A 1 168 ? 5.772 -0.543 -1.585 1.00 98.50 168 ASN A N 1
ATOM 1329 C CA . ASN A 1 168 ? 4.500 -0.248 -0.922 1.00 98.50 168 ASN A CA 1
ATOM 1330 C C . ASN A 1 168 ? 4.703 0.182 0.537 1.00 98.50 168 ASN A C 1
ATOM 1332 O O . ASN A 1 168 ? 4.129 1.190 0.937 1.00 98.50 168 ASN A O 1
ATOM 1336 N N . VAL A 1 169 ? 5.555 -0.503 1.313 1.00 98.56 169 VAL A N 1
ATOM 1337 C CA . VAL A 1 169 ? 5.868 -0.109 2.702 1.00 98.56 169 VAL A CA 1
ATOM 1338 C C . VAL A 1 169 ? 6.416 1.317 2.759 1.00 98.56 169 VAL A C 1
ATOM 1340 O O . VAL A 1 169 ? 5.937 2.135 3.544 1.00 98.56 169 VAL A O 1
ATOM 1343 N N . LEU A 1 170 ? 7.403 1.638 1.919 1.00 98.69 170 LEU A N 1
ATOM 1344 C CA . LEU A 1 170 ? 8.016 2.967 1.902 1.00 98.69 170 LEU A CA 1
ATOM 1345 C C . LEU A 1 170 ? 7.026 4.040 1.442 1.00 98.69 170 LEU A C 1
ATOM 1347 O O . LEU A 1 170 ? 6.964 5.106 2.051 1.00 98.69 170 LEU A O 1
ATOM 1351 N N . TYR A 1 171 ? 6.229 3.754 0.410 1.00 98.69 171 TYR A N 1
ATOM 1352 C CA . TYR A 1 171 ? 5.202 4.666 -0.087 1.00 98.69 171 TYR A CA 1
ATOM 1353 C C . TYR A 1 171 ? 4.117 4.934 0.961 1.00 98.69 171 TYR A C 1
ATOM 1355 O O . TYR A 1 171 ? 3.793 6.092 1.210 1.00 98.69 171 TYR A O 1
ATOM 1363 N N . MET A 1 172 ? 3.611 3.894 1.632 1.00 98.62 172 MET A N 1
ATOM 1364 C CA . MET A 1 172 ? 2.661 4.026 2.742 1.00 98.62 172 MET A CA 1
ATOM 1365 C C . MET A 1 172 ? 3.238 4.899 3.858 1.00 98.62 172 MET A C 1
ATOM 1367 O O . MET A 1 172 ? 2.575 5.816 4.331 1.00 98.62 172 MET A O 1
ATOM 1371 N N . MET A 1 173 ? 4.494 4.663 4.252 1.00 98.44 173 MET A N 1
ATOM 1372 C CA . MET A 1 173 ? 5.158 5.482 5.269 1.00 98.44 173 MET A CA 1
ATOM 1373 C C . MET A 1 173 ? 5.314 6.944 4.849 1.00 98.44 173 MET A C 1
ATOM 1375 O O . MET A 1 173 ? 5.118 7.832 5.674 1.00 98.44 173 MET A O 1
ATOM 1379 N N . ALA A 1 174 ? 5.683 7.189 3.592 1.00 98.00 174 ALA A N 1
ATOM 1380 C CA . ALA A 1 174 ? 5.872 8.527 3.050 1.00 98.00 174 ALA A CA 1
ATOM 1381 C C . ALA A 1 174 ? 4.547 9.292 2.945 1.00 98.00 174 ALA A C 1
ATOM 1383 O O . ALA A 1 174 ? 4.417 10.376 3.504 1.00 98.00 174 ALA A O 1
ATOM 1384 N N . CYS A 1 175 ? 3.551 8.702 2.285 1.00 97.44 175 CYS A N 1
ATOM 1385 C CA . CYS A 1 175 ? 2.283 9.357 1.981 1.00 97.44 175 CYS A CA 1
ATOM 1386 C C . CYS A 1 175 ? 1.420 9.591 3.226 1.00 97.44 175 CYS A C 1
ATOM 1388 O O . CYS A 1 175 ? 0.754 10.616 3.325 1.00 97.44 175 CYS A O 1
ATOM 1390 N N . LEU A 1 176 ? 1.436 8.650 4.176 1.00 96.94 176 LEU A N 1
ATOM 1391 C CA . LEU A 1 176 ? 0.629 8.706 5.400 1.00 96.94 176 LEU A CA 1
ATOM 1392 C C . LEU A 1 176 ? 1.435 9.196 6.613 1.00 96.94 176 LEU A C 1
ATOM 1394 O O . LEU A 1 176 ? 0.983 9.082 7.750 1.00 96.94 176 LEU A O 1
ATOM 1398 N N . ASN A 1 177 ? 2.657 9.699 6.395 1.00 96.50 177 ASN A N 1
ATOM 1399 C CA . ASN A 1 177 ? 3.553 10.201 7.441 1.00 96.50 177 ASN A CA 1
ATOM 1400 C C . ASN A 1 177 ? 3.787 9.218 8.611 1.00 96.50 177 ASN A C 1
ATOM 1402 O O . ASN A 1 177 ? 3.991 9.621 9.765 1.00 96.50 177 ASN A O 1
ATOM 1406 N N . LEU A 1 178 ? 3.794 7.910 8.330 1.00 97.44 178 LEU A N 1
ATOM 1407 C CA . LEU A 1 178 ? 3.951 6.886 9.361 1.00 97.44 178 LEU A CA 1
ATOM 1408 C C . LEU A 1 178 ? 5.400 6.795 9.840 1.00 97.44 178 LEU A C 1
ATOM 1410 O O . LEU A 1 178 ? 6.365 6.844 9.073 1.00 97.44 178 LEU A O 1
ATOM 1414 N N . LYS A 1 179 ? 5.544 6.594 11.150 1.00 97.12 179 LYS A N 1
ATOM 1415 C CA . LYS A 1 179 ? 6.834 6.381 11.815 1.00 97.12 179 LYS A CA 1
ATOM 1416 C C . LYS A 1 179 ? 6.984 4.924 12.225 1.00 97.12 179 LYS A C 1
ATOM 1418 O O . LYS A 1 179 ? 6.158 4.417 12.976 1.00 97.12 179 LYS A O 1
ATOM 1423 N N . MET A 1 180 ? 8.052 4.270 11.811 1.00 95.75 180 MET A N 1
ATOM 1424 C CA . MET A 1 180 ? 8.418 2.930 12.251 1.00 95.75 180 MET A CA 1
ATOM 1425 C C . MET A 1 180 ? 9.931 2.818 12.177 1.00 95.75 180 MET A C 1
ATOM 1427 O O . MET A 1 180 ? 10.506 3.029 11.118 1.00 95.75 180 MET A O 1
ATOM 1431 N N . LEU A 1 181 ? 10.592 2.508 13.288 1.00 95.88 181 LEU A N 1
ATOM 1432 C CA . LEU A 1 181 ? 12.045 2.353 13.290 1.00 95.88 181 LEU A CA 1
ATOM 1433 C C . LEU A 1 181 ? 12.438 1.127 12.466 1.00 95.88 181 LEU A C 1
ATOM 1435 O O . LEU A 1 181 ? 11.804 0.083 12.589 1.00 95.88 181 LEU A O 1
ATOM 1439 N N . LYS A 1 182 ? 13.494 1.258 11.657 1.00 96.19 182 LYS A N 1
ATOM 1440 C CA . LYS A 1 182 ? 14.070 0.177 10.845 1.00 96.19 182 LYS A CA 1
ATOM 1441 C C . LYS A 1 182 ? 13.021 -0.682 10.102 1.00 96.19 182 LYS A C 1
ATOM 1443 O O . LYS A 1 182 ? 12.994 -1.897 10.312 1.00 96.19 182 LYS A O 1
ATOM 1448 N N . PRO A 1 183 ? 12.162 -0.086 9.244 1.00 96.62 183 PRO A N 1
ATOM 1449 C CA . PRO A 1 183 ? 11.126 -0.787 8.482 1.00 96.62 183 PRO A CA 1
ATOM 1450 C C . PRO A 1 183 ? 11.597 -2.081 7.823 1.00 96.62 183 PRO A C 1
ATOM 1452 O O . PRO A 1 183 ? 10.928 -3.104 7.930 1.00 96.62 183 PRO A O 1
ATOM 1455 N N . LEU A 1 184 ? 12.762 -2.057 7.173 1.00 96.00 184 LEU A N 1
ATOM 1456 C CA . LEU A 1 184 ? 13.280 -3.214 6.446 1.00 96.00 184 LEU A CA 1
ATOM 1457 C C . LEU A 1 184 ? 13.735 -4.326 7.394 1.00 96.00 184 LEU A C 1
ATOM 1459 O O . LEU A 1 184 ? 13.626 -5.497 7.063 1.00 96.00 184 LEU A O 1
ATOM 1463 N N . ASN A 1 185 ? 14.226 -3.979 8.584 1.00 94.00 185 ASN A N 1
ATOM 1464 C CA . ASN A 1 185 ? 14.646 -4.965 9.579 1.00 94.00 185 ASN A CA 1
ATOM 1465 C C . ASN A 1 185 ? 13.463 -5.565 10.347 1.00 94.00 185 ASN A C 1
ATOM 1467 O O . ASN A 1 185 ? 13.524 -6.725 10.740 1.00 94.00 185 ASN A O 1
ATOM 1471 N N . ASN A 1 186 ? 12.427 -4.764 10.597 1.00 94.38 186 ASN A N 1
ATOM 1472 C CA . ASN A 1 186 ? 11.320 -5.149 11.467 1.00 94.38 186 ASN A CA 1
ATOM 1473 C C . ASN A 1 186 ? 10.165 -5.809 10.702 1.00 94.38 186 ASN A C 1
ATOM 1475 O O . ASN A 1 186 ? 9.497 -6.671 11.264 1.00 94.38 186 ASN A O 1
ATOM 1479 N N . LEU A 1 187 ? 9.954 -5.468 9.424 1.00 94.88 187 LEU A N 1
ATOM 1480 C CA . LEU A 1 187 ? 8.906 -6.086 8.598 1.00 94.88 187 LEU A CA 1
ATOM 1481 C C . LEU A 1 187 ? 9.395 -7.259 7.739 1.00 94.88 187 LEU A C 1
ATOM 1483 O O . LEU A 1 187 ? 8.576 -8.062 7.291 1.00 94.88 187 LEU A O 1
ATOM 1487 N N . PHE A 1 188 ? 10.703 -7.399 7.511 1.00 93.06 188 PHE A N 1
ATOM 1488 C CA . PHE A 1 188 ? 11.263 -8.445 6.647 1.00 93.06 188 PHE A CA 1
ATOM 1489 C C . PHE A 1 188 ? 12.264 -9.312 7.401 1.00 93.06 188 PHE A C 1
ATOM 1491 O O . PHE A 1 188 ? 12.962 -8.849 8.305 1.00 93.06 188 PHE A O 1
ATOM 1498 N N . GLU A 1 189 ? 12.304 -10.595 7.050 1.00 88.44 189 GLU A N 1
ATOM 1499 C CA . GLU A 1 189 ? 13.209 -11.571 7.659 1.00 88.44 189 GLU A CA 1
ATOM 1500 C C . GLU A 1 189 ? 14.672 -11.208 7.420 1.00 88.44 189 GLU A C 1
ATOM 1502 O O . GLU A 1 189 ? 15.044 -10.674 6.377 1.00 88.44 189 GLU A O 1
ATOM 1507 N N . SER A 1 190 ? 15.532 -11.500 8.397 1.00 88.31 190 SER A N 1
ATOM 1508 C CA . SER A 1 190 ? 16.967 -11.228 8.271 1.00 88.31 190 SER A CA 1
ATOM 1509 C C . SER A 1 190 ? 17.583 -11.984 7.092 1.00 88.31 190 SER A C 1
ATOM 1511 O O . SER A 1 190 ? 18.447 -11.438 6.413 1.00 88.31 190 SER A O 1
ATOM 1513 N N . VAL A 1 191 ? 17.081 -13.191 6.796 1.00 88.56 191 VAL A N 1
ATOM 1514 C CA . VAL A 1 191 ? 17.482 -13.998 5.631 1.00 88.56 191 VAL A CA 1
ATOM 1515 C C . VAL A 1 191 ? 17.157 -13.321 4.295 1.00 88.56 191 VAL A C 1
ATOM 1517 O O . VAL A 1 191 ? 17.803 -13.607 3.294 1.00 88.56 191 VAL A O 1
ATOM 1520 N N . VAL A 1 192 ? 16.196 -12.393 4.277 1.00 90.00 192 VAL A N 1
ATOM 1521 C CA . VAL A 1 192 ? 15.782 -11.654 3.076 1.00 90.00 192 VAL A CA 1
ATOM 1522 C C . VAL A 1 192 ? 16.715 -10.470 2.797 1.00 90.00 192 VAL A C 1
ATOM 1524 O O . VAL A 1 192 ? 16.822 -10.021 1.660 1.00 90.00 192 VAL A O 1
ATOM 1527 N N . GLN A 1 193 ? 17.443 -9.979 3.806 1.00 90.31 193 GLN A N 1
ATOM 1528 C CA . GLN A 1 193 ? 18.258 -8.766 3.679 1.00 90.31 193 GLN A CA 1
ATOM 1529 C C . GLN A 1 193 ? 19.298 -8.789 2.551 1.00 90.31 193 GLN A C 1
ATOM 1531 O O . GLN A 1 193 ? 19.422 -7.764 1.880 1.00 90.31 193 GLN A O 1
ATOM 1536 N N . PRO A 1 194 ? 20.017 -9.901 2.294 1.00 92.38 194 PRO A N 1
ATOM 1537 C CA . PRO A 1 194 ? 20.965 -9.974 1.182 1.00 92.38 194 PRO A CA 1
ATOM 1538 C C . PRO A 1 194 ? 20.319 -9.820 -0.202 1.00 92.38 194 PRO A C 1
ATOM 1540 O O . PRO A 1 194 ? 21.004 -9.433 -1.142 1.00 92.38 194 PRO A O 1
ATOM 1543 N N . TYR A 1 195 ? 19.017 -10.101 -0.327 1.00 94.94 195 TYR A N 1
ATOM 1544 C CA . TYR A 1 195 ? 18.284 -10.051 -1.595 1.00 94.94 195 TYR A CA 1
ATOM 1545 C C . TYR A 1 195 ? 17.745 -8.655 -1.929 1.00 94.94 195 TYR A C 1
ATOM 1547 O O . TYR A 1 195 ? 17.336 -8.404 -3.066 1.00 94.94 195 TYR A O 1
ATOM 1555 N N . PHE A 1 196 ? 17.737 -7.724 -0.966 1.00 95.19 196 PHE A N 1
ATOM 1556 C CA . PHE A 1 196 ? 17.332 -6.348 -1.240 1.00 95.19 196 PHE A CA 1
ATOM 1557 C C . PHE A 1 196 ? 18.261 -5.723 -2.272 1.00 95.19 196 PHE A C 1
ATOM 1559 O O . PHE A 1 196 ? 19.464 -5.597 -2.052 1.00 95.19 196 PHE A O 1
ATOM 1566 N N . PHE A 1 197 ? 17.677 -5.284 -3.384 1.00 95.94 197 PHE A N 1
ATOM 1567 C CA . PHE A 1 197 ? 18.394 -4.660 -4.488 1.00 95.94 197 PHE A CA 1
ATOM 1568 C C . PHE A 1 197 ? 19.529 -5.542 -5.042 1.00 95.94 197 PHE A C 1
ATOM 1570 O O . PHE A 1 197 ? 20.498 -5.028 -5.603 1.00 95.94 197 PHE A O 1
ATOM 1577 N N . GLN A 1 198 ? 19.396 -6.871 -4.965 1.00 94.56 198 GLN A N 1
ATOM 1578 C CA . GLN A 1 198 ? 20.195 -7.792 -5.778 1.00 94.56 198 GLN A CA 1
ATOM 1579 C C . GLN A 1 198 ? 19.908 -7.568 -7.279 1.00 94.56 198 GLN A C 1
ATOM 1581 O O . GLN A 1 198 ? 19.000 -6.809 -7.652 1.00 94.56 198 GLN A O 1
ATOM 1586 N N . ASP A 1 199 ? 20.733 -8.111 -8.178 1.00 94.62 199 ASP A N 1
ATOM 1587 C CA . ASP A 1 199 ? 20.355 -8.172 -9.590 1.00 94.62 199 ASP A CA 1
ATOM 1588 C C . ASP A 1 199 ? 19.006 -8.889 -9.725 1.00 94.62 199 ASP A C 1
ATOM 1590 O O . ASP A 1 199 ? 18.792 -9.944 -9.135 1.00 94.62 199 ASP A O 1
ATOM 1594 N N . ILE A 1 200 ? 18.068 -8.284 -10.457 1.00 93.06 200 ILE A N 1
ATOM 1595 C CA . ILE A 1 200 ? 16.700 -8.802 -10.534 1.00 93.06 200 ILE A CA 1
ATOM 1596 C C . ILE A 1 200 ? 16.639 -10.129 -11.295 1.00 93.06 200 ILE A C 1
ATOM 1598 O O . ILE A 1 200 ? 15.647 -10.834 -11.180 1.00 93.06 200 ILE A O 1
ATOM 1602 N N . THR A 1 201 ? 17.668 -10.468 -12.073 1.00 92.56 201 THR A N 1
ATOM 1603 C CA . THR A 1 201 ? 17.753 -11.704 -12.864 1.00 92.56 201 THR A CA 1
ATOM 1604 C C . THR A 1 201 ? 18.401 -12.860 -12.102 1.00 92.56 201 THR A C 1
ATOM 1606 O O . THR A 1 201 ? 18.317 -14.012 -12.537 1.00 92.56 201 THR A O 1
ATOM 1609 N N . ASP A 1 202 ? 19.006 -12.577 -10.945 1.00 93.38 202 ASP A N 1
ATOM 1610 C CA . ASP A 1 202 ? 19.611 -13.600 -10.106 1.00 93.38 202 ASP A CA 1
ATOM 1611 C C . ASP A 1 202 ? 18.552 -14.495 -9.465 1.00 93.38 202 ASP A C 1
ATOM 1613 O O . ASP A 1 202 ? 17.470 -14.061 -9.068 1.00 93.38 202 ASP A O 1
ATOM 1617 N N . LYS A 1 203 ? 18.899 -15.771 -9.289 1.00 88.50 203 LYS A N 1
ATOM 1618 C CA . LYS A 1 203 ? 18.046 -16.698 -8.548 1.00 88.50 203 LYS A CA 1
ATOM 1619 C C . LYS A 1 203 ? 18.029 -16.325 -7.071 1.00 88.50 203 LYS A C 1
ATOM 1621 O O . LYS A 1 203 ? 19.086 -16.215 -6.450 1.00 88.50 203 LYS A O 1
ATOM 1626 N N . ALA A 1 204 ? 16.834 -16.246 -6.497 1.00 87.38 204 ALA A N 1
ATOM 1627 C CA . ALA A 1 204 ? 16.641 -16.072 -5.067 1.00 87.38 204 ALA A CA 1
ATOM 1628 C C . ALA A 1 204 ? 15.895 -17.264 -4.463 1.00 87.38 204 ALA A C 1
ATOM 1630 O O . ALA A 1 204 ? 14.980 -17.815 -5.072 1.00 87.38 204 ALA A O 1
ATOM 1631 N N . MET A 1 205 ? 16.278 -17.658 -3.250 1.00 84.50 205 MET A N 1
ATOM 1632 C CA . MET A 1 205 ? 15.537 -18.636 -2.452 1.00 84.50 205 MET A CA 1
ATOM 1633 C C . MET A 1 205 ? 14.864 -17.903 -1.296 1.00 84.50 205 MET A C 1
ATOM 1635 O O . MET A 1 205 ? 15.394 -17.841 -0.188 1.00 84.50 205 MET A O 1
ATOM 1639 N N . LEU A 1 206 ? 13.710 -17.302 -1.586 1.00 82.69 206 LEU A N 1
ATOM 1640 C CA . LEU A 1 206 ? 12.903 -16.587 -0.603 1.00 82.69 206 LEU A CA 1
ATOM 1641 C C . LEU A 1 206 ? 11.819 -17.522 -0.068 1.00 82.69 206 LEU A C 1
ATOM 1643 O O . LEU A 1 206 ? 10.840 -17.835 -0.740 1.00 82.69 206 LEU A O 1
ATOM 1647 N N . THR A 1 207 ? 12.009 -17.992 1.158 1.00 73.56 207 THR A N 1
ATOM 1648 C CA . THR A 1 207 ? 11.028 -18.814 1.864 1.00 73.56 207 THR A CA 1
ATOM 1649 C C . THR A 1 207 ? 10.236 -17.946 2.829 1.00 73.56 207 THR A C 1
ATOM 1651 O O . THR A 1 207 ? 10.768 -17.509 3.842 1.00 73.56 207 THR A O 1
ATOM 1654 N N . TRP A 1 208 ? 8.964 -17.710 2.519 1.00 70.12 208 TRP A N 1
ATOM 1655 C CA . TRP A 1 208 ? 8.051 -16.945 3.370 1.00 70.12 208 TRP A CA 1
ATOM 1656 C C . TRP A 1 208 ? 7.458 -17.851 4.456 1.00 70.12 208 TRP A C 1
ATOM 1658 O O . TRP A 1 208 ? 6.399 -18.471 4.252 1.00 70.12 208 TRP A O 1
ATOM 1668 N N . TYR A 1 209 ? 8.169 -17.984 5.577 1.00 65.38 209 TYR A N 1
ATOM 1669 C CA . TYR A 1 209 ? 7.699 -18.729 6.746 1.00 65.38 209 TYR A CA 1
ATOM 1670 C C . TYR A 1 209 ? 6.799 -17.853 7.624 1.00 65.38 209 TYR A C 1
ATOM 1672 O O . TYR A 1 209 ? 6.887 -16.627 7.590 1.00 65.38 209 TYR A O 1
ATOM 1680 N N . ARG A 1 210 ? 5.916 -18.485 8.409 1.00 68.00 210 ARG A N 1
ATOM 1681 C CA . ARG A 1 210 ? 5.203 -17.763 9.472 1.00 68.00 210 ARG A CA 1
ATOM 1682 C C . ARG A 1 210 ? 6.178 -17.413 10.589 1.00 68.00 210 ARG A C 1
ATOM 1684 O O . ARG A 1 210 ? 7.007 -18.244 10.962 1.00 68.00 210 ARG A O 1
ATOM 1691 N N . ASP A 1 211 ? 6.030 -16.217 11.135 1.00 77.38 211 ASP A N 1
ATOM 1692 C CA . ASP A 1 211 ? 6.787 -15.726 12.283 1.00 77.38 211 ASP A CA 1
ATOM 1693 C C . ASP A 1 211 ? 5.845 -14.857 13.114 1.00 77.38 211 ASP A C 1
ATOM 1695 O O . ASP A 1 211 ? 5.681 -13.673 12.825 1.00 77.38 211 ASP A O 1
ATOM 1699 N N . ASP A 1 212 ? 5.226 -15.439 14.144 1.00 79.00 212 ASP A N 1
ATOM 1700 C CA . ASP A 1 212 ? 4.135 -14.808 14.901 1.00 79.00 212 ASP A CA 1
ATOM 1701 C C . ASP A 1 212 ? 4.493 -13.402 15.415 1.00 79.00 212 ASP A C 1
ATOM 1703 O O . ASP A 1 212 ? 3.678 -12.480 15.373 1.00 79.00 212 ASP A O 1
ATOM 1707 N N . LYS A 1 213 ? 5.739 -13.183 15.860 1.00 84.56 213 LYS A N 1
ATOM 1708 C CA . LYS A 1 213 ? 6.173 -11.868 16.362 1.00 84.56 213 LYS A CA 1
ATOM 1709 C C . LYS A 1 213 ? 6.209 -10.827 15.242 1.00 84.56 213 LYS A C 1
ATOM 1711 O O . LYS A 1 213 ? 5.829 -9.666 15.433 1.00 84.56 213 LYS A O 1
ATOM 1716 N N . ARG A 1 214 ? 6.714 -11.221 14.080 1.00 88.62 214 ARG A N 1
ATOM 1717 C CA . ARG A 1 214 ? 6.821 -10.350 12.910 1.00 88.62 214 ARG A CA 1
ATOM 1718 C C . ARG A 1 214 ? 5.471 -10.143 12.248 1.00 88.62 214 ARG A C 1
ATOM 1720 O O . ARG A 1 214 ? 5.187 -9.030 11.826 1.00 88.62 214 ARG A O 1
ATOM 1727 N N . ASP A 1 215 ? 4.641 -11.172 12.206 1.00 92.06 215 ASP A N 1
ATOM 1728 C CA . ASP A 1 215 ? 3.291 -11.109 11.662 1.00 92.06 215 ASP A CA 1
ATOM 1729 C C . ASP A 1 215 ? 2.423 -10.171 12.510 1.00 92.06 215 ASP A C 1
ATOM 1731 O O . ASP A 1 215 ? 1.710 -9.342 11.948 1.00 92.06 215 ASP A O 1
ATOM 1735 N N . ASN A 1 216 ? 2.609 -10.145 13.836 1.00 94.00 216 ASN A N 1
ATOM 1736 C CA . ASN A 1 216 ? 2.032 -9.106 14.697 1.00 94.00 216 ASN A CA 1
ATOM 1737 C C . ASN A 1 216 ? 2.541 -7.699 14.333 1.00 94.00 216 ASN A C 1
ATOM 1739 O O . ASN A 1 216 ? 1.747 -6.775 14.187 1.00 94.00 216 ASN A O 1
ATOM 1743 N N . THR A 1 217 ? 3.852 -7.534 14.122 1.00 95.75 217 THR A N 1
ATOM 1744 C CA . THR A 1 217 ? 4.452 -6.233 13.747 1.00 95.75 217 THR A CA 1
ATOM 1745 C C . THR A 1 217 ? 3.944 -5.743 12.382 1.00 95.75 217 THR A C 1
ATOM 1747 O O . THR A 1 217 ? 3.664 -4.559 12.195 1.00 95.75 217 THR A O 1
ATOM 1750 N N . ARG A 1 218 ? 3.801 -6.654 11.415 1.00 96.50 218 ARG A N 1
ATOM 1751 C CA . ARG A 1 218 ? 3.232 -6.389 10.088 1.00 96.50 218 ARG A CA 1
ATOM 1752 C C . ARG A 1 218 ? 1.756 -6.027 10.184 1.00 96.50 218 ARG A C 1
ATOM 1754 O O . ARG A 1 218 ? 1.344 -5.050 9.568 1.00 96.50 218 ARG A O 1
ATOM 1761 N N . THR A 1 219 ? 0.984 -6.766 10.976 1.00 97.19 219 THR A N 1
ATOM 1762 C CA . THR A 1 219 ? -0.439 -6.488 11.207 1.00 97.19 219 THR A CA 1
ATOM 1763 C C . THR A 1 219 ? -0.618 -5.115 11.844 1.00 97.19 219 THR A C 1
ATOM 1765 O O . THR A 1 219 ? -1.388 -4.309 11.335 1.00 97.19 219 THR A O 1
ATOM 1768 N N . GLU A 1 220 ? 0.167 -4.782 12.872 1.00 97.31 220 GLU A N 1
ATOM 1769 C CA . GLU A 1 220 ? 0.157 -3.455 13.496 1.00 97.31 220 GLU A CA 1
ATOM 1770 C C . GLU A 1 220 ? 0.498 -2.349 12.484 1.00 97.31 220 GLU A C 1
ATOM 1772 O O . GLU A 1 220 ? -0.189 -1.329 12.418 1.00 97.31 220 GLU A O 1
ATOM 1777 N N . PHE A 1 221 ? 1.525 -2.554 11.652 1.00 98.31 221 PHE A N 1
ATOM 1778 C CA . PHE A 1 221 ? 1.875 -1.615 10.588 1.00 98.31 221 PHE A CA 1
ATOM 1779 C C . PHE A 1 221 ? 0.705 -1.381 9.618 1.00 98.31 221 PHE A C 1
ATOM 1781 O O . PHE A 1 221 ? 0.367 -0.228 9.348 1.00 98.31 221 PHE A O 1
ATOM 1788 N N . LEU A 1 222 ? 0.054 -2.445 9.139 1.00 98.56 222 LEU A N 1
ATOM 1789 C CA . LEU A 1 222 ? -1.097 -2.345 8.235 1.00 98.56 222 LEU A CA 1
ATOM 1790 C C . LEU A 1 222 ? -2.309 -1.692 8.915 1.00 98.56 222 LEU A C 1
ATOM 1792 O O . LEU A 1 222 ? -2.955 -0.833 8.319 1.00 98.56 222 LEU A O 1
ATOM 1796 N N . CYS A 1 223 ? -2.580 -2.001 10.183 1.00 98.31 223 CYS A N 1
ATOM 1797 C CA . CYS A 1 223 ? -3.626 -1.334 10.960 1.00 98.31 223 CYS A CA 1
ATOM 1798 C C . CYS A 1 223 ? -3.373 0.175 11.087 1.00 98.31 223 CYS A C 1
ATOM 1800 O O . CYS A 1 223 ? -4.307 0.969 10.981 1.00 98.31 223 CYS A O 1
ATOM 1802 N N . ARG A 1 224 ? -2.113 0.602 11.239 1.00 98.19 224 ARG A N 1
ATOM 1803 C CA . ARG A 1 224 ? -1.749 2.029 11.258 1.00 98.19 224 ARG A CA 1
ATOM 1804 C C . ARG A 1 224 ? -1.942 2.710 9.904 1.00 98.19 224 ARG A C 1
ATOM 1806 O O . ARG A 1 224 ? -2.344 3.870 9.881 1.00 98.19 224 ARG A O 1
ATOM 1813 N N . VAL A 1 225 ? -1.693 2.003 8.799 1.00 98.50 225 VAL A N 1
ATOM 1814 C CA . VAL A 1 225 ? -2.020 2.476 7.441 1.00 98.50 225 VAL A CA 1
ATOM 1815 C C . VAL A 1 225 ? -3.529 2.681 7.306 1.00 98.50 225 VAL A C 1
ATOM 1817 O O . VAL A 1 225 ? -3.958 3.751 6.884 1.00 98.50 225 VAL A O 1
ATOM 1820 N N . ILE A 1 226 ? -4.334 1.703 7.734 1.00 98.12 226 ILE A N 1
ATOM 1821 C CA . ILE A 1 226 ? -5.801 1.787 7.706 1.00 98.12 226 ILE A CA 1
ATOM 1822 C C . ILE A 1 226 ? -6.292 2.969 8.549 1.00 98.12 226 ILE A C 1
ATOM 1824 O O . ILE A 1 226 ? -7.058 3.788 8.050 1.00 98.12 226 ILE A O 1
ATOM 1828 N N . THR A 1 227 ? -5.812 3.118 9.786 1.00 96.75 227 THR A N 1
ATOM 1829 C CA . THR A 1 227 ? -6.169 4.248 10.658 1.00 96.75 227 THR A CA 1
ATOM 1830 C C . THR A 1 227 ? -5.830 5.594 10.020 1.00 96.75 227 THR A C 1
ATOM 1832 O O . THR A 1 227 ? -6.698 6.457 9.945 1.00 96.75 227 THR A O 1
ATOM 1835 N N . ALA A 1 228 ? -4.609 5.773 9.507 1.00 96.69 228 ALA A N 1
ATOM 1836 C CA . ALA A 1 228 ? -4.217 7.025 8.856 1.00 96.69 228 ALA A CA 1
ATOM 1837 C C . ALA A 1 228 ? -5.017 7.295 7.569 1.00 96.69 228 ALA A C 1
ATOM 1839 O O . ALA A 1 228 ? -5.270 8.445 7.224 1.00 96.69 228 ALA A O 1
ATOM 1840 N N . SER A 1 229 ? -5.468 6.247 6.870 1.00 95.88 229 SER A N 1
ATOM 1841 C CA . SER A 1 229 ? -6.264 6.402 5.650 1.00 95.88 229 SER A CA 1
ATOM 1842 C C . SER A 1 229 ? -7.664 6.989 5.886 1.00 95.88 229 SER A C 1
ATOM 1844 O O . SER A 1 229 ? -8.283 7.472 4.938 1.00 95.88 229 SER A O 1
ATOM 1846 N N . MET A 1 230 ? -8.156 6.990 7.133 1.00 93.62 230 MET A N 1
ATOM 1847 C CA . MET A 1 230 ? -9.463 7.564 7.476 1.00 93.62 230 MET A CA 1
ATOM 1848 C C . MET A 1 230 ? -9.521 9.075 7.217 1.00 93.62 230 MET A C 1
ATOM 1850 O O . MET A 1 230 ? -10.591 9.588 6.902 1.00 93.62 230 MET A O 1
ATOM 1854 N N . GLU A 1 231 ? -8.380 9.777 7.267 1.00 90.12 231 GLU A N 1
ATOM 1855 C CA . GLU A 1 231 ? -8.286 11.216 6.963 1.00 90.12 231 GLU A CA 1
ATOM 1856 C C . GLU A 1 231 ? -8.664 11.552 5.509 1.00 90.12 231 GLU A C 1
ATOM 1858 O O . GLU A 1 231 ? -9.001 12.694 5.204 1.00 90.12 231 GLU A O 1
ATOM 1863 N N . PHE A 1 232 ? -8.645 10.563 4.608 1.00 89.19 232 PHE A N 1
ATOM 1864 C CA . PHE A 1 232 ? -9.018 10.739 3.202 1.00 89.19 232 PHE A CA 1
ATOM 1865 C C . PHE A 1 232 ? -10.506 10.500 2.930 1.00 89.19 232 PHE A C 1
ATOM 1867 O O . PHE A 1 232 ? -10.925 10.554 1.774 1.00 89.19 232 PHE A O 1
ATOM 1874 N N . ILE A 1 233 ? -11.305 10.223 3.963 1.00 88.81 233 ILE A N 1
ATOM 1875 C CA . ILE A 1 233 ? -12.758 10.127 3.837 1.00 88.81 233 ILE A CA 1
ATOM 1876 C C . ILE A 1 233 ? -13.350 11.513 4.078 1.00 88.81 233 ILE A C 1
ATOM 1878 O O . ILE A 1 233 ? -13.234 12.077 5.165 1.00 88.81 233 ILE A O 1
ATOM 1882 N N . HIS A 1 234 ? -14.011 12.067 3.067 1.00 83.06 234 HIS A N 1
ATOM 1883 C CA . HIS A 1 234 ? -14.617 13.392 3.155 1.00 83.06 234 HIS A CA 1
ATOM 1884 C C . HIS A 1 234 ? -15.936 13.457 2.386 1.00 83.06 234 HIS A C 1
ATOM 1886 O O . HIS A 1 234 ? -16.193 12.662 1.483 1.00 83.06 234 HIS A O 1
ATOM 1892 N N . ARG A 1 235 ? -16.786 14.430 2.727 1.00 75.50 235 ARG A N 1
ATOM 1893 C CA . ARG A 1 235 ? -17.979 14.732 1.924 1.00 75.50 235 ARG A CA 1
ATOM 1894 C C . ARG A 1 235 ? -17.558 15.424 0.632 1.00 75.50 235 ARG A C 1
ATOM 1896 O O . ARG A 1 235 ? -16.654 16.265 0.647 1.00 75.50 235 ARG A O 1
ATOM 1903 N N . GLU A 1 236 ? -18.175 15.057 -0.481 1.00 68.75 236 GLU A N 1
ATOM 1904 C CA . GLU A 1 236 ? -17.951 15.728 -1.755 1.00 68.75 236 GLU A CA 1
ATOM 1905 C C . GLU A 1 236 ? -18.551 17.136 -1.719 1.00 68.75 236 GLU A C 1
ATOM 1907 O O . GLU A 1 236 ? -19.651 17.371 -1.218 1.00 68.75 236 GLU A O 1
ATOM 1912 N N . THR A 1 237 ? -17.800 18.104 -2.238 1.00 62.28 237 THR A N 1
ATOM 1913 C CA . THR A 1 237 ? -18.174 19.525 -2.244 1.00 62.28 237 THR A CA 1
ATOM 1914 C C . THR A 1 237 ? -19.313 19.847 -3.209 1.00 62.28 237 THR A C 1
ATOM 1916 O O . THR A 1 237 ? -19.911 20.914 -3.102 1.00 62.28 237 THR A O 1
ATOM 1919 N N . THR A 1 238 ? -19.604 18.954 -4.153 1.00 61.09 238 THR A N 1
ATOM 1920 C CA . THR A 1 238 ? -20.584 19.142 -5.230 1.00 61.09 238 THR A CA 1
ATOM 1921 C C . THR A 1 238 ? -22.028 18.944 -4.787 1.00 61.09 238 THR A C 1
ATOM 1923 O O . THR A 1 238 ? -22.899 19.663 -5.270 1.00 61.09 238 THR A O 1
ATOM 1926 N N . ASP A 1 239 ? -22.293 18.012 -3.871 1.00 65.00 239 ASP A N 1
ATOM 1927 C CA . ASP A 1 239 ? -23.646 17.722 -3.380 1.00 65.00 239 ASP A CA 1
ATOM 1928 C C . ASP A 1 239 ? -23.766 17.719 -1.846 1.00 65.00 239 ASP A C 1
ATOM 1930 O O . ASP A 1 239 ? -24.878 17.780 -1.326 1.00 65.00 239 ASP A O 1
ATOM 1934 N N . GLY A 1 240 ? -22.649 17.690 -1.105 1.00 60.00 240 GLY A N 1
ATOM 1935 C CA . GLY A 1 240 ? -22.625 17.686 0.360 1.00 60.00 240 GLY A CA 1
ATOM 1936 C C . GLY A 1 240 ? -23.217 16.430 1.014 1.00 60.00 240 GLY A C 1
ATOM 1937 O O . GLY A 1 240 ? -23.258 16.356 2.246 1.00 60.00 240 GLY A O 1
ATOM 1938 N N . VAL A 1 241 ? -23.658 15.455 0.211 1.00 63.09 241 VAL A N 1
ATOM 1939 C CA . VAL A 1 241 ? -24.349 14.229 0.639 1.00 63.09 241 VAL A CA 1
ATOM 1940 C C . VAL A 1 241 ? -23.493 13.001 0.339 1.00 63.09 241 VAL A C 1
ATOM 1942 O O . VAL A 1 241 ? -23.444 12.085 1.160 1.00 63.09 241 VAL A O 1
ATOM 1945 N N . THR A 1 242 ? -22.773 12.991 -0.784 1.00 73.12 242 THR A N 1
ATOM 1946 C CA . THR A 1 242 ? -21.927 11.865 -1.177 1.00 73.12 242 THR A CA 1
ATOM 1947 C C . THR A 1 242 ? -20.637 11.863 -0.359 1.00 73.12 242 THR A C 1
ATOM 1949 O O . THR A 1 242 ? -19.944 12.875 -0.244 1.00 73.12 242 THR A O 1
ATOM 1952 N N . ILE A 1 243 ? -20.309 10.722 0.251 1.00 78.50 243 ILE A N 1
ATOM 1953 C CA . ILE A 1 243 ? -19.048 10.522 0.974 1.00 78.50 243 ILE A CA 1
ATOM 1954 C C . ILE A 1 243 ? -18.043 9.892 0.008 1.00 78.50 243 ILE A C 1
ATOM 1956 O O . ILE A 1 243 ? -18.243 8.768 -0.448 1.00 78.50 243 ILE A O 1
ATOM 1960 N N . SER A 1 244 ? -16.942 10.589 -0.271 1.00 85.69 244 SER A N 1
ATOM 1961 C CA . SER A 1 244 ? -15.825 10.029 -1.029 1.00 85.69 244 SER A CA 1
ATOM 1962 C C . SER A 1 244 ? -14.932 9.214 -0.100 1.00 85.69 244 SER A C 1
ATOM 1964 O O . SER A 1 244 ? -14.340 9.741 0.841 1.00 85.69 244 SER A O 1
ATOM 1966 N N . SER A 1 245 ? -14.841 7.911 -0.366 1.00 89.31 245 SER A N 1
ATOM 1967 C CA . SER A 1 245 ? -14.005 6.948 0.368 1.00 89.31 245 SER A CA 1
ATOM 1968 C C . SER A 1 245 ? -13.009 6.213 -0.540 1.00 89.31 245 SER A C 1
ATOM 1970 O O . SER A 1 245 ? -12.283 5.325 -0.092 1.00 89.31 245 SER A O 1
ATOM 1972 N N . SER A 1 246 ? -12.933 6.598 -1.819 1.00 90.06 246 SER A N 1
ATOM 1973 C CA . SER A 1 246 ? -12.150 5.911 -2.859 1.00 90.06 246 SER A CA 1
ATOM 1974 C C . SER A 1 246 ? -10.673 5.727 -2.492 1.00 90.06 246 SER A C 1
ATOM 1976 O O . SER A 1 246 ? -10.104 4.653 -2.705 1.00 90.06 246 SER A O 1
ATOM 1978 N N . GLN A 1 247 ? -10.054 6.741 -1.884 1.00 91.94 247 GLN A N 1
ATOM 1979 C CA . GLN A 1 247 ? -8.662 6.665 -1.445 1.00 91.94 247 GLN A CA 1
ATOM 1980 C C . GLN A 1 247 ? -8.484 5.716 -0.255 1.00 91.94 247 GLN A C 1
ATOM 1982 O O . GLN A 1 247 ? -7.568 4.893 -0.274 1.00 91.94 247 GLN A O 1
ATOM 1987 N N . ALA A 1 248 ? -9.374 5.765 0.741 1.00 93.38 248 ALA A N 1
ATOM 1988 C CA . ALA A 1 248 ? -9.350 4.840 1.876 1.00 93.38 248 ALA A CA 1
ATOM 1989 C C . ALA A 1 248 ? -9.546 3.380 1.421 1.00 93.38 248 ALA A C 1
ATOM 1991 O O . ALA A 1 248 ? -8.829 2.487 1.872 1.00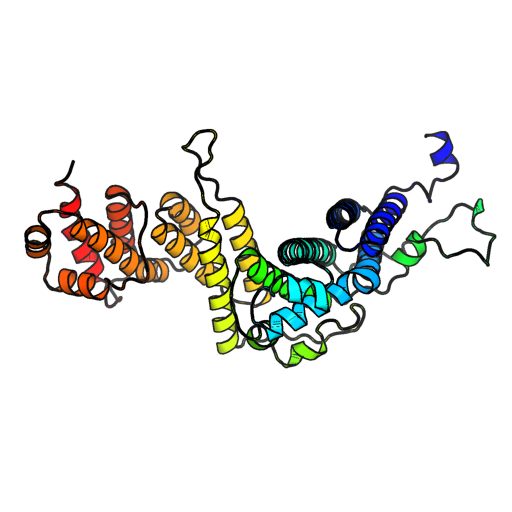 93.38 248 ALA A O 1
ATOM 1992 N N . ILE A 1 249 ? -10.438 3.141 0.451 1.00 94.62 249 ILE A N 1
ATOM 1993 C CA . ILE A 1 249 ? -10.628 1.826 -0.182 1.00 94.62 249 ILE A CA 1
ATOM 1994 C C . ILE A 1 249 ? -9.346 1.377 -0.896 1.00 94.62 249 ILE A C 1
ATOM 1996 O O . ILE A 1 249 ? -8.896 0.246 -0.715 1.00 94.62 249 ILE A O 1
ATOM 2000 N N . SER A 1 250 ? -8.710 2.262 -1.669 1.00 95.19 250 SER A N 1
ATOM 2001 C CA . SER A 1 250 ? -7.439 1.960 -2.339 1.00 95.19 250 SER A CA 1
ATOM 2002 C C . SER A 1 250 ? -6.332 1.593 -1.339 1.00 95.19 250 SER A C 1
ATOM 2004 O O . SER A 1 250 ? -5.581 0.641 -1.570 1.00 95.19 250 SER A O 1
ATOM 2006 N N . TRP A 1 251 ? -6.234 2.297 -0.207 1.00 97.38 251 TRP A N 1
ATOM 2007 C CA . TRP A 1 251 ? -5.288 1.957 0.860 1.00 97.38 251 TRP A CA 1
ATOM 2008 C C . TRP A 1 251 ? -5.590 0.603 1.500 1.00 97.38 251 TRP A C 1
ATOM 2010 O O . TRP A 1 251 ? -4.663 -0.183 1.713 1.00 97.38 251 TRP A O 1
ATOM 2020 N N . MET A 1 252 ? -6.865 0.295 1.742 1.00 97.06 252 MET A N 1
ATOM 2021 C CA . MET A 1 252 ? -7.280 -1.009 2.255 1.00 97.06 252 MET A CA 1
ATOM 2022 C C . MET A 1 252 ? -6.891 -2.141 1.297 1.00 97.06 252 MET A C 1
ATOM 2024 O O . MET A 1 252 ? -6.295 -3.125 1.729 1.00 97.06 252 MET A O 1
ATOM 2028 N N . ASN A 1 253 ? -7.124 -1.972 -0.007 1.00 96.62 253 ASN A N 1
ATOM 2029 C CA . ASN A 1 253 ? -6.741 -2.959 -1.020 1.00 96.62 253 ASN A CA 1
ATOM 2030 C C . ASN A 1 253 ? -5.227 -3.221 -1.012 1.00 96.62 253 ASN A C 1
ATOM 2032 O O . ASN A 1 253 ? -4.791 -4.371 -1.074 1.00 96.62 253 ASN A O 1
ATOM 2036 N N . LYS A 1 254 ? -4.406 -2.170 -0.865 1.00 97.19 254 LYS A N 1
ATOM 2037 C CA . LYS A 1 254 ? -2.949 -2.323 -0.724 1.00 97.19 254 LYS A CA 1
ATOM 2038 C C . LYS A 1 254 ? -2.564 -3.064 0.560 1.00 97.19 254 LYS A C 1
ATOM 2040 O O . LYS A 1 254 ? -1.664 -3.902 0.523 1.00 97.19 254 LYS A O 1
ATOM 2045 N N . CYS A 1 255 ? -3.247 -2.797 1.676 1.00 98.31 255 CYS A N 1
ATOM 2046 C CA . CYS A 1 255 ? -3.025 -3.528 2.924 1.00 98.31 255 CYS A CA 1
ATOM 2047 C C . CYS A 1 255 ? -3.368 -5.012 2.775 1.00 98.31 255 CYS A C 1
ATOM 2049 O O . CYS A 1 255 ? -2.581 -5.862 3.184 1.00 98.31 255 CYS A O 1
ATOM 2051 N N . GLN A 1 256 ? -4.497 -5.327 2.140 1.00 97.38 256 GLN A N 1
ATOM 2052 C CA . GLN A 1 256 ? -4.934 -6.704 1.922 1.00 97.38 256 GLN A CA 1
ATOM 2053 C C . GLN A 1 256 ? -4.004 -7.474 0.978 1.00 97.38 256 GLN A C 1
ATOM 2055 O O . GLN A 1 256 ? -3.702 -8.647 1.212 1.00 97.38 256 GLN A O 1
ATOM 2060 N N . ALA A 1 257 ? -3.498 -6.816 -0.069 1.00 96.00 257 ALA A N 1
ATOM 2061 C CA . ALA A 1 257 ? -2.505 -7.400 -0.963 1.00 96.00 257 ALA A CA 1
ATOM 2062 C C . ALA A 1 257 ? -1.214 -7.762 -0.205 1.00 96.00 257 ALA A C 1
ATOM 2064 O O . ALA A 1 257 ? -0.750 -8.900 -0.290 1.00 96.00 257 ALA A O 1
ATOM 2065 N N . LEU A 1 258 ? -0.676 -6.840 0.607 1.00 96.69 258 LEU A N 1
ATOM 2066 C CA . LEU A 1 258 ? 0.504 -7.111 1.438 1.00 96.69 258 LEU A CA 1
ATOM 2067 C C . LEU A 1 258 ? 0.249 -8.206 2.478 1.00 96.69 258 LEU A C 1
ATOM 2069 O O . LEU A 1 258 ? 1.073 -9.107 2.620 1.00 96.69 258 LEU A O 1
ATOM 2073 N N . ALA A 1 259 ? -0.894 -8.172 3.165 1.00 96.00 259 ALA A N 1
ATOM 2074 C CA . ALA A 1 259 ? -1.276 -9.205 4.123 1.00 96.00 259 ALA A CA 1
ATOM 2075 C C . ALA A 1 259 ? -1.328 -10.588 3.469 1.00 96.00 259 ALA A C 1
ATOM 2077 O O . ALA A 1 259 ? -0.812 -11.551 4.028 1.00 96.00 259 ALA A O 1
ATOM 2078 N N . SER A 1 260 ? -1.870 -10.677 2.253 1.00 93.88 260 SER A N 1
ATOM 2079 C CA . SER A 1 260 ? -1.937 -11.928 1.494 1.00 93.88 260 SER A CA 1
ATOM 2080 C C . SER A 1 260 ? -0.544 -12.450 1.131 1.00 93.88 260 SER A C 1
ATOM 2082 O O . SER A 1 260 ? -0.275 -13.637 1.315 1.00 93.88 260 SER A O 1
ATOM 2084 N N . ILE A 1 261 ? 0.371 -11.571 0.700 1.00 91.56 261 ILE A N 1
ATOM 2085 C CA . ILE A 1 261 ? 1.776 -11.930 0.435 1.00 91.56 261 ILE A CA 1
ATOM 2086 C C . ILE A 1 261 ? 2.465 -12.423 1.718 1.00 91.56 261 ILE A C 1
ATOM 2088 O O . ILE A 1 261 ? 3.193 -13.415 1.696 1.00 91.56 261 ILE A O 1
ATOM 2092 N N . TRP A 1 262 ? 2.200 -11.769 2.851 1.00 92.75 262 TRP A N 1
ATOM 2093 C CA . TRP A 1 262 ? 2.743 -12.128 4.164 1.00 92.75 262 TRP A CA 1
ATOM 2094 C C . TRP A 1 262 ? 1.998 -13.267 4.868 1.00 92.75 262 TRP A C 1
ATOM 2096 O O . TRP A 1 262 ? 2.397 -13.654 5.961 1.00 92.75 262 TRP A O 1
ATOM 2106 N N . LYS A 1 263 ? 0.947 -13.831 4.255 1.00 91.75 263 LYS A N 1
ATOM 2107 C CA . LYS A 1 263 ? 0.090 -14.884 4.835 1.00 91.75 263 LYS A CA 1
ATOM 2108 C C . LYS A 1 263 ? -0.579 -14.481 6.164 1.00 91.75 263 LYS A C 1
ATOM 2110 O O . LYS A 1 263 ? -0.849 -15.336 7.009 1.00 91.75 263 LYS A O 1
ATOM 2115 N N . ILE A 1 264 ? -0.870 -13.193 6.328 1.00 93.31 264 ILE A N 1
ATOM 2116 C CA . ILE A 1 264 ? -1.618 -12.615 7.452 1.00 93.31 264 ILE A CA 1
ATOM 2117 C C . ILE A 1 264 ? -3.120 -12.721 7.173 1.00 93.31 264 ILE A C 1
ATOM 2119 O O . ILE A 1 264 ? -3.568 -12.603 6.029 1.00 93.31 264 ILE A O 1
ATOM 2123 N N . ASN A 1 265 ? -3.912 -12.946 8.222 1.00 92.31 265 ASN A N 1
ATOM 2124 C CA . ASN A 1 265 ? -5.360 -13.034 8.095 1.00 92.31 265 ASN A CA 1
ATOM 2125 C C . ASN A 1 265 ? -5.967 -11.663 7.748 1.00 92.31 265 ASN A C 1
ATOM 2127 O O . ASN A 1 265 ? -5.995 -10.749 8.569 1.00 92.31 265 ASN A O 1
ATOM 2131 N N . ASN A 1 266 ? -6.517 -11.547 6.539 1.00 95.88 266 ASN A N 1
ATOM 2132 C CA . ASN A 1 266 ? -7.196 -10.337 6.078 1.00 95.88 266 ASN A CA 1
ATOM 2133 C C . ASN A 1 266 ? -8.424 -9.960 6.920 1.00 95.88 266 ASN A C 1
ATOM 2135 O O . ASN A 1 266 ? -8.797 -8.789 6.943 1.00 95.88 266 ASN A O 1
ATOM 2139 N N . ASP A 1 267 ? -9.053 -10.919 7.603 1.00 96.19 267 ASP A N 1
ATOM 2140 C CA . ASP A 1 267 ? -10.235 -10.651 8.423 1.00 96.19 267 ASP A CA 1
ATOM 2141 C C . ASP A 1 267 ? -9.916 -9.726 9.607 1.00 96.19 267 ASP A C 1
ATOM 2143 O O . ASP A 1 267 ? -10.696 -8.831 9.921 1.00 96.19 267 ASP A O 1
ATOM 2147 N N . GLU A 1 268 ? -8.712 -9.836 10.181 1.00 95.62 268 GLU A N 1
ATOM 2148 C CA . GLU A 1 268 ? -8.259 -8.938 11.252 1.00 95.62 268 GLU A CA 1
ATOM 2149 C C . GLU A 1 268 ? -8.166 -7.484 10.779 1.00 95.62 268 GLU A C 1
ATOM 2151 O O . GLU A 1 268 ? -8.542 -6.560 11.503 1.00 95.62 268 GLU A O 1
ATOM 2156 N N . LEU A 1 269 ? -7.730 -7.277 9.533 1.00 97.75 269 LEU A N 1
ATOM 2157 C CA . LEU A 1 269 ? -7.665 -5.949 8.931 1.00 97.75 269 LEU A CA 1
ATOM 2158 C C . LEU A 1 269 ? -9.062 -5.385 8.658 1.00 97.75 269 LEU A C 1
ATOM 2160 O O . LEU A 1 269 ? -9.276 -4.190 8.853 1.00 97.75 269 LEU A O 1
ATOM 2164 N N . ARG A 1 270 ? -10.021 -6.220 8.232 1.00 97.69 270 ARG A N 1
ATOM 2165 C CA . ARG A 1 270 ? -11.418 -5.794 8.020 1.00 97.69 270 ARG A CA 1
ATOM 2166 C C . ARG A 1 270 ? -12.094 -5.420 9.331 1.00 97.69 270 ARG A C 1
ATOM 2168 O O . ARG A 1 270 ? -12.784 -4.402 9.389 1.00 97.69 270 ARG A O 1
ATOM 2175 N N . ILE A 1 271 ? -11.854 -6.194 10.390 1.00 98.00 271 ILE A N 1
ATOM 2176 C CA . ILE A 1 271 ? -12.317 -5.865 11.741 1.00 98.00 271 ILE A CA 1
ATOM 2177 C C . ILE A 1 271 ? -11.744 -4.510 12.166 1.00 98.00 271 ILE A C 1
ATOM 2179 O O . ILE A 1 271 ? -12.499 -3.631 12.579 1.00 98.00 271 ILE A O 1
ATOM 2183 N N . HIS A 1 272 ? -10.432 -4.300 12.005 1.00 97.88 272 HIS A N 1
ATOM 2184 C CA . HIS A 1 272 ? -9.804 -3.019 12.338 1.00 97.88 272 HIS A CA 1
ATOM 2185 C C . HIS A 1 272 ? -10.386 -1.861 11.519 1.00 97.88 272 HIS A C 1
ATOM 2187 O O . HIS A 1 272 ? -10.749 -0.839 12.095 1.00 97.88 272 HIS A O 1
ATOM 2193 N N . GLN A 1 273 ? -10.548 -2.021 10.202 1.00 97.56 273 GLN A N 1
ATOM 2194 C CA . GLN A 1 273 ? -11.163 -1.011 9.333 1.00 97.56 273 GLN A CA 1
ATOM 2195 C C . GLN A 1 273 ? -12.584 -0.660 9.784 1.00 97.56 273 GLN A C 1
ATOM 2197 O O . GLN A 1 273 ? -12.912 0.518 9.902 1.00 97.56 273 GLN A O 1
ATOM 2202 N N . THR A 1 274 ? -13.403 -1.666 10.090 1.00 97.31 274 THR A N 1
ATOM 2203 C CA . THR A 1 274 ? -14.777 -1.477 10.574 1.00 97.31 274 THR A CA 1
ATOM 2204 C C . THR A 1 274 ? -14.783 -0.666 11.870 1.00 97.31 274 THR A C 1
ATOM 2206 O O . THR A 1 274 ? -15.495 0.331 11.979 1.00 97.31 274 THR A O 1
ATOM 2209 N N . CYS A 1 275 ? -13.919 -1.021 12.825 1.00 96.44 275 CYS A N 1
ATOM 2210 C CA . CYS A 1 275 ? -13.738 -0.260 14.059 1.00 96.44 275 CYS A CA 1
ATOM 2211 C C . CYS A 1 275 ? -13.312 1.192 13.796 1.00 96.44 275 CYS A C 1
ATOM 2213 O O . CYS A 1 275 ? -13.851 2.104 14.421 1.00 96.44 275 CYS A O 1
ATOM 2215 N N . GLN A 1 276 ? -12.373 1.432 12.875 1.00 95.25 276 GLN A N 1
ATOM 2216 C CA . GLN A 1 276 ? -11.930 2.787 12.529 1.00 95.25 276 GLN A CA 1
ATOM 2217 C C . GLN A 1 276 ? -13.048 3.618 11.890 1.00 95.25 276 GLN A C 1
ATOM 2219 O O . GLN A 1 276 ? -13.193 4.792 12.226 1.00 95.25 276 GLN A O 1
ATOM 2224 N N . LEU A 1 277 ? -13.874 3.020 11.031 1.00 95.06 277 LEU A N 1
ATOM 2225 C CA . LEU A 1 277 ? -15.024 3.699 10.435 1.00 95.06 277 LEU A CA 1
ATOM 2226 C C . LEU A 1 277 ? -16.034 4.120 11.513 1.00 95.06 277 LEU A C 1
ATOM 2228 O O . LEU A 1 277 ? -16.434 5.281 11.533 1.00 95.06 277 LEU A O 1
ATOM 2232 N N . TYR A 1 278 ? -16.354 3.248 12.478 1.00 94.56 278 TYR A N 1
ATOM 2233 C CA . TYR A 1 278 ? -17.178 3.637 13.629 1.00 94.56 278 TYR A CA 1
ATOM 2234 C C . TYR A 1 278 ? -16.493 4.705 14.505 1.00 94.56 278 TYR A C 1
ATOM 2236 O O . TYR A 1 278 ? -17.127 5.668 14.921 1.00 94.56 278 TYR A O 1
ATOM 2244 N N . ILE A 1 279 ? -15.191 4.629 14.776 1.00 92.31 279 ILE A N 1
ATOM 2245 C CA . ILE A 1 279 ? -14.513 5.679 15.565 1.00 92.31 279 ILE A CA 1
ATOM 2246 C C . ILE A 1 279 ? -14.657 7.068 14.908 1.00 92.31 279 ILE A C 1
ATOM 2248 O O . ILE A 1 279 ? -14.855 8.062 15.608 1.00 92.31 279 ILE A O 1
ATOM 2252 N N . ASN A 1 280 ? -14.629 7.126 13.575 1.00 90.25 280 ASN A N 1
ATOM 2253 C CA . ASN A 1 280 ? -14.737 8.365 12.799 1.00 90.25 280 ASN A CA 1
ATOM 2254 C C . ASN A 1 280 ? -16.183 8.747 12.408 1.00 90.25 280 ASN A C 1
ATOM 2256 O O . ASN A 1 280 ? -16.380 9.701 11.660 1.00 90.25 280 ASN A O 1
ATOM 2260 N N . GLY A 1 281 ? -17.197 8.019 12.895 1.00 89.44 281 GLY A N 1
ATOM 2261 C CA . GLY A 1 281 ? -18.612 8.312 12.617 1.00 89.44 281 GLY A CA 1
ATOM 2262 C C . GLY A 1 281 ? -19.077 7.957 11.198 1.00 89.44 281 GLY A C 1
ATOM 2263 O O . GLY A 1 281 ? -20.094 8.468 10.732 1.00 89.44 281 GLY A O 1
ATOM 2264 N N . PHE A 1 282 ? -18.343 7.098 10.489 1.00 91.56 282 PHE A N 1
ATOM 2265 C CA . PHE A 1 282 ? -18.678 6.613 9.148 1.00 91.56 282 PHE A CA 1
ATOM 2266 C C . PHE A 1 282 ? -19.473 5.298 9.193 1.00 91.56 282 PHE A C 1
ATOM 2268 O O . PHE A 1 282 ? -19.142 4.333 8.507 1.00 91.56 282 PHE A O 1
ATOM 2275 N N . ASP A 1 283 ? -20.528 5.246 10.005 1.00 92.94 283 ASP A N 1
ATOM 2276 C CA . ASP A 1 283 ? -21.281 4.025 10.330 1.00 92.94 283 ASP A CA 1
ATOM 2277 C C . ASP A 1 283 ? -21.845 3.312 9.097 1.00 92.94 283 ASP A C 1
ATOM 2279 O O . ASP A 1 283 ? -21.777 2.090 9.007 1.00 92.94 283 ASP A O 1
ATOM 2283 N N . ARG A 1 284 ? -22.325 4.064 8.101 1.00 91.56 284 ARG A N 1
ATOM 2284 C CA . ARG A 1 284 ? -22.841 3.492 6.845 1.00 91.56 284 ARG A CA 1
ATOM 2285 C C . ARG A 1 284 ? -21.752 2.792 6.032 1.00 91.56 284 ARG A C 1
ATOM 2287 O O . ARG A 1 284 ? -21.973 1.701 5.527 1.00 91.56 284 ARG A O 1
ATOM 2294 N N . LEU A 1 285 ? -20.548 3.363 5.977 1.00 92.44 285 LEU A N 1
ATOM 2295 C CA . LEU A 1 285 ? -19.404 2.693 5.353 1.00 92.44 285 LEU A CA 1
ATOM 2296 C C . LEU A 1 285 ? -18.955 1.483 6.185 1.00 92.44 285 LEU A C 1
ATOM 2298 O O . LEU A 1 285 ? -18.555 0.463 5.630 1.00 92.44 285 LEU A O 1
ATOM 2302 N N . ALA A 1 286 ? -19.029 1.573 7.517 1.00 94.31 286 ALA A N 1
ATOM 2303 C CA . ALA A 1 286 ? -18.719 0.447 8.394 1.00 94.31 286 ALA A CA 1
ATOM 2304 C C . ALA A 1 286 ? -19.679 -0.732 8.154 1.00 94.31 286 ALA A C 1
ATOM 2306 O O . ALA A 1 286 ? -19.243 -1.880 8.134 1.00 94.31 286 ALA A O 1
ATOM 2307 N N . GLU A 1 287 ? -20.965 -0.452 7.928 1.00 92.94 287 GLU A N 1
ATOM 2308 C CA . GLU A 1 287 ? -21.990 -1.438 7.565 1.00 92.94 287 GLU A CA 1
ATOM 2309 C C . GLU A 1 287 ? -21.671 -2.169 6.259 1.00 92.94 287 GLU A C 1
ATOM 2311 O O . GLU A 1 287 ? -21.808 -3.390 6.202 1.00 92.94 287 GLU A O 1
ATOM 2316 N N . GLU A 1 288 ? -21.203 -1.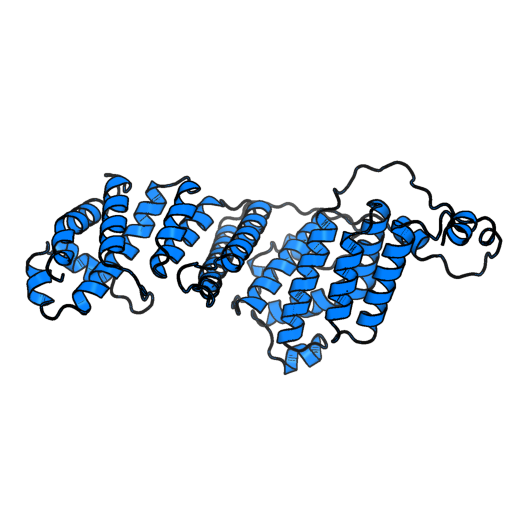452 5.237 1.00 93.00 288 GLU A N 1
ATOM 2317 C CA . GLU A 1 288 ? -20.796 -2.050 3.960 1.00 93.00 288 GLU A CA 1
ATOM 2318 C C . GLU A 1 288 ? -19.605 -3.004 4.135 1.00 93.00 288 GLU A C 1
ATOM 2320 O O . GLU A 1 288 ? -19.608 -4.116 3.603 1.00 93.00 288 GLU A O 1
ATOM 2325 N N . VAL A 1 289 ? -18.600 -2.602 4.923 1.00 92.62 289 VAL A N 1
ATOM 2326 C CA . VAL A 1 289 ? -17.414 -3.431 5.200 1.00 92.62 289 VAL A CA 1
ATOM 2327 C C . VAL A 1 289 ? -17.765 -4.646 6.061 1.00 92.62 289 VAL A C 1
ATOM 2329 O O . VAL A 1 289 ? -17.225 -5.732 5.835 1.00 92.62 289 VAL A O 1
ATOM 2332 N N . ASN A 1 290 ? -18.692 -4.491 7.010 1.00 91.88 290 ASN A N 1
ATOM 2333 C CA . ASN A 1 290 ? -19.117 -5.544 7.932 1.00 91.88 290 ASN A CA 1
ATOM 2334 C C . ASN A 1 290 ? -19.603 -6.811 7.204 1.00 91.88 290 ASN A C 1
ATOM 2336 O O . ASN A 1 290 ? -19.363 -7.917 7.674 1.00 91.88 290 ASN A O 1
ATOM 2340 N N . VAL A 1 291 ? -20.214 -6.674 6.021 1.00 92.81 291 VAL A N 1
ATOM 2341 C CA . VAL A 1 291 ? -20.690 -7.817 5.214 1.00 92.81 291 VAL A CA 1
ATOM 2342 C C . VAL A 1 291 ? -19.554 -8.780 4.834 1.00 92.81 291 VAL A C 1
ATOM 2344 O O . VAL A 1 291 ? -19.788 -9.970 4.640 1.00 92.81 291 VAL A O 1
ATOM 2347 N N . ALA A 1 292 ? -18.319 -8.282 4.737 1.00 93.50 292 ALA A N 1
ATOM 2348 C CA . ALA A 1 292 ? -17.140 -9.074 4.396 1.00 93.50 292 ALA A CA 1
ATOM 2349 C C . ALA A 1 292 ? -16.348 -9.578 5.621 1.00 93.50 292 ALA A C 1
ATOM 2351 O O . ALA A 1 292 ? -15.297 -10.205 5.439 1.00 93.50 292 ALA A O 1
ATOM 2352 N N . VAL A 1 293 ? -16.802 -9.285 6.846 1.00 96.44 293 VAL A N 1
ATOM 2353 C CA . VAL A 1 293 ? -16.176 -9.757 8.089 1.00 96.44 293 VAL A CA 1
ATOM 2354 C C . VAL A 1 293 ? -16.672 -11.163 8.411 1.00 96.44 293 VAL A C 1
ATOM 2356 O O . VAL A 1 293 ? -17.872 -11.427 8.435 1.00 96.44 293 VAL A O 1
ATOM 2359 N N . THR A 1 294 ? -15.735 -12.074 8.663 1.00 96.88 294 THR A N 1
ATOM 2360 C CA . THR A 1 294 ? -16.033 -13.482 8.954 1.00 96.88 294 THR A CA 1
ATOM 2361 C C . THR A 1 294 ? -16.217 -13.706 10.453 1.00 96.88 294 THR A C 1
ATOM 2363 O O . THR A 1 294 ? -17.172 -14.358 10.870 1.00 96.88 294 THR A O 1
ATOM 2366 N N . ASP A 1 295 ? -15.325 -13.152 11.277 1.00 96.44 295 ASP A N 1
ATOM 2367 C CA . ASP A 1 295 ? -15.366 -13.267 12.736 1.00 96.44 295 ASP A CA 1
ATOM 2368 C C . ASP A 1 295 ? -16.210 -12.140 13.364 1.00 96.44 295 ASP A C 1
ATOM 2370 O O . ASP A 1 295 ? -15.714 -11.135 13.885 1.00 96.44 295 ASP A O 1
ATOM 2374 N N . ILE A 1 296 ? -17.533 -12.307 13.267 1.00 96.00 296 ILE A N 1
ATOM 2375 C CA . ILE A 1 296 ? -18.527 -11.332 13.743 1.00 96.00 296 ILE A CA 1
ATOM 2376 C C . ILE A 1 296 ? -18.494 -11.200 15.277 1.00 96.00 296 ILE A C 1
ATOM 2378 O O . ILE A 1 296 ? -18.692 -10.106 15.805 1.00 96.00 296 ILE A O 1
ATOM 2382 N N . GLU A 1 297 ? -18.204 -12.283 16.004 1.00 95.94 297 GLU A N 1
ATOM 2383 C CA . GLU A 1 297 ? -18.111 -12.259 17.470 1.00 95.94 297 GLU A CA 1
ATOM 2384 C C . GLU A 1 297 ? -16.927 -11.400 17.935 1.00 95.94 297 GLU A C 1
ATOM 2386 O O . GLU A 1 297 ? -17.083 -10.542 18.810 1.00 95.94 297 GLU A O 1
ATOM 2391 N N . ARG A 1 298 ? -15.752 -11.565 17.309 1.00 96.19 298 ARG A N 1
ATOM 2392 C CA . ARG A 1 298 ? -14.578 -10.727 17.589 1.00 96.19 298 ARG A CA 1
ATOM 2393 C C . ARG A 1 298 ? -14.802 -9.278 17.183 1.00 96.19 298 ARG A C 1
ATOM 2395 O O . ARG A 1 298 ? -14.353 -8.373 17.890 1.00 96.19 298 ARG A O 1
ATOM 2402 N N . LEU A 1 299 ? -15.503 -9.035 16.076 1.00 97.19 299 LEU A N 1
ATOM 2403 C CA . LEU A 1 299 ? -15.904 -7.682 15.710 1.00 97.19 299 LEU A CA 1
ATOM 2404 C C . LEU A 1 299 ? -16.788 -7.060 16.798 1.00 97.19 299 LEU A C 1
ATOM 2406 O O . LEU A 1 299 ? -16.483 -5.964 17.261 1.00 97.19 299 LEU A O 1
ATOM 2410 N N . ALA A 1 300 ? -17.835 -7.755 17.251 1.00 97.19 300 ALA A N 1
ATOM 2411 C CA . ALA A 1 300 ? -18.727 -7.261 18.298 1.00 97.19 300 ALA A CA 1
ATOM 2412 C C . ALA A 1 300 ? -17.968 -6.938 19.597 1.00 97.19 300 ALA A C 1
ATOM 2414 O O . ALA A 1 300 ? -18.185 -5.878 20.189 1.00 97.19 300 ALA A O 1
ATOM 2415 N N . ALA A 1 301 ? -17.022 -7.796 19.993 1.00 97.06 301 ALA A N 1
ATOM 2416 C CA . ALA A 1 301 ? -16.146 -7.552 21.139 1.00 97.06 301 ALA A CA 1
ATOM 2417 C C . ALA A 1 301 ? -15.304 -6.272 20.970 1.00 97.06 301 ALA A C 1
ATOM 2419 O O . ALA A 1 301 ? -15.203 -5.470 21.898 1.00 97.06 301 ALA A O 1
ATOM 2420 N N . ASN A 1 302 ? -14.762 -6.029 19.774 1.00 96.00 302 ASN A N 1
ATOM 2421 C CA . ASN A 1 302 ? -13.978 -4.826 19.479 1.00 96.00 302 ASN A CA 1
ATOM 2422 C C . ASN A 1 302 ? -14.832 -3.550 19.352 1.00 96.00 302 ASN A C 1
ATOM 2424 O O . ASN A 1 302 ? -14.336 -2.449 19.610 1.00 96.00 302 ASN A O 1
ATOM 2428 N N . LEU A 1 303 ? -16.106 -3.678 18.974 1.00 96.75 303 LEU A N 1
ATOM 2429 C CA . LEU A 1 303 ? -17.047 -2.561 18.852 1.00 96.75 303 LEU A CA 1
ATOM 2430 C C . LEU A 1 303 ? -17.630 -2.113 20.199 1.00 96.75 303 LEU A C 1
ATOM 2432 O O . LEU A 1 303 ? -17.919 -0.927 20.360 1.00 96.75 303 LEU A O 1
ATOM 2436 N N . LEU A 1 304 ? -17.751 -3.009 21.185 1.00 96.69 304 LEU A N 1
ATOM 2437 C CA . LEU A 1 304 ? -18.256 -2.692 22.528 1.00 96.69 304 LEU A CA 1
ATOM 2438 C C . LEU A 1 304 ? -17.594 -1.456 23.175 1.00 96.69 304 LEU A C 1
ATOM 2440 O O . LEU A 1 304 ? -18.315 -0.516 23.527 1.00 96.69 304 LEU A O 1
ATOM 2444 N N . PRO A 1 305 ? -16.253 -1.361 23.278 1.00 94.69 305 PRO A N 1
ATOM 2445 C CA . PRO A 1 305 ? -15.618 -0.177 23.852 1.00 94.69 305 PRO A CA 1
ATOM 2446 C C . PRO A 1 305 ? -15.809 1.089 23.000 1.00 94.69 305 PRO A C 1
ATOM 2448 O O . PRO A 1 305 ? -15.743 2.197 23.529 1.00 94.69 305 PRO A O 1
ATOM 2451 N N . ILE A 1 306 ? -16.054 0.965 21.689 1.00 94.44 306 ILE A N 1
ATOM 2452 C CA . ILE A 1 306 ? -16.351 2.112 20.813 1.00 94.44 306 ILE A CA 1
ATOM 2453 C C . ILE A 1 306 ? -17.750 2.651 21.119 1.00 94.44 306 ILE A C 1
ATOM 2455 O O . ILE A 1 306 ? -17.908 3.856 21.315 1.00 94.44 306 ILE A O 1
ATOM 2459 N N . ALA A 1 307 ? -18.744 1.768 21.231 1.00 95.00 307 ALA A N 1
ATOM 2460 C CA . ALA A 1 307 ? -20.092 2.144 21.640 1.00 95.00 307 ALA A CA 1
ATOM 2461 C C . ALA A 1 307 ? -20.096 2.791 23.033 1.00 95.00 307 ALA A C 1
ATOM 2463 O O . ALA A 1 307 ? -20.719 3.835 23.222 1.00 95.00 307 ALA A O 1
ATOM 2464 N N . GLY A 1 308 ? -19.334 2.234 23.983 1.00 93.56 308 GLY A N 1
ATOM 2465 C CA . GLY A 1 308 ? -19.209 2.791 25.330 1.00 93.56 308 GLY A CA 1
ATOM 2466 C C . GLY A 1 308 ? -18.626 4.206 25.315 1.00 93.56 308 GLY A C 1
ATOM 2467 O O . GLY A 1 308 ? -19.173 5.112 25.938 1.00 93.56 308 GLY A O 1
ATOM 2468 N N . ARG A 1 309 ? -17.572 4.449 24.524 1.00 91.62 309 ARG A N 1
ATOM 2469 C CA . ARG A 1 309 ? -17.009 5.800 24.357 1.00 91.62 309 ARG A CA 1
ATOM 2470 C C . ARG A 1 309 ? -17.996 6.786 23.735 1.00 91.62 309 ARG A C 1
ATOM 2472 O O . ARG A 1 309 ? -18.069 7.922 24.195 1.00 91.62 309 ARG A O 1
ATOM 2479 N N . ARG A 1 310 ? -18.770 6.376 22.725 1.00 91.38 310 ARG A N 1
ATOM 2480 C CA . ARG A 1 310 ? -19.824 7.226 22.138 1.00 91.38 310 ARG A CA 1
ATOM 2481 C C . ARG A 1 310 ? -20.897 7.583 23.166 1.00 91.38 310 ARG A C 1
ATOM 2483 O O . ARG A 1 310 ? -21.304 8.740 23.243 1.00 91.38 310 ARG A O 1
ATOM 2490 N N . MET A 1 311 ? -21.298 6.618 23.991 1.00 90.94 311 MET A N 1
ATOM 2491 C CA . MET A 1 311 ? -22.249 6.829 25.081 1.00 90.94 311 MET A CA 1
ATOM 2492 C C . MET A 1 311 ? -21.714 7.787 26.144 1.00 90.94 311 MET A C 1
ATOM 2494 O O . MET A 1 311 ? -22.385 8.755 26.489 1.00 90.94 311 MET A O 1
ATOM 2498 N N . MET A 1 312 ? -20.469 7.602 26.584 1.00 88.56 312 MET A N 1
ATOM 2499 C CA . MET A 1 312 ? -19.825 8.513 27.530 1.00 88.56 312 MET A CA 1
ATOM 2500 C C . MET A 1 312 ? -19.666 9.931 26.958 1.00 88.56 312 MET A C 1
ATOM 2502 O O . MET A 1 312 ? -19.859 10.920 27.668 1.00 88.56 312 MET A O 1
ATOM 2506 N N . ALA A 1 313 ? -19.355 10.053 25.665 1.00 86.75 313 ALA A N 1
ATOM 2507 C CA . ALA A 1 313 ? -19.252 11.340 24.982 1.00 86.75 313 ALA A CA 1
ATOM 2508 C C . ALA A 1 313 ? -20.602 12.071 24.878 1.00 86.75 313 ALA A C 1
ATOM 2510 O O . ALA A 1 313 ? -20.620 13.301 24.918 1.00 86.75 313 ALA A O 1
ATOM 2511 N N . TYR A 1 314 ? -21.712 11.338 24.745 1.00 86.44 314 TYR A N 1
ATOM 2512 C CA . TYR A 1 314 ? -23.062 11.898 24.833 1.00 86.44 314 TYR A CA 1
ATOM 2513 C C . TYR A 1 314 ? -23.353 12.396 26.251 1.00 86.44 314 TYR A C 1
ATOM 2515 O O . TYR A 1 314 ? -23.598 13.585 26.431 1.00 86.44 314 TYR A O 1
ATOM 2523 N N . LEU A 1 315 ? -23.203 11.521 27.252 1.00 85.81 315 LEU A N 1
ATOM 2524 C CA . LEU A 1 315 ? -23.453 11.834 28.663 1.00 85.81 315 LEU A CA 1
ATOM 2525 C C . LEU A 1 315 ? -22.669 13.070 29.124 1.00 85.81 315 LEU A C 1
ATOM 2527 O O . LEU A 1 315 ? -23.216 13.955 29.774 1.00 85.81 315 LEU A O 1
ATOM 2531 N N . SER A 1 316 ? -21.401 13.182 28.719 1.00 82.88 316 SER A N 1
ATOM 2532 C CA . SER A 1 316 ? -20.531 14.317 29.068 1.00 82.88 316 SER A CA 1
ATOM 2533 C C . SER A 1 316 ? -21.005 15.666 28.505 1.00 82.88 316 SER A C 1
ATOM 2535 O O . SER A 1 316 ? -20.545 16.710 28.964 1.00 82.88 316 SER A O 1
ATOM 2537 N N . LYS A 1 317 ? -21.881 15.663 27.491 1.00 81.25 317 LYS A N 1
ATOM 2538 C CA . LYS A 1 317 ? -22.481 16.870 26.901 1.00 81.25 317 LYS A CA 1
ATOM 2539 C C . LYS A 1 317 ? -23.856 17.186 27.488 1.00 81.25 317 LYS A C 1
ATOM 2541 O O . LYS A 1 317 ? -24.321 18.312 27.315 1.00 81.25 317 LYS A O 1
ATOM 2546 N N . THR A 1 318 ? -24.503 16.232 28.157 1.00 79.75 318 THR A N 1
ATOM 2547 C CA . THR A 1 318 ? -25.824 16.448 28.743 1.00 79.75 318 THR A CA 1
ATOM 2548 C C . THR A 1 318 ? -25.716 17.299 30.016 1.00 79.75 318 THR A C 1
ATOM 2550 O O . THR A 1 318 ? -24.900 16.998 30.890 1.00 79.75 318 THR A O 1
ATOM 2553 N N . PRO A 1 319 ? -26.556 18.340 30.194 1.00 71.00 319 PRO A N 1
ATOM 2554 C CA . PRO A 1 319 ? -26.554 19.162 31.409 1.00 71.00 319 PRO A CA 1
ATOM 2555 C C . PRO A 1 319 ? -26.901 18.381 32.690 1.00 71.00 319 PRO A C 1
ATOM 2557 O O . PRO A 1 319 ? -26.486 18.781 33.775 1.00 71.00 319 PRO A O 1
ATOM 2560 N N . ASN A 1 320 ? -27.604 17.249 32.568 1.00 77.19 320 ASN A N 1
ATOM 2561 C CA . ASN A 1 320 ? -28.069 16.411 33.677 1.00 77.19 320 ASN A CA 1
ATOM 2562 C C . ASN A 1 320 ? -27.257 15.110 33.824 1.00 77.19 320 ASN A C 1
ATOM 2564 O O . ASN A 1 320 ? -27.809 14.070 34.179 1.00 77.19 320 ASN A O 1
ATOM 2568 N N . LEU A 1 321 ? -25.941 15.164 33.577 1.00 75.25 321 LEU A N 1
ATOM 2569 C CA . LEU A 1 321 ? -25.021 14.018 33.657 1.00 75.25 321 LEU A CA 1
ATOM 2570 C C . LEU A 1 321 ? -25.258 13.137 34.897 1.00 75.25 321 LEU A C 1
ATOM 2572 O O . LEU A 1 321 ? -25.360 11.920 34.789 1.00 75.25 321 LEU A O 1
ATOM 2576 N N . LEU A 1 322 ? -25.361 13.752 36.079 1.00 71.31 322 LEU A N 1
ATOM 2577 C CA . LEU A 1 322 ? -25.493 13.023 37.344 1.00 71.31 322 LEU A CA 1
ATOM 2578 C C . LEU A 1 322 ? -26.835 12.280 37.457 1.00 71.31 322 LEU A C 1
ATOM 2580 O O . LEU A 1 322 ? -26.895 11.199 38.037 1.00 71.31 322 LEU A O 1
ATOM 2584 N N . GLU A 1 323 ? -27.900 12.861 36.905 1.00 76.88 323 GLU A N 1
ATOM 2585 C CA . GLU A 1 323 ? -29.246 12.289 36.916 1.00 76.88 323 GLU A CA 1
ATOM 2586 C C . GLU A 1 323 ? -29.328 11.108 35.945 1.00 76.88 323 GLU A C 1
ATOM 2588 O O . GLU A 1 323 ? -29.722 10.017 36.351 1.00 76.88 323 GLU A O 1
ATOM 2593 N N . GLU A 1 324 ? -28.848 11.275 34.710 1.00 75.94 324 GLU A N 1
ATOM 2594 C CA . GLU A 1 324 ? -28.804 10.195 33.715 1.00 75.94 324 GLU A CA 1
ATOM 2595 C C . GLU A 1 324 ? -27.903 9.039 34.176 1.00 75.94 324 GLU A C 1
ATOM 2597 O O . GLU A 1 324 ? -28.284 7.874 34.079 1.00 75.94 324 GLU A O 1
ATOM 2602 N N . MET A 1 325 ? -26.745 9.337 34.780 1.00 75.75 325 MET A N 1
ATOM 2603 C CA . MET A 1 325 ? -25.862 8.312 35.351 1.00 75.75 325 MET A CA 1
ATOM 2604 C C . MET A 1 325 ? -26.470 7.588 36.554 1.00 75.75 325 MET A C 1
ATOM 2606 O O . MET A 1 325 ? -26.174 6.411 36.757 1.00 75.75 325 MET A O 1
ATOM 2610 N N . SER A 1 326 ? -27.322 8.254 37.341 1.00 76.50 326 SER A N 1
ATOM 2611 C CA . SER A 1 326 ? -28.007 7.635 38.485 1.00 76.50 326 SER A CA 1
ATOM 2612 C C . SER A 1 326 ? -29.111 6.654 38.077 1.00 76.50 326 SER A C 1
ATOM 2614 O O . SER A 1 326 ? -29.453 5.761 38.851 1.00 76.50 326 SER A O 1
ATOM 2616 N N . GLN A 1 327 ? -29.643 6.800 36.860 1.00 80.44 327 GLN A N 1
ATOM 2617 C CA . GLN A 1 327 ? -30.648 5.905 36.281 1.00 80.44 327 GLN A CA 1
ATOM 2618 C C . GLN A 1 327 ? -30.020 4.668 35.617 1.00 80.44 327 GLN A C 1
ATOM 2620 O O . GLN A 1 327 ? -30.723 3.701 35.320 1.00 80.44 327 GLN A O 1
ATOM 2625 N N . MET A 1 328 ? -28.700 4.669 35.408 1.00 85.94 328 MET A N 1
ATOM 2626 C CA . MET A 1 328 ? -27.950 3.526 34.890 1.00 85.94 328 MET A CA 1
ATOM 2627 C C . MET A 1 328 ? -27.460 2.604 36.011 1.00 85.94 328 MET A C 1
ATOM 2629 O O . MET A 1 328 ? -27.292 2.996 37.166 1.00 85.94 328 MET A O 1
ATOM 2633 N N . SER A 1 329 ? -27.164 1.348 35.663 1.00 89.50 329 SER A N 1
ATOM 2634 C CA . SER A 1 329 ? -26.565 0.423 36.628 1.00 89.50 329 SER A CA 1
ATOM 2635 C C . SER A 1 329 ? -25.152 0.876 37.054 1.00 89.50 329 SER A C 1
ATOM 2637 O O . SER A 1 329 ? -24.366 1.312 36.206 1.00 89.50 329 SER A O 1
ATOM 2639 N N . PRO A 1 330 ? -24.750 0.679 38.327 1.00 89.06 330 PRO A N 1
ATOM 2640 C CA . PRO A 1 330 ? -23.402 1.025 38.791 1.00 89.06 330 PRO A CA 1
ATOM 2641 C C . PRO A 1 330 ? -22.273 0.318 38.024 1.00 89.06 330 PRO A C 1
ATOM 2643 O O . PRO A 1 330 ? -21.175 0.855 37.890 1.00 89.06 330 PRO A O 1
ATOM 2646 N N . ALA A 1 331 ? -22.534 -0.892 37.515 1.00 91.81 331 ALA A N 1
ATOM 2647 C CA . ALA A 1 331 ? -21.572 -1.655 36.725 1.00 91.81 331 ALA A CA 1
ATOM 2648 C C . ALA A 1 331 ? -21.287 -0.988 35.372 1.00 91.81 331 ALA A C 1
ATOM 2650 O O . ALA A 1 331 ? -20.124 -0.869 34.984 1.00 91.81 331 ALA A O 1
ATOM 2651 N N . LEU A 1 332 ? -22.335 -0.513 34.688 1.00 92.44 332 LEU A N 1
ATOM 2652 C CA . LEU A 1 332 ? -22.199 0.219 33.433 1.00 92.44 332 LEU A CA 1
ATOM 2653 C C . LEU A 1 332 ? -21.482 1.552 33.650 1.00 92.44 332 LEU A C 1
ATOM 2655 O O . LEU A 1 332 ? -20.529 1.852 32.939 1.00 92.44 332 LEU A O 1
ATOM 2659 N N . THR A 1 333 ? -21.881 2.310 34.671 1.00 89.75 333 THR A N 1
ATOM 2660 C CA . THR A 1 333 ? -21.246 3.588 35.011 1.00 89.75 333 THR A CA 1
ATOM 2661 C C . THR A 1 333 ? -19.739 3.430 35.216 1.00 89.75 333 THR A C 1
ATOM 2663 O O . THR A 1 333 ? -18.949 4.111 34.563 1.00 89.75 333 THR A O 1
ATOM 2666 N N . ARG A 1 334 ? -19.324 2.444 36.021 1.00 90.81 334 ARG A N 1
ATOM 2667 C CA . ARG A 1 334 ? -17.904 2.141 36.248 1.00 90.81 334 ARG A CA 1
ATOM 2668 C C . ARG A 1 334 ? -17.173 1.728 34.966 1.00 90.81 334 ARG A C 1
ATOM 2670 O O . ARG A 1 334 ? -16.004 2.060 34.789 1.00 90.81 334 ARG A O 1
ATOM 2677 N N . TYR A 1 335 ? -17.830 0.976 34.084 1.00 92.69 335 TYR A N 1
ATOM 2678 C CA . TYR A 1 335 ? -17.255 0.587 32.797 1.00 92.69 335 TYR A CA 1
ATOM 2679 C C . TYR A 1 335 ? -16.997 1.808 31.901 1.00 92.69 335 TYR A C 1
ATOM 2681 O O . TYR A 1 335 ? -15.894 1.956 31.379 1.00 92.69 335 TYR A O 1
ATOM 2689 N N . LEU A 1 336 ? -17.976 2.710 31.772 1.00 90.06 336 LEU A N 1
ATOM 2690 C CA . LEU A 1 336 ? -17.860 3.929 30.965 1.00 90.06 336 LEU A CA 1
ATOM 2691 C C . LEU A 1 336 ? -16.777 4.878 31.500 1.00 90.06 336 LEU A C 1
ATOM 2693 O O . LEU A 1 336 ? -15.997 5.419 30.718 1.00 90.06 336 LEU A O 1
ATOM 2697 N N . GLU A 1 337 ? -16.673 5.024 32.823 1.00 87.69 337 GLU A N 1
ATOM 2698 C CA . GLU A 1 337 ? -15.612 5.807 33.469 1.00 87.69 337 GLU A CA 1
ATOM 2699 C C . GLU A 1 337 ? -14.214 5.261 33.143 1.00 87.69 337 GLU A C 1
ATOM 2701 O O . GLU A 1 337 ? -13.311 6.032 32.816 1.00 87.69 337 GLU A O 1
ATOM 2706 N N . ASN A 1 338 ? -14.041 3.934 33.145 1.00 88.25 338 ASN A N 1
ATOM 2707 C CA . ASN A 1 338 ? -12.771 3.295 32.786 1.00 88.25 338 ASN A CA 1
ATOM 2708 C C . ASN A 1 338 ? -12.404 3.465 31.299 1.00 88.25 338 ASN A C 1
ATOM 2710 O O . ASN A 1 338 ? -11.228 3.374 30.947 1.00 88.25 338 ASN A O 1
ATOM 2714 N N . LEU A 1 339 ? -13.386 3.698 30.420 1.00 84.88 339 LEU A N 1
ATOM 2715 C CA . LEU A 1 339 ? -13.166 3.933 28.989 1.00 84.88 339 LEU A CA 1
ATOM 2716 C C . LEU A 1 339 ? -12.769 5.375 28.654 1.00 84.88 339 LEU A C 1
ATOM 2718 O O . LEU A 1 339 ? -12.358 5.626 27.517 1.00 84.88 339 LEU A O 1
ATOM 2722 N N . ASN A 1 340 ? -12.896 6.312 29.600 1.00 65.94 340 ASN A N 1
ATOM 2723 C CA . ASN A 1 340 ? -12.645 7.740 29.407 1.00 65.94 340 ASN A CA 1
ATOM 2724 C C . ASN A 1 340 ? -11.135 8.062 29.360 1.00 65.94 340 ASN A C 1
ATOM 2726 O O . ASN A 1 340 ? -10.605 8.832 30.160 1.00 65.94 340 ASN A O 1
ATOM 2730 N N . VAL A 1 341 ? -10.422 7.425 28.429 1.00 58.97 341 VAL A N 1
ATOM 2731 C CA . VAL A 1 341 ? -9.024 7.713 28.103 1.00 58.97 341 VAL A CA 1
ATOM 2732 C C . VAL A 1 341 ? -9.001 8.769 26.984 1.00 58.97 341 VAL A C 1
ATOM 2734 O O . VAL A 1 341 ? -9.661 8.562 25.964 1.00 58.97 341 VAL A O 1
ATOM 2737 N N . PRO A 1 342 ? -8.229 9.870 27.103 1.00 56.22 342 PRO A N 1
ATOM 2738 C CA . PRO A 1 342 ? -8.238 10.980 26.137 1.00 56.22 342 PRO A CA 1
ATOM 2739 C C . PRO A 1 342 ? -7.798 10.643 24.701 1.00 56.22 342 PRO A C 1
ATOM 2741 O O . PRO A 1 342 ? -7.876 11.501 23.827 1.00 56.22 342 PRO A O 1
ATOM 2744 N N . GLU A 1 343 ? -7.284 9.438 24.443 1.00 54.72 343 GLU A N 1
ATOM 2745 C CA . GLU A 1 343 ? -6.605 9.099 23.185 1.00 54.72 343 GLU A CA 1
ATOM 2746 C C . GLU A 1 343 ? -7.552 8.822 22.004 1.00 54.72 343 GLU A C 1
ATOM 2748 O O . GLU A 1 343 ? -7.128 8.945 20.857 1.00 54.72 343 GLU A O 1
ATOM 2753 N N . ILE A 1 344 ? -8.827 8.476 22.245 1.00 61.38 344 ILE A N 1
ATOM 2754 C CA . ILE A 1 344 ? -9.791 8.143 21.179 1.00 61.38 344 ILE A CA 1
ATOM 2755 C C . ILE A 1 344 ? -11.016 9.057 21.272 1.00 61.38 344 ILE A C 1
ATOM 2757 O O . ILE A 1 344 ? -11.944 8.803 22.040 1.00 61.38 344 ILE A O 1
ATOM 2761 N N . VAL A 1 345 ? -11.047 10.098 20.437 1.00 66.44 345 VAL A N 1
ATOM 2762 C CA . VAL A 1 345 ? -12.211 10.982 20.290 1.00 66.44 345 VAL A CA 1
ATOM 2763 C C . VAL A 1 345 ? -13.137 10.411 19.219 1.00 66.44 345 VAL A C 1
ATOM 2765 O O . VAL A 1 345 ? -12.792 10.395 18.040 1.00 66.44 345 VAL A O 1
ATOM 2768 N N . CYS A 1 346 ? -14.324 9.952 19.620 1.00 72.81 346 CYS A N 1
ATOM 2769 C CA . CYS A 1 346 ? -15.369 9.584 18.663 1.00 72.81 346 CYS A CA 1
ATOM 2770 C C . CYS A 1 346 ? -15.972 10.871 18.080 1.00 72.81 346 CYS A C 1
ATOM 2772 O O . CYS A 1 346 ? -16.502 11.699 18.826 1.00 72.81 346 CYS A O 1
ATOM 2774 N N . THR A 1 347 ? -15.869 11.069 16.765 1.00 67.69 347 THR A N 1
ATOM 2775 C CA . THR A 1 347 ? -16.306 12.308 16.098 1.00 67.69 347 THR A CA 1
ATOM 2776 C C . THR A 1 347 ? -17.604 12.096 15.318 1.00 67.69 347 THR A C 1
ATOM 2778 O O . THR A 1 347 ? -17.859 11.014 14.802 1.00 67.69 347 THR A O 1
ATOM 2781 N N . ASN A 1 348 ? -18.450 13.133 15.251 1.00 66.81 348 ASN A N 1
ATOM 2782 C CA . ASN A 1 348 ? -19.608 13.222 14.345 1.00 66.81 348 ASN A CA 1
ATOM 2783 C C . ASN A 1 348 ? -20.636 12.066 14.387 1.00 66.81 348 ASN A C 1
ATOM 2785 O O . ASN A 1 348 ? -21.363 11.864 13.419 1.00 66.81 348 ASN A O 1
ATOM 2789 N N . CYS A 1 349 ? -20.735 11.327 15.494 1.00 80.75 349 CYS A N 1
ATOM 2790 C CA . CYS A 1 349 ? -21.679 10.214 15.635 1.00 80.75 349 CYS A CA 1
ATOM 2791 C C . CYS A 1 349 ? -23.074 10.725 16.035 1.00 80.75 349 CYS A C 1
ATOM 2793 O O . CYS A 1 349 ? -23.186 11.501 16.987 1.00 80.75 349 CYS A O 1
ATOM 2795 N N . SER A 1 350 ? -24.134 10.276 15.355 1.00 86.75 350 SER A N 1
ATOM 2796 C CA . SER A 1 350 ? -25.508 10.575 15.776 1.00 86.75 350 SER A CA 1
ATOM 2797 C C . SER A 1 350 ? -25.953 9.658 16.925 1.00 86.75 350 SER A C 1
ATOM 2799 O O . SER A 1 350 ? -25.443 8.544 17.097 1.00 86.75 350 SER A O 1
ATOM 2801 N N . ASN A 1 351 ? -26.933 10.108 17.712 1.00 89.25 351 ASN A N 1
ATOM 2802 C CA . ASN A 1 351 ? -27.533 9.283 18.765 1.00 89.25 351 ASN A CA 1
ATOM 2803 C C . ASN A 1 351 ? -28.191 8.028 18.174 1.00 89.25 351 ASN A C 1
ATOM 2805 O O . ASN A 1 351 ? -28.029 6.936 18.711 1.00 89.25 351 ASN A O 1
ATOM 2809 N N . VAL A 1 352 ? -28.859 8.170 17.023 1.00 91.06 352 VAL A N 1
ATOM 2810 C CA . VAL A 1 352 ? -29.515 7.064 16.309 1.00 91.06 352 VAL A CA 1
ATOM 2811 C C . VAL A 1 352 ? -28.499 6.001 15.890 1.00 91.06 352 VAL A C 1
ATOM 2813 O O . VAL A 1 352 ? -28.714 4.818 16.147 1.00 91.06 352 VAL A O 1
ATOM 2816 N N . ASP A 1 353 ? -27.370 6.412 15.308 1.00 92.12 353 ASP A N 1
ATOM 2817 C CA . ASP A 1 353 ? -26.313 5.479 14.902 1.00 92.12 353 ASP A CA 1
ATOM 2818 C C . ASP A 1 353 ? -25.645 4.820 16.121 1.00 92.12 353 ASP A C 1
ATOM 2820 O O . ASP A 1 353 ? -25.269 3.650 16.080 1.00 92.12 353 ASP A O 1
ATOM 2824 N N . THR A 1 354 ? -25.545 5.534 17.247 1.00 92.81 354 THR A N 1
ATOM 2825 C CA . THR A 1 354 ? -25.019 4.964 18.497 1.00 92.81 354 THR A CA 1
ATOM 2826 C C . THR A 1 354 ? -25.944 3.886 19.059 1.00 92.81 354 THR A C 1
ATOM 2828 O O . THR A 1 354 ? -25.470 2.807 19.408 1.00 92.81 354 THR A O 1
ATOM 2831 N N . VAL A 1 355 ? -27.258 4.128 19.090 1.00 94.69 355 VAL A N 1
ATOM 2832 C CA . VAL A 1 355 ? -28.253 3.124 19.504 1.00 94.69 355 VAL A CA 1
ATOM 2833 C C . VAL A 1 355 ? -28.213 1.900 18.587 1.00 94.69 355 VAL A C 1
ATOM 2835 O O . VAL A 1 355 ? -28.244 0.767 19.068 1.00 94.69 355 VAL A O 1
ATOM 2838 N N . GLU A 1 356 ? -28.105 2.104 17.275 1.00 95.19 356 GLU A N 1
ATOM 2839 C CA . GLU A 1 356 ? -28.022 1.007 16.308 1.00 95.19 356 GLU A CA 1
ATOM 2840 C C . GLU A 1 356 ? -26.741 0.175 16.479 1.00 95.19 356 GLU A C 1
ATOM 2842 O O . GLU A 1 356 ? -26.794 -1.057 16.479 1.00 95.19 356 GLU A O 1
ATOM 2847 N N . LEU A 1 357 ? -25.596 0.824 16.714 1.00 96.12 357 LEU A N 1
ATOM 2848 C CA . LEU A 1 357 ? -24.345 0.139 17.035 1.00 96.12 357 LEU A CA 1
ATOM 2849 C C . LEU A 1 357 ? -24.484 -0.724 18.299 1.00 96.12 357 LEU A C 1
ATOM 2851 O O . LEU A 1 357 ? -24.086 -1.890 18.288 1.00 96.12 357 LEU A O 1
ATOM 2855 N N . ILE A 1 358 ? -25.082 -0.180 19.367 1.00 96.75 358 ILE A N 1
ATOM 2856 C CA . ILE A 1 358 ? -25.328 -0.914 20.618 1.00 96.75 358 ILE A CA 1
ATOM 2857 C C . ILE A 1 358 ? -26.188 -2.151 20.350 1.00 96.75 358 ILE A C 1
ATOM 2859 O O . ILE A 1 358 ? -25.797 -3.252 20.731 1.00 96.75 358 ILE A O 1
ATOM 2863 N N . ARG A 1 359 ? -27.308 -2.002 19.629 1.00 96.19 359 ARG A N 1
ATOM 2864 C CA . ARG A 1 359 ? -28.192 -3.125 19.271 1.00 96.19 359 ARG A CA 1
ATOM 2865 C C . ARG A 1 359 ? -27.442 -4.244 18.560 1.00 96.19 359 ARG A C 1
ATOM 2867 O O . ARG A 1 359 ? -27.598 -5.408 18.924 1.00 96.19 359 ARG A O 1
ATOM 2874 N N . ARG A 1 360 ? -26.600 -3.908 17.581 1.00 94.69 360 ARG A N 1
ATOM 2875 C CA . ARG A 1 360 ? -25.802 -4.902 16.845 1.00 94.69 360 ARG A CA 1
ATOM 2876 C C . ARG A 1 360 ? -24.826 -5.643 17.742 1.00 94.69 360 ARG A C 1
ATOM 2878 O O . ARG A 1 360 ? -24.735 -6.865 17.655 1.00 94.69 360 ARG A O 1
ATOM 2885 N N . ILE A 1 361 ? -24.124 -4.926 18.618 1.00 97.00 361 ILE A N 1
ATOM 2886 C CA . ILE A 1 361 ? -23.206 -5.542 19.581 1.00 97.00 361 ILE A CA 1
ATOM 2887 C C . ILE A 1 361 ? -23.975 -6.507 20.485 1.00 97.00 361 ILE A C 1
ATOM 2889 O O . ILE A 1 361 ? -23.550 -7.645 20.649 1.00 97.00 361 ILE A O 1
ATOM 2893 N N . SER A 1 362 ? -25.135 -6.111 21.011 1.00 95.81 362 SER A N 1
ATOM 2894 C CA . SER A 1 362 ? -25.942 -6.963 21.893 1.00 95.81 362 SER A CA 1
ATOM 2895 C C . SER A 1 362 ? -26.472 -8.230 21.210 1.00 95.81 362 SER A C 1
ATOM 2897 O O . SER A 1 362 ? -26.695 -9.227 21.895 1.00 95.81 362 SER A O 1
ATOM 2899 N N . VAL A 1 363 ? -26.663 -8.209 19.884 1.00 95.56 363 VAL A N 1
ATOM 2900 C CA . VAL A 1 363 ? -27.065 -9.382 19.085 1.00 95.56 363 VAL A CA 1
ATOM 2901 C C . VAL A 1 363 ? -25.891 -10.328 18.824 1.00 95.56 363 VAL A C 1
ATOM 2903 O O . VAL A 1 363 ? -26.070 -11.544 18.863 1.00 95.56 363 VAL A O 1
ATOM 2906 N N . HIS A 1 364 ? -24.705 -9.787 18.540 1.00 95.69 364 HIS A N 1
ATOM 2907 C CA . HIS A 1 364 ? -23.572 -10.566 18.030 1.00 95.69 364 HIS A CA 1
ATOM 2908 C C . HIS A 1 364 ? -22.493 -10.898 19.063 1.00 95.69 364 HIS A C 1
ATOM 2910 O O . HIS A 1 364 ? -21.674 -11.780 18.818 1.00 95.69 364 HIS A O 1
ATOM 2916 N N . LEU A 1 365 ? -22.470 -10.224 20.212 1.00 96.75 365 LEU A N 1
ATOM 2917 C CA . LEU A 1 365 ? -21.524 -10.532 21.275 1.00 96.75 365 LEU A CA 1
ATOM 2918 C C . LEU A 1 365 ? -21.928 -11.854 21.953 1.00 96.75 365 LEU A C 1
ATOM 2920 O O . LEU A 1 365 ? -23.058 -11.971 22.440 1.00 96.75 365 LEU A O 1
ATOM 2924 N N . PRO A 1 366 ? -21.040 -12.860 22.023 1.00 95.12 366 PRO A N 1
ATOM 2925 C CA . PRO A 1 366 ? -21.406 -14.162 22.557 1.00 95.12 366 PRO A CA 1
ATOM 2926 C C . PRO A 1 366 ? -21.644 -14.096 24.068 1.00 95.12 366 PRO A C 1
ATOM 2928 O O . PRO A 1 366 ? -20.944 -13.400 24.802 1.00 95.12 366 PRO A O 1
ATOM 2931 N N . LYS A 1 367 ? -22.597 -14.897 24.563 1.00 94.19 367 LYS A N 1
ATOM 2932 C CA . LYS A 1 367 ? -22.955 -14.976 25.998 1.00 94.19 367 LYS A CA 1
ATOM 2933 C C . LYS A 1 367 ? -21.799 -15.410 26.904 1.00 94.19 367 LYS A C 1
ATOM 2935 O O . LYS A 1 367 ? -21.854 -15.201 28.110 1.00 94.19 367 LYS A O 1
ATOM 2940 N N . THR A 1 368 ? -20.786 -16.050 26.330 1.00 94.31 368 THR A N 1
ATOM 2941 C CA . THR A 1 368 ? -19.561 -16.486 27.007 1.00 94.31 368 THR A CA 1
ATOM 2942 C C . THR A 1 368 ? -18.541 -15.359 27.184 1.00 94.31 368 THR A C 1
ATOM 2944 O O . THR A 1 368 ? -17.593 -15.532 27.947 1.00 94.31 368 THR A O 1
ATOM 2947 N N . HIS A 1 369 ? -18.710 -14.215 26.509 1.00 94.50 369 HIS A N 1
ATOM 2948 C CA . HIS A 1 369 ? -17.819 -13.064 26.633 1.00 94.50 369 HIS A CA 1
ATOM 2949 C C . HIS A 1 369 ? -17.929 -12.427 28.027 1.00 94.50 369 HIS A C 1
ATOM 2951 O O . HIS A 1 369 ? -19.031 -12.253 28.549 1.00 94.50 369 HIS A O 1
ATOM 2957 N N . CYS A 1 370 ? -16.799 -12.019 28.615 1.00 93.44 370 CYS A N 1
ATOM 2958 C CA . CYS A 1 370 ? -16.758 -11.448 29.968 1.00 93.44 370 CYS A CA 1
ATOM 2959 C C . CYS A 1 370 ? -17.620 -10.184 30.114 1.00 93.44 370 CYS A C 1
ATOM 2961 O O . CYS A 1 370 ? -18.271 -9.996 31.138 1.00 93.44 370 CYS A O 1
ATOM 2963 N N . ASP A 1 371 ? -17.688 -9.377 29.056 1.00 93.25 371 ASP A N 1
ATOM 2964 C CA . ASP A 1 371 ? -18.457 -8.129 29.028 1.00 93.25 371 ASP A CA 1
ATOM 2965 C C . ASP A 1 371 ? -19.843 -8.275 28.376 1.00 93.25 371 ASP A C 1
ATOM 2967 O O . ASP A 1 371 ? -20.487 -7.275 28.063 1.00 93.25 371 ASP A O 1
ATOM 2971 N N . TYR A 1 372 ? -20.350 -9.502 28.179 1.00 95.19 372 TYR A N 1
ATOM 2972 C CA . TYR A 1 372 ? -21.694 -9.703 27.617 1.00 95.19 372 TYR A CA 1
ATOM 2973 C C . TYR A 1 372 ? -22.770 -8.962 28.420 1.00 95.19 372 TYR A C 1
ATOM 2975 O O . TYR A 1 372 ? -23.650 -8.314 27.854 1.00 95.19 372 TYR A O 1
ATOM 2983 N N . HIS A 1 373 ? -22.675 -9.008 29.752 1.00 95.56 373 HIS A N 1
ATOM 2984 C CA . HIS A 1 373 ? -23.606 -8.299 30.626 1.00 95.56 373 HIS A CA 1
ATOM 2985 C C . HIS A 1 373 ? -23.546 -6.777 30.429 1.00 95.56 373 HIS A C 1
ATOM 2987 O O . HIS A 1 373 ? -24.589 -6.130 30.431 1.00 95.56 373 HIS A O 1
ATOM 2993 N N . ILE A 1 374 ? -22.357 -6.213 30.183 1.00 96.00 374 ILE A N 1
ATOM 2994 C CA . ILE A 1 374 ? -22.191 -4.781 29.901 1.00 96.00 374 ILE A CA 1
ATOM 2995 C C . ILE A 1 374 ? -22.926 -4.395 28.616 1.00 96.00 374 ILE A C 1
ATOM 2997 O O . ILE A 1 374 ? -23.631 -3.391 28.607 1.00 96.00 374 ILE A O 1
ATOM 3001 N N . ALA A 1 375 ? -22.842 -5.209 27.560 1.00 95.62 375 ALA A N 1
ATOM 3002 C CA . ALA A 1 375 ? -23.569 -4.952 26.315 1.00 95.62 375 ALA A CA 1
ATOM 3003 C C . ALA A 1 375 ? -25.100 -4.951 26.501 1.00 95.62 375 ALA A C 1
ATOM 3005 O O . ALA A 1 375 ? -25.796 -4.179 25.843 1.00 95.62 375 ALA A O 1
ATOM 3006 N N . GLN A 1 376 ? -25.635 -5.786 27.399 1.00 96.44 376 GLN A N 1
ATOM 3007 C CA . GLN A 1 376 ? -27.067 -5.772 27.732 1.00 96.44 376 GLN A CA 1
ATOM 3008 C C . GLN A 1 376 ? -27.441 -4.517 28.526 1.00 96.44 376 GLN A C 1
ATOM 3010 O O . GLN A 1 376 ? -28.393 -3.835 28.172 1.00 96.44 376 GLN A O 1
ATOM 3015 N N . LEU A 1 377 ? -26.638 -4.152 29.530 1.00 95.88 377 LEU A N 1
ATOM 3016 C CA . LEU A 1 377 ? -26.852 -2.926 30.303 1.00 95.88 377 LEU A CA 1
ATOM 3017 C C . LEU A 1 377 ? -26.798 -1.670 29.424 1.00 95.88 377 LEU A C 1
ATOM 3019 O O . LEU A 1 377 ? -27.570 -0.740 29.637 1.00 95.88 377 LEU A O 1
ATOM 3023 N N . MET A 1 378 ? -25.902 -1.636 28.433 1.00 95.19 378 MET A N 1
ATOM 3024 C CA . MET A 1 378 ? -25.841 -0.551 27.452 1.00 95.19 378 MET A CA 1
ATOM 3025 C C . MET A 1 378 ? -27.094 -0.487 26.578 1.00 95.19 378 MET A C 1
ATOM 3027 O O . MET A 1 378 ? -27.562 0.609 26.286 1.00 95.19 378 MET A O 1
ATOM 3031 N N . LEU A 1 379 ? -27.634 -1.640 26.168 1.00 95.75 379 LEU A N 1
ATOM 3032 C CA . LEU A 1 379 ? -28.874 -1.712 25.395 1.00 95.75 379 LEU A CA 1
ATOM 3033 C C . LEU A 1 379 ? -30.063 -1.200 26.207 1.00 95.75 379 LEU A C 1
ATOM 3035 O O . LEU A 1 379 ? -30.828 -0.374 25.708 1.00 95.75 379 LEU A O 1
ATOM 3039 N N . ASP A 1 380 ? -30.175 -1.633 27.462 1.00 93.81 380 ASP A N 1
ATOM 3040 C CA . ASP A 1 380 ? -31.217 -1.176 28.380 1.00 93.81 380 ASP A CA 1
ATOM 3041 C C . ASP A 1 380 ? -31.121 0.333 28.610 1.00 93.81 380 ASP A C 1
ATOM 3043 O O . ASP A 1 380 ? -32.137 1.012 28.643 1.00 93.81 380 ASP A O 1
ATOM 3047 N N . ALA A 1 381 ? -29.907 0.8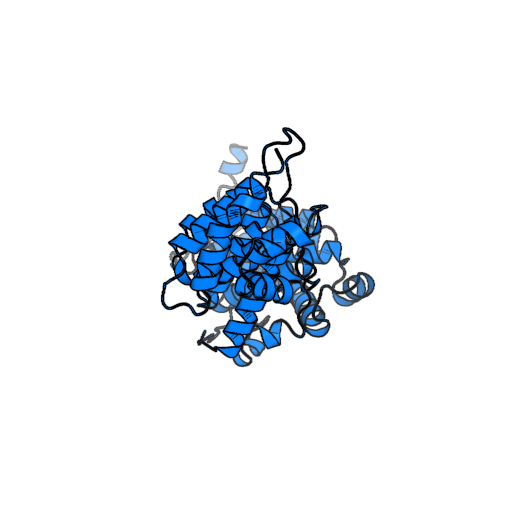79 28.690 1.00 93.12 381 ALA A N 1
ATOM 3048 C CA . ALA A 1 381 ? -29.664 2.302 28.896 1.00 93.12 381 ALA A CA 1
ATOM 3049 C C . ALA A 1 381 ? -29.849 3.172 27.637 1.00 93.12 381 ALA A C 1
ATOM 3051 O O . ALA A 1 381 ? -29.601 4.373 27.696 1.00 93.12 381 ALA A O 1
ATOM 3052 N N . THR A 1 382 ? -30.299 2.627 26.499 1.00 91.88 382 THR A N 1
ATOM 3053 C CA . THR A 1 382 ? -30.513 3.429 25.275 1.00 91.88 382 THR A CA 1
ATOM 3054 C C . THR A 1 382 ? -31.629 4.476 25.400 1.00 91.88 382 THR A C 1
ATOM 3056 O O . THR A 1 382 ? -31.640 5.427 24.618 1.00 91.88 382 THR A O 1
ATOM 3059 N N . PHE A 1 383 ? -32.503 4.384 26.412 1.00 87.88 383 PHE A N 1
ATOM 3060 C CA . PHE A 1 383 ? -33.540 5.393 26.686 1.00 87.88 383 PHE A CA 1
ATOM 3061 C C . PHE A 1 383 ? -32.974 6.800 26.939 1.00 87.88 383 PHE A C 1
ATOM 3063 O O . PHE A 1 383 ? -33.669 7.785 26.700 1.00 87.88 383 PHE A O 1
ATOM 30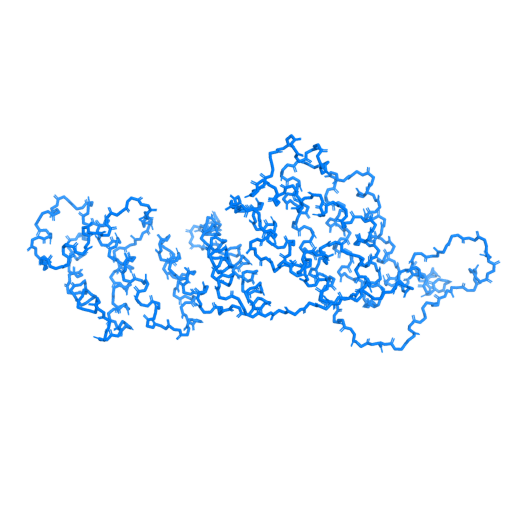70 N N . ILE A 1 384 ? -31.708 6.930 27.368 1.00 86.81 384 ILE A N 1
ATOM 3071 C CA . ILE A 1 384 ? -31.076 8.243 27.604 1.00 86.81 384 ILE A CA 1
ATOM 3072 C C . ILE A 1 384 ? -31.022 9.103 26.334 1.00 86.81 384 ILE A C 1
ATOM 3074 O O . ILE A 1 384 ? -30.895 10.322 26.408 1.00 86.81 384 ILE A O 1
ATOM 3078 N N . TYR A 1 385 ? -31.115 8.475 25.159 1.00 85.31 385 TYR A N 1
ATOM 3079 C CA . TYR A 1 385 ? -31.121 9.157 23.870 1.00 85.31 385 TYR A CA 1
ATOM 3080 C C . TYR A 1 385 ? -32.511 9.648 23.445 1.00 85.31 385 TYR A C 1
ATOM 3082 O O . TYR A 1 385 ? -32.601 10.444 22.512 1.00 85.31 385 TYR A O 1
ATOM 3090 N N . GLU A 1 386 ? -33.587 9.196 24.097 1.00 76.75 386 GLU A N 1
ATOM 3091 C CA . GLU A 1 386 ? -34.974 9.519 23.730 1.00 76.75 386 GLU A CA 1
ATOM 3092 C C . GLU A 1 386 ? -35.448 10.864 24.314 1.00 76.75 386 GLU A C 1
ATOM 3094 O O . GLU A 1 386 ? -36.387 11.462 23.793 1.00 76.75 386 GLU A O 1
ATOM 3099 N N . GLY A 1 387 ? -34.785 11.376 25.359 1.00 60.06 387 GLY A N 1
ATOM 3100 C CA . GLY A 1 387 ? -35.201 12.577 26.100 1.00 60.06 387 GLY A CA 1
ATOM 3101 C C . GLY A 1 387 ? -34.819 13.938 25.496 1.00 60.06 387 GLY A C 1
ATOM 3102 O O . GLY A 1 387 ? -35.217 14.957 26.051 1.00 60.06 387 GLY A O 1
ATOM 3103 N N . ASN A 1 388 ? -34.063 13.979 24.390 1.00 50.31 388 ASN A N 1
ATOM 3104 C CA . ASN A 1 388 ? -33.457 15.208 23.841 1.00 50.31 388 ASN A CA 1
ATOM 3105 C C . ASN A 1 388 ? -33.883 15.550 22.392 1.00 50.31 388 ASN A C 1
ATOM 3107 O O . ASN A 1 388 ? -33.118 16.196 21.673 1.00 50.31 388 ASN A O 1
ATOM 3111 N N . ASN A 1 389 ? -35.077 15.126 21.955 1.00 38.06 389 ASN A N 1
ATOM 3112 C CA . ASN A 1 389 ? -35.678 15.574 20.684 1.00 38.06 389 ASN A CA 1
ATOM 3113 C C . ASN A 1 389 ? -36.497 16.859 20.838 1.00 38.06 389 ASN A C 1
ATOM 3115 O O . ASN A 1 389 ? -37.374 16.891 21.731 1.00 38.06 389 ASN A O 1
#

Sequence (389 aa):
MILLKRHFPYSLTSSVLLANLCWEFAMSWNKDVTQLDLLAAALTVLRQIPMKNMKHGVCCLLWTLHIKKRLEAAAKLMNKLGKLPKERLCMQDIGLSDIQLTTFLQHCVTFLDIFVDDEILQRGDGTTIKSEELWDGHPGGPQPFATLAISQMPAWYDLVLLHVQVANVLYMMACLNLKMLKPLNNLFESVVQPYFFQDITDKAMLTWYRDDKRDNTRTEFLCRVITASMEFIHRETTDGVTISSSQAISWMNKCQALASIWKINNDELRIHQTCQLYINGFDRLAEEVNVAVTDIERLAANLLPIAGRRMMAYLSKTPNLLEEMSQMSPALTRYLENLNVPEIVCTNCSNVDTVELIRRISVHLPKTHCDYHIAQLMLDATFIYEGNN